Protein AF-0000000067745451 (afdb_homodimer)

Sequence (716 aa):
MEVAKILHMNGGIGDTSYAKNSKLQQKVILMTKPILEEAISALYRSLSPETICIAELGCSSGPNTLLVVTQLISAIREECKSNGQQQSPEFQIYLNDLPGNDFNTIFRSLPEFHEDLRRQNMGDDGIFDPNCFVAGVAGSFYNRLFPSKSLHFVHSSYSLHWLSKVPVGIENNKGNIHVASTSPLDVIEAYCEQYERDFVNFLKLRSIELVKGGRMVLTVMGRKNEDRFSKASCFLLEPMVRALNGLIAEGSIEEEKVVAFNTPIYCPSPAEVKFIIEKEGSFTIDVLNTSEIHMDSSDEYNVTQCMRAFIEPLLVSHFGDELNMDQVFHKCREIFVSGIAKEKTTCTNVVVSLTKTNMEVAKILHMNGGIGDTSYAKNSKLQQKVILMTKPILEEAISALYRSLSPETICIAELGCSSGPNTLLVVTQLISAIREECKSNGQQQSPEFQIYLNDLPGNDFNTIFRSLPEFHEDLRRQNMGDDGIFDPNCFVAGVAGSFYNRLFPSKSLHFVHSSYSLHWLSKVPVGIENNKGNIHVASTSPLDVIEAYCEQYERDFVNFLKLRSIELVKGGRMVLTVMGRKNEDRFSKASCFLLEPMVRALNGLIAEGSIEEEKVVAFNTPIYCPSPAEVKFIIEKEGSFTIDVLNTSEIHMDSSDEYNVTQCMRAFIEPLLVSHFGDELNMDQVFHKCREIFVSGIAKEKTTCTNVVVSLTKTN

InterPro domains:
  IPR005299 SAM dependent carboxyl methyltransferase [PF03492] (39-356)
  IPR005299 SAM dependent carboxyl methyltransferase [PTHR31009] (10-337)
  IPR029063 S-adenosyl-L-methionine-dependent methyltransferase superfamily [G3DSA:3.40.50.150] (21-344)
  IPR029063 S-adenosyl-L-methionine-dependent methyltransferase superfamily [SSF53335] (1-356)
  IPR042086 Methyltransferase, alpha-helical capping domain [G3DSA:1.10.1200.270] (6-343)

Organism: Nicotiana tabacum (NCBI:txid4097)

Neare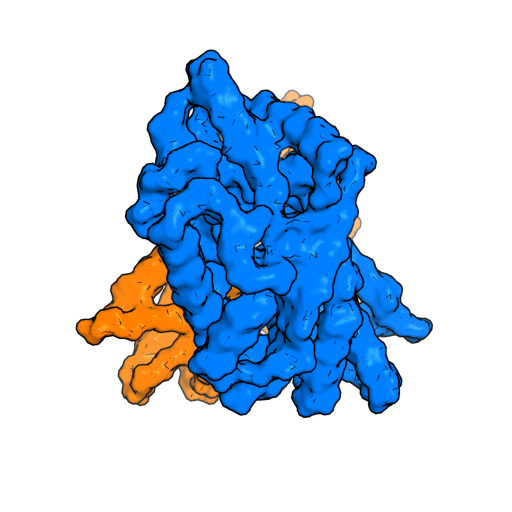st PDB structures (foldseek):
  6lyh-assembly2_A  TM=9.178E-01  e=1.727E-36  Camellia sinensis var. assamica
  6lyh-assembly3_G-3  TM=9.123E-01  e=7.764E-36  Camellia sinensis var. assamica
  1m6e-assembly1_X-2  TM=9.064E-01  e=8.043E-35  Clarkia breweri
  8uzd-assembly1_B-2  TM=9.107E-01  e=4.775E-34  Ilex paraguariensis
  8uzd-assembly1_A  TM=9.003E-01  e=5.338E-34  Ilex paraguariensis

pLDDT: mean 89.47, std 10.4, range [43.94, 98.88]

Secondary structure (DSSP, 8-state):
--HHHH-----SSSTT-TTTS-HHHHHHHHHTHHHHHHHHHHHHHHH--SEEEEEEES-TTSHHHHHHHHHHHHHHHHHHHHTT-SSPPEEEEEEEE-TTS-HHHHHHHHHHHHHHHHHHT--TTS-----EEEEEEES-TTS--S-TT-EEEEEEES-TTB-SSPPSS-TT-TT-SS--TTS-HHHHHHHHHHHHHHHHHHHHHHHHHEEEEEEEEEEEEE-SSS-TTS-GGGGGGHHHHHHHHHHHHHTSS-HHHHHT----B----HHHHHHHHHHH-SEEEEEEEEEEEEE-GGGHHHHHHHHHHHHHHHHHHHHGGGS-HHHHHHHHHHHHHHHHTTS-EEEEEEEEEEEE--/--HHHH-----SSSTT-TTTS-HHHHHHHHHTHHHHHHHHHHHHHHH--SEEEEEEES-TTSHHHHHHHHHHHHHHHHHHHHTT-SSPPEEEEEEEE-TTS-HHHHHHHHHHHHHHHHHHS--TTS-----EEEEEEES-TTS--S-TT-EEEEEEES-TTB-SSPPSS-TT-TT-SS--TTS-HHHHHHHHHHHHHHHHHHHHHHHHHEEEEEEEEEEEEE-SSS-TTS-GGGGGGHHHHHHHHHHHHHTSS-HHHHHT----B----HHHHHHHHHHH-SEEEEEEEEEEEEE-GGGHHHHHHHHHHHHHHHHHHHHGGGS-HHHHHHHHHHHHHHHHTTS-EEEEEEEEEEEE--

Structure (mmCIF, N/CA/C/O backbone):
data_AF-0000000067745451-model_v1
#
loop_
_entity.id
_entity.type
_entity.pdbx_description
1 polymer 'S-adenosyl-L-methionin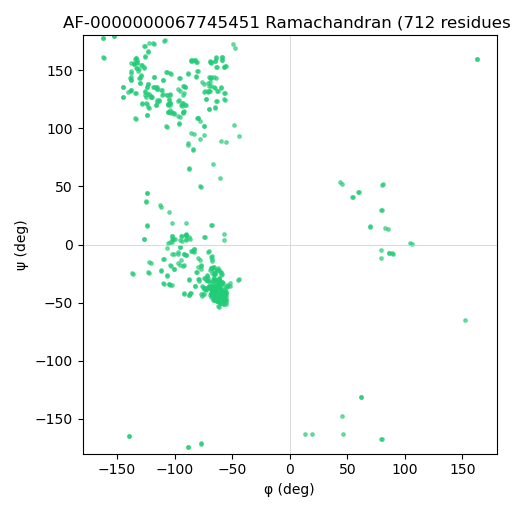e:salicylic acid carboxyl methyltransferase 1'
#
loop_
_atom_site.group_PDB
_atom_site.id
_atom_site.type_symbol
_atom_site.label_atom_id
_atom_site.label_alt_id
_atom_site.label_comp_id
_atom_site.label_asym_id
_atom_site.label_entity_id
_atom_site.label_seq_id
_atom_site.pdbx_PDB_ins_code
_atom_site.Cartn_x
_atom_site.Cartn_y
_atom_site.Cartn_z
_atom_site.occupancy
_atom_site.B_iso_or_equiv
_atom_site.auth_seq_id
_atom_site.auth_comp_id
_atom_site.auth_asym_id
_atom_site.auth_atom_id
_atom_site.pdbx_PDB_model_num
ATOM 1 N N . MET A 1 1 ? 6.355 23.531 -8.625 1 48.28 1 MET A N 1
ATOM 2 C CA . MET A 1 1 ? 6.773 22.344 -7.891 1 48.28 1 MET A CA 1
ATOM 3 C C . MET A 1 1 ? 5.562 21.516 -7.449 1 48.28 1 MET A C 1
ATOM 5 O O . MET A 1 1 ? 4.613 22.062 -6.883 1 48.28 1 MET A O 1
ATOM 9 N N . GLU A 1 2 ? 5.441 20.344 -8.008 1 65.38 2 GLU A N 1
ATOM 10 C CA . GLU A 1 2 ? 4.316 19.516 -7.59 1 65.38 2 GLU A CA 1
ATOM 11 C C . GLU A 1 2 ? 4.562 18.922 -6.207 1 65.38 2 GLU A C 1
ATOM 13 O O . GLU A 1 2 ? 5.344 17.969 -6.059 1 65.38 2 GLU A O 1
ATOM 18 N N . VAL A 1 3 ? 3.941 19.516 -5.203 1 69.62 3 VAL A N 1
ATOM 19 C CA . VAL A 1 3 ? 4.152 19.188 -3.797 1 69.62 3 VAL A CA 1
ATOM 20 C C . VAL A 1 3 ? 4 17.688 -3.586 1 69.62 3 VAL A C 1
ATOM 22 O O . VAL A 1 3 ? 4.801 17.078 -2.879 1 69.62 3 VAL A O 1
ATOM 25 N N . ALA A 1 4 ? 3.211 17.141 -4.277 1 68.88 4 ALA A N 1
ATOM 26 C CA . ALA A 1 4 ? 2.904 15.727 -4.09 1 68.88 4 ALA A CA 1
ATOM 27 C C . ALA A 1 4 ? 4.086 14.852 -4.5 1 68.88 4 ALA A C 1
ATOM 29 O O . ALA A 1 4 ? 4.242 13.734 -4 1 68.88 4 ALA A O 1
ATOM 30 N N . LYS A 1 5 ? 4.918 15.414 -5.312 1 71.31 5 LYS A N 1
ATOM 31 C CA . LYS A 1 5 ? 6.031 14.625 -5.832 1 71.31 5 LYS A CA 1
ATOM 32 C C . LYS A 1 5 ? 7.266 14.766 -4.945 1 71.31 5 LYS A C 1
ATOM 34 O O . LYS A 1 5 ? 8.172 13.93 -5 1 71.31 5 LYS A O 1
ATOM 39 N N . ILE A 1 6 ? 7.117 15.922 -4.129 1 73.12 6 ILE A N 1
ATOM 40 C CA . ILE A 1 6 ? 8.383 16.219 -3.465 1 73.12 6 ILE A CA 1
ATOM 41 C C . ILE A 1 6 ? 8.188 16.188 -1.95 1 73.12 6 ILE A C 1
ATOM 43 O O . ILE A 1 6 ? 9.156 16.109 -1.193 1 73.12 6 ILE A O 1
ATOM 47 N N . LEU A 1 7 ? 6.941 16.234 -1.607 1 80.19 7 LEU A N 1
ATOM 48 C CA . LEU A 1 7 ? 6.664 16.312 -0.176 1 80.19 7 LEU A CA 1
ATOM 49 C C . LEU A 1 7 ? 6.559 14.906 0.424 1 80.19 7 LEU A C 1
ATOM 51 O O . LEU A 1 7 ? 5.48 14.312 0.432 1 80.19 7 LEU A O 1
ATOM 55 N N . HIS A 1 8 ? 7.691 14.391 0.808 1 79.94 8 HIS A N 1
ATOM 56 C CA . HIS A 1 8 ? 7.773 13.141 1.558 1 79.94 8 HIS A CA 1
ATOM 57 C C . HIS A 1 8 ? 8.805 13.242 2.682 1 79.94 8 HIS A C 1
ATOM 59 O O . HIS A 1 8 ? 9.688 14.094 2.643 1 79.94 8 HIS A O 1
ATOM 65 N N . MET A 1 9 ? 8.609 12.383 3.709 1 84.44 9 MET A N 1
ATOM 66 C CA . MET A 1 9 ? 9.578 12.359 4.805 1 84.44 9 MET A CA 1
ATOM 67 C C . MET A 1 9 ? 10.781 11.5 4.449 1 84.44 9 MET A C 1
ATOM 69 O O . MET A 1 9 ? 10.727 10.703 3.508 1 84.44 9 MET A O 1
ATOM 73 N N . ASN A 1 10 ? 11.891 11.812 5.199 1 83.12 10 ASN A N 1
ATOM 74 C CA . ASN A 1 10 ? 13.047 10.945 5 1 83.12 10 ASN A CA 1
ATOM 75 C C . ASN A 1 10 ? 12.703 9.484 5.262 1 83.12 10 ASN A C 1
ATOM 77 O O . ASN A 1 10 ? 12.219 9.141 6.34 1 83.12 10 ASN A O 1
ATOM 81 N N . GLY A 1 11 ? 12.961 8.656 4.285 1 84.44 11 GLY A N 1
ATOM 82 C CA . GLY A 1 11 ? 12.641 7.242 4.395 1 84.44 11 GLY A CA 1
ATOM 83 C C . GLY A 1 11 ? 13.75 6.422 5.02 1 84.44 11 GLY A C 1
ATOM 84 O O . GLY A 1 11 ? 14.719 6.98 5.547 1 84.44 11 GLY A O 1
ATOM 85 N N . GLY A 1 12 ? 13.555 5.086 5.035 1 83.5 12 GLY A N 1
ATOM 86 C CA . GLY A 1 12 ? 14.57 4.16 5.512 1 83.5 12 GLY A CA 1
ATOM 87 C C . GLY A 1 12 ? 14.609 4.051 7.027 1 83.5 12 GLY A C 1
ATOM 88 O O . GLY A 1 12 ? 13.633 4.387 7.703 1 83.5 12 GLY A O 1
ATOM 89 N N . ILE A 1 13 ? 15.656 3.449 7.488 1 82.31 13 ILE A N 1
ATOM 90 C CA . ILE A 1 13 ? 15.789 3.213 8.922 1 82.31 13 ILE A CA 1
ATOM 91 C C . ILE A 1 13 ? 17.094 3.822 9.422 1 82.31 13 ILE A C 1
ATOM 93 O O . ILE A 1 13 ? 17.562 3.494 10.516 1 82.31 13 ILE A O 1
ATOM 97 N N . GLY A 1 14 ? 17.656 4.684 8.648 1 83.38 14 GLY A N 1
ATOM 98 C CA . GLY A 1 14 ? 18.906 5.324 9.031 1 83.38 14 GLY A CA 1
ATOM 99 C C . GLY A 1 14 ? 18.719 6.422 10.055 1 83.38 14 GLY A C 1
ATOM 100 O O . GLY A 1 14 ? 17.594 6.676 10.508 1 83.38 14 GLY A O 1
ATOM 101 N N . ASP A 1 15 ? 19.75 7.184 10.352 1 84.44 15 ASP A N 1
ATOM 102 C CA . ASP A 1 15 ? 19.766 8.148 11.453 1 84.44 15 ASP A CA 1
ATOM 103 C C . ASP A 1 15 ? 18.891 9.359 11.141 1 84.44 15 ASP A C 1
ATOM 105 O O . ASP A 1 15 ? 18.359 9.992 12.055 1 84.44 15 ASP A O 1
ATOM 109 N N . THR A 1 16 ? 18.719 9.664 9.93 1 81.94 16 THR A N 1
ATOM 110 C CA . THR A 1 16 ? 17.953 10.852 9.555 1 81.94 16 THR A CA 1
ATOM 111 C C . THR A 1 16 ? 16.531 10.477 9.156 1 81.94 16 THR A C 1
ATOM 113 O O . THR A 1 16 ? 15.75 11.336 8.742 1 81.94 16 THR A O 1
ATOM 116 N N . SER A 1 17 ? 16.234 9.195 9.312 1 86.88 17 SER A N 1
ATOM 117 C CA . SER A 1 17 ? 14.93 8.719 8.875 1 86.88 17 SER A CA 1
ATOM 118 C C . SER A 1 17 ? 13.812 9.281 9.758 1 86.88 17 SER A C 1
ATOM 120 O O . SER A 1 17 ? 14 9.477 10.961 1 86.88 17 SER A O 1
ATOM 122 N N . TYR A 1 18 ? 12.688 9.57 9.141 1 85 18 TYR A N 1
ATOM 123 C CA . TYR A 1 18 ? 11.5 9.992 9.883 1 85 18 TYR A CA 1
ATOM 124 C C . TYR A 1 18 ? 11.078 8.922 10.883 1 85 18 TYR A C 1
ATOM 126 O O . TYR A 1 18 ? 10.602 9.25 11.977 1 85 18 TYR A O 1
ATOM 134 N N . ALA A 1 19 ? 11.281 7.719 10.578 1 83.19 19 ALA A N 1
ATOM 135 C CA . ALA A 1 19 ? 10.938 6.602 11.453 1 83.19 19 ALA A CA 1
ATOM 136 C C . ALA A 1 19 ? 11.656 6.715 12.789 1 83.19 19 ALA A C 1
ATOM 138 O O . ALA A 1 19 ? 11.086 6.395 13.836 1 83.19 19 ALA A O 1
ATOM 139 N N . LYS A 1 20 ? 12.805 7.25 12.742 1 85.12 20 LYS A N 1
ATOM 140 C CA . LYS A 1 20 ? 13.602 7.332 13.953 1 85.12 20 LYS A CA 1
ATOM 141 C C . LYS A 1 20 ? 13.469 8.703 14.617 1 85.12 20 LYS A C 1
ATOM 143 O O . LYS A 1 20 ? 13.844 8.883 15.773 1 85.12 20 LYS A O 1
ATOM 148 N N . ASN A 1 21 ? 12.961 9.648 13.852 1 86 21 ASN A N 1
ATOM 149 C CA . ASN A 1 21 ? 13 11.023 14.328 1 86 21 ASN A CA 1
ATOM 150 C C . ASN A 1 21 ? 11.609 11.648 14.352 1 86 21 ASN A C 1
ATOM 152 O O . ASN A 1 21 ? 11.43 12.781 13.898 1 86 21 ASN A O 1
ATOM 156 N N . SER A 1 22 ? 10.609 10.898 14.859 1 88.38 22 SER A N 1
ATOM 157 C CA . SER A 1 22 ? 9.242 11.391 14.906 1 88.38 22 SER A CA 1
ATOM 158 C C . SER A 1 22 ? 8.68 11.336 16.328 1 88.38 22 SER A C 1
ATOM 160 O O . SER A 1 22 ? 7.496 11.047 16.516 1 88.38 22 SER A O 1
ATOM 162 N N . LYS A 1 23 ? 9.555 11.617 17.312 1 88.38 23 LYS A N 1
ATOM 163 C CA . LYS A 1 23 ? 9.141 11.555 18.703 1 88.38 23 LYS A CA 1
ATOM 164 C C . LYS A 1 23 ? 8.125 12.648 19.031 1 88.38 23 LYS A C 1
ATOM 166 O O . LYS A 1 23 ? 7.223 12.438 19.844 1 88.38 23 LYS A O 1
ATOM 171 N N . LEU A 1 24 ? 8.328 13.789 18.516 1 87.38 24 LEU A N 1
ATOM 172 C CA . LEU A 1 24 ? 7.379 14.875 18.719 1 87.38 24 LEU A CA 1
ATOM 173 C C . LEU A 1 24 ? 5.977 14.461 18.281 1 87.38 24 LEU A C 1
ATOM 175 O O . LEU A 1 24 ? 5.008 14.688 19.016 1 87.38 24 LEU A O 1
ATOM 179 N N . GLN A 1 25 ? 5.883 13.883 17.094 1 91.25 25 GLN A N 1
ATOM 180 C CA . GLN A 1 25 ? 4.605 13.414 16.562 1 91.25 25 GLN A CA 1
ATOM 181 C C . GLN A 1 25 ? 4.004 12.336 17.469 1 91.25 25 GLN A C 1
ATOM 183 O O . GLN A 1 25 ? 2.787 12.305 17.672 1 91.25 25 GLN A O 1
ATOM 188 N N . GLN A 1 26 ? 4.848 11.508 17.984 1 92.94 26 GLN A N 1
ATOM 189 C CA . GLN A 1 26 ? 4.383 10.461 18.891 1 92.94 26 GLN A CA 1
ATOM 190 C C . GLN A 1 26 ? 3.748 11.062 20.141 1 92.94 26 GLN A C 1
ATOM 192 O O . GLN A 1 26 ? 2.711 10.586 20.609 1 92.94 26 GLN A O 1
ATOM 197 N N . LYS A 1 27 ? 4.434 12.062 20.688 1 92 27 LYS A N 1
ATOM 198 C CA . LYS A 1 27 ? 3.908 12.742 21.875 1 92 27 LYS A CA 1
ATOM 199 C C . LYS A 1 27 ? 2.512 13.297 21.609 1 92 27 LYS A C 1
ATOM 201 O O . LYS A 1 27 ? 1.626 13.188 22.469 1 92 27 LYS A O 1
ATOM 206 N N . VAL A 1 28 ? 2.311 13.852 20.516 1 93.44 28 VAL A N 1
ATOM 207 C CA . VAL A 1 28 ? 1.022 14.445 20.156 1 93.44 28 VAL A CA 1
ATOM 208 C C . VAL A 1 28 ? -0.036 13.352 20.047 1 93.44 28 VAL A C 1
ATOM 210 O O . VAL A 1 28 ? -1.165 13.523 20.516 1 93.44 28 VAL A O 1
ATOM 213 N N . ILE A 1 29 ? 0.338 12.234 19.438 1 96.06 29 ILE A N 1
ATOM 214 C CA . ILE A 1 29 ? -0.562 11.094 19.297 1 96.06 29 ILE A CA 1
ATOM 215 C C . ILE A 1 29 ? -0.997 10.609 20.688 1 96.06 29 ILE A C 1
ATOM 217 O O . ILE A 1 29 ? -2.182 10.367 20.922 1 96.06 29 ILE A O 1
ATOM 221 N N . LEU A 1 30 ? -0.069 10.562 21.594 1 95.75 30 LEU A N 1
ATOM 222 C CA . LEU A 1 30 ? -0.365 10.094 22.938 1 95.75 30 LEU A CA 1
ATOM 223 C C . LEU A 1 30 ? -1.229 11.094 23.688 1 95.75 30 LEU A C 1
ATOM 225 O O . LEU A 1 30 ? -2.125 10.711 24.438 1 95.75 30 LEU A O 1
ATOM 229 N N . MET A 1 31 ? -1.011 12.352 23.453 1 95.12 31 MET A N 1
ATOM 230 C CA . MET A 1 31 ? -1.775 13.414 24.109 1 95.12 31 MET A CA 1
ATOM 231 C C . MET A 1 31 ? -3.232 13.391 23.656 1 95.12 31 MET A C 1
ATOM 233 O O . MET A 1 31 ? -4.129 13.734 24.422 1 95.12 31 MET A O 1
ATOM 237 N N . THR A 1 32 ? -3.447 12.945 22.438 1 96.75 32 THR A N 1
ATOM 238 C CA . THR A 1 32 ? -4.793 13.008 21.875 1 96.75 32 THR A CA 1
ATOM 239 C C . THR A 1 32 ? -5.457 11.633 21.922 1 96.75 32 THR A C 1
ATOM 241 O O . THR A 1 32 ? -6.547 11.445 21.375 1 96.75 32 THR A O 1
ATOM 244 N N . LYS A 1 33 ? -4.809 10.688 22.578 1 97.5 33 LYS A N 1
ATOM 245 C CA . LYS A 1 33 ? -5.258 9.297 22.641 1 97.5 33 LYS A CA 1
ATOM 246 C C . LYS A 1 33 ? -6.664 9.203 23.219 1 97.5 33 LYS A C 1
ATOM 248 O O . LYS A 1 33 ? -7.516 8.492 22.688 1 97.5 33 LYS A O 1
ATOM 253 N N . PRO A 1 34 ? -7.012 9.945 24.312 1 97.88 34 PRO A N 1
ATOM 254 C CA . PRO A 1 34 ? -8.367 9.828 24.859 1 97.88 34 PRO A CA 1
ATOM 255 C C . PRO A 1 34 ? -9.445 10.258 23.875 1 97.88 34 PRO A C 1
ATOM 257 O O . PRO A 1 34 ? -10.523 9.656 23.844 1 97.88 34 PRO A O 1
ATOM 260 N N . ILE A 1 35 ? -9.156 11.297 23.109 1 98.31 35 ILE A N 1
ATOM 261 C CA . ILE A 1 35 ? -10.117 11.773 22.109 1 98.31 35 ILE A CA 1
ATOM 262 C C . ILE A 1 35 ? -10.305 10.719 21.031 1 98.31 35 ILE A C 1
ATOM 264 O O . ILE A 1 35 ? -11.43 10.445 20.609 1 98.31 35 ILE A O 1
ATOM 268 N N . LEU A 1 36 ? -9.211 10.148 20.609 1 98.44 36 LEU A N 1
ATOM 269 C CA . LEU A 1 36 ? -9.211 9.094 19.609 1 98.44 36 LEU A CA 1
ATOM 270 C C . LEU A 1 36 ? -10.023 7.895 20.062 1 98.44 36 LEU A C 1
ATOM 272 O O . LEU A 1 36 ? -10.891 7.398 19.344 1 98.44 36 LEU A O 1
ATOM 276 N N . GLU A 1 37 ? -9.758 7.441 21.234 1 98.06 37 GLU A N 1
ATOM 277 C CA . GLU A 1 37 ? -10.406 6.262 21.797 1 98.06 37 GLU A CA 1
ATOM 278 C C . GLU A 1 37 ? -11.906 6.484 21.969 1 98.06 37 GLU A C 1
ATOM 280 O O . GLU A 1 37 ? -12.711 5.605 21.641 1 98.06 37 GLU A O 1
ATOM 285 N N . GLU A 1 38 ? -12.242 7.633 22.438 1 98.19 38 GLU A N 1
ATOM 286 C CA . GLU A 1 38 ? -13.656 7.922 22.609 1 98.19 38 GLU A CA 1
ATOM 287 C C . GLU A 1 38 ? -14.375 7.973 21.266 1 98.19 38 GLU A C 1
ATOM 289 O O . GLU A 1 38 ? -15.5 7.484 21.125 1 98.19 38 GLU A O 1
ATOM 294 N N . ALA A 1 39 ? -13.758 8.586 20.281 1 98.62 39 ALA A N 1
ATOM 295 C CA . ALA A 1 39 ? -14.375 8.727 18.969 1 98.62 39 ALA A CA 1
ATOM 296 C C . ALA A 1 39 ? -14.656 7.363 18.344 1 98.62 39 ALA A C 1
ATOM 298 O O . ALA A 1 39 ? -15.742 7.125 17.812 1 98.62 39 ALA A O 1
ATOM 299 N N . ILE A 1 40 ? -13.719 6.445 18.406 1 98.44 40 ILE A N 1
ATOM 300 C CA . ILE A 1 40 ? -13.906 5.156 17.734 1 98.44 40 ILE A CA 1
ATOM 301 C C . ILE A 1 40 ? -14.859 4.293 18.562 1 98.44 40 ILE A C 1
ATOM 303 O O . ILE A 1 40 ? -15.633 3.51 18 1 98.44 40 ILE A O 1
ATOM 307 N N . SER A 1 41 ? -14.773 4.391 19.891 1 97.12 41 SER A N 1
ATOM 308 C CA . SER A 1 41 ? -15.727 3.674 20.719 1 97.12 41 SER A CA 1
ATOM 309 C C . SER A 1 41 ? -17.156 4.125 20.438 1 97.12 41 SER A C 1
ATOM 311 O O . SER A 1 41 ? -18.062 3.301 20.344 1 97.12 41 SER A O 1
ATOM 313 N N . ALA A 1 42 ? -17.281 5.441 20.359 1 97.44 42 ALA A N 1
ATOM 314 C CA . ALA A 1 42 ? -18.609 5.988 20.047 1 97.44 42 ALA A CA 1
ATOM 315 C C . ALA A 1 42 ? -19.094 5.5 18.688 1 97.44 42 ALA A C 1
ATOM 317 O O . ALA A 1 42 ? -20.281 5.215 18.5 1 97.44 42 ALA A O 1
ATOM 318 N N . LEU A 1 43 ? -18.203 5.441 17.719 1 98 43 LEU A N 1
ATOM 319 C CA . LEU A 1 43 ? -18.531 4.906 16.406 1 98 43 LEU A CA 1
ATOM 320 C C . LEU A 1 43 ? -19.016 3.467 16.516 1 98 43 LEU A C 1
ATOM 322 O O . LEU A 1 43 ? -20.047 3.109 15.922 1 98 43 LEU A O 1
ATOM 326 N N . TYR A 1 44 ? -18.297 2.697 17.234 1 96.12 44 TYR A N 1
ATOM 327 C CA . TYR A 1 44 ? -18.641 1.285 17.359 1 96.12 44 TYR A CA 1
ATOM 328 C C . TYR A 1 44 ? -19.969 1.11 18.078 1 96.12 44 TYR A C 1
ATOM 330 O O . TYR A 1 44 ? -20.766 0.244 17.703 1 96.12 44 TYR A O 1
ATOM 338 N N . ARG A 1 45 ? -20.219 1.911 19.109 1 95.12 45 ARG A N 1
ATOM 339 C CA . ARG A 1 45 ? -21.484 1.861 19.812 1 95.12 45 ARG A CA 1
ATOM 340 C C . ARG A 1 45 ? -22.656 2.191 18.891 1 95.12 45 ARG A C 1
ATOM 342 O O . ARG A 1 45 ? -23.75 1.64 19.031 1 95.12 45 ARG A O 1
ATOM 349 N N . SER A 1 46 ? -22.359 3.025 17.984 1 95.5 46 SER A N 1
ATOM 350 C CA . SER A 1 46 ? -23.422 3.533 17.125 1 95.5 46 SER A CA 1
ATOM 351 C C . SER A 1 46 ? -23.641 2.613 15.922 1 95.5 46 SER A C 1
ATOM 353 O O . SER A 1 46 ? -24.797 2.291 15.594 1 95.5 46 SER A O 1
ATOM 355 N N . LEU A 1 47 ? -22.594 2.121 15.258 1 95.5 47 LEU A N 1
ATOM 356 C CA . LEU A 1 47 ? -22.734 1.45 13.977 1 95.5 47 LEU A CA 1
ATOM 357 C C . LEU A 1 47 ? -22.469 -0.046 14.109 1 95.5 47 LEU A C 1
ATOM 359 O O . LEU A 1 47 ? -23 -0.847 13.336 1 95.5 47 LEU A O 1
ATOM 363 N N . SER A 1 48 ? -21.625 -0.521 14.93 1 93.81 48 SER A N 1
ATOM 364 C CA . SER A 1 48 ? -21.234 -1.904 15.195 1 93.81 48 SER A CA 1
ATOM 365 C C . SER A 1 48 ? -21.047 -2.68 13.898 1 93.81 48 SER A C 1
ATOM 367 O O . SER A 1 48 ? -21.609 -3.76 13.727 1 93.81 48 SER A O 1
ATOM 369 N N . PRO A 1 49 ? -20.266 -2.166 13.062 1 94.62 49 PRO A N 1
ATOM 370 C CA . PRO A 1 49 ? -20.047 -2.895 11.812 1 94.62 49 PRO A CA 1
ATOM 371 C C . PRO A 1 49 ? -19.281 -4.199 12.016 1 94.62 49 PRO A C 1
ATOM 373 O O . PRO A 1 49 ? -18.547 -4.344 13 1 94.62 49 PRO A O 1
ATOM 376 N N . GLU A 1 50 ? -19.453 -5.148 11.039 1 93.75 50 GLU A N 1
ATOM 377 C CA . GLU A 1 50 ? -18.703 -6.398 11.062 1 93.75 50 GLU A CA 1
ATOM 378 C C . GLU A 1 50 ? -17.234 -6.156 10.75 1 93.75 50 GLU A C 1
ATOM 380 O O . GLU A 1 50 ? -16.359 -6.879 11.242 1 93.75 50 GLU A O 1
ATOM 385 N N . THR A 1 51 ? -17 -5.258 9.875 1 96.62 51 THR A N 1
ATOM 386 C CA . THR A 1 51 ? -15.656 -4.812 9.531 1 96.62 51 THR A CA 1
ATOM 387 C C . THR A 1 51 ? -15.523 -3.301 9.711 1 96.62 51 THR A C 1
ATOM 389 O O . THR A 1 51 ? -16.328 -2.535 9.164 1 96.62 51 THR A O 1
ATOM 392 N N . ILE A 1 52 ? -14.641 -2.883 10.516 1 97.56 52 ILE A N 1
ATOM 393 C CA . ILE A 1 52 ? -14.375 -1.458 10.688 1 97.56 52 ILE A CA 1
ATOM 394 C C . ILE A 1 52 ? -13.266 -1.022 9.742 1 97.56 52 ILE A C 1
ATOM 396 O O . ILE A 1 52 ? -12.125 -1.479 9.859 1 97.56 52 ILE A O 1
ATOM 400 N N . CYS A 1 53 ? -13.562 -0.168 8.797 1 98.69 53 CYS A N 1
ATOM 401 C CA . CYS A 1 53 ? -12.602 0.368 7.836 1 98.69 53 CYS A CA 1
ATOM 402 C C . CYS A 1 53 ? -12.047 1.703 8.312 1 98.69 53 CYS A C 1
ATOM 404 O O . CYS A 1 53 ? -12.789 2.672 8.469 1 98.69 53 CYS A O 1
ATOM 406 N N . ILE A 1 54 ? -10.758 1.748 8.492 1 98.75 54 ILE A N 1
ATOM 407 C CA . ILE A 1 54 ? -10.086 2.896 9.094 1 98.75 54 ILE A CA 1
ATOM 408 C C . ILE A 1 54 ? -9.023 3.434 8.133 1 98.75 54 ILE A C 1
ATOM 410 O O . ILE A 1 54 ? -8.234 2.666 7.582 1 98.75 54 ILE A O 1
ATOM 414 N N . ALA A 1 55 ? -9.039 4.715 7.883 1 98.81 55 ALA A N 1
ATOM 415 C CA . ALA A 1 55 ? -7.969 5.363 7.125 1 98.81 55 ALA A CA 1
ATOM 416 C C . ALA A 1 55 ? -7.066 6.184 8.039 1 98.81 55 ALA A C 1
ATOM 418 O O . ALA A 1 55 ? -7.547 7.023 8.805 1 98.81 55 ALA A O 1
ATOM 419 N N . GLU A 1 56 ? -5.832 5.859 8.055 1 98.56 56 GLU A N 1
ATOM 420 C CA . GLU A 1 56 ? -4.773 6.66 8.672 1 98.56 56 GLU A CA 1
ATOM 421 C C . GLU A 1 56 ? -4.074 7.535 7.633 1 98.56 56 GLU A C 1
ATOM 423 O O . GLU A 1 56 ? -3.252 7.047 6.855 1 98.56 56 GLU A O 1
ATOM 428 N N . LEU A 1 57 ? -4.379 8.867 7.609 1 98.25 57 LEU A N 1
ATOM 429 C CA . LEU A 1 57 ? -3.869 9.781 6.594 1 98.25 57 LEU A CA 1
ATOM 430 C C . LEU A 1 57 ? -2.572 10.438 7.059 1 98.25 57 LEU A C 1
ATOM 432 O O . LEU A 1 57 ? -2.523 11.031 8.133 1 98.25 57 LEU A O 1
ATOM 436 N N . GLY A 1 58 ? -1.578 10.398 6.211 1 96.5 58 GLY A N 1
ATOM 437 C CA . GLY A 1 58 ? -0.256 10.891 6.57 1 96.5 58 GLY A CA 1
ATOM 438 C C . GLY A 1 58 ? 0.54 9.898 7.398 1 96.5 58 GLY A C 1
ATOM 439 O O . GLY A 1 58 ? 1.073 10.25 8.453 1 96.5 58 GLY A O 1
ATOM 440 N N . CYS A 1 59 ? 0.61 8.68 6.91 1 95.88 59 CYS A N 1
ATOM 441 C CA . CYS A 1 59 ? 1.154 7.602 7.727 1 95.88 59 CYS A CA 1
ATOM 442 C C . CYS A 1 59 ? 2.676 7.68 7.785 1 95.88 59 CYS A C 1
ATOM 444 O O . CYS A 1 59 ? 3.297 7.098 8.68 1 95.88 59 CYS A O 1
ATOM 446 N N . SER A 1 60 ? 3.27 8.352 6.828 1 92.38 60 SER A N 1
ATOM 447 C CA . SER A 1 60 ? 4.723 8.352 6.711 1 92.38 60 SER A CA 1
ATOM 448 C C . SER A 1 60 ? 5.285 6.938 6.848 1 92.38 60 SER A C 1
ATOM 450 O O . SER A 1 60 ? 4.621 5.965 6.496 1 92.38 60 SER A O 1
ATOM 452 N N . SER A 1 61 ? 6.566 6.711 7.102 1 85.81 61 SER A N 1
ATOM 453 C CA . SER A 1 61 ? 7.203 5.398 7.141 1 85.81 61 SER A CA 1
ATOM 454 C C . SER A 1 61 ? 7.488 4.965 8.57 1 85.81 61 SER A C 1
ATOM 456 O O . SER A 1 61 ? 8.344 4.109 8.812 1 85.81 61 SER A O 1
ATOM 458 N N . GLY A 1 62 ? 6.676 5.449 9.523 1 75.06 62 GLY A N 1
ATOM 459 C CA . GLY A 1 62 ? 7.23 5.289 10.859 1 75.06 62 GLY A CA 1
ATOM 460 C C . GLY A 1 62 ? 6.336 4.488 11.789 1 75.06 62 GLY A C 1
ATOM 461 O O . GLY A 1 62 ? 5.223 4.109 11.414 1 75.06 62 GLY A O 1
ATOM 462 N N . PRO A 1 63 ? 6.824 4.23 12.891 1 86.44 63 PRO A N 1
ATOM 463 C CA . PRO A 1 63 ? 6.172 3.436 13.93 1 86.44 63 PRO A CA 1
ATOM 464 C C . PRO A 1 63 ? 4.926 4.109 14.492 1 86.44 63 PRO A C 1
ATOM 466 O O . PRO A 1 63 ? 4.027 3.434 15 1 86.44 63 PRO A O 1
ATOM 469 N N . ASN A 1 64 ? 4.84 5.418 14.281 1 93.19 64 ASN A N 1
ATOM 470 C CA . ASN A 1 64 ? 3.74 6.172 14.883 1 93.19 64 ASN A CA 1
ATOM 471 C C . ASN A 1 64 ? 2.393 5.75 14.297 1 93.19 64 ASN A C 1
ATOM 473 O O . ASN A 1 64 ? 1.393 5.695 15.016 1 93.19 64 ASN A O 1
ATOM 477 N N . THR A 1 65 ? 2.4 5.488 13.023 1 95.62 65 THR A N 1
ATOM 478 C CA . THR A 1 65 ? 1.133 5.125 12.398 1 95.62 65 THR A CA 1
ATOM 479 C C . THR A 1 65 ? 0.642 3.775 12.914 1 95.62 65 THR A C 1
ATOM 481 O O . THR A 1 65 ? -0.56 3.576 13.102 1 95.62 65 THR A O 1
ATOM 484 N N . LEU A 1 66 ? 1.516 2.846 13.141 1 95.5 66 LEU A N 1
ATOM 485 C CA . LEU A 1 66 ? 1.135 1.533 13.648 1 95.5 66 LEU A CA 1
ATOM 486 C C . LEU A 1 66 ? 0.744 1.616 15.117 1 95.5 66 LEU A C 1
ATOM 488 O O . LEU A 1 66 ? -0.102 0.849 15.586 1 95.5 66 LEU A O 1
ATOM 492 N N . LEU A 1 67 ? 1.358 2.568 15.852 1 95.88 67 LEU A N 1
ATOM 493 C CA . LEU A 1 67 ? 0.93 2.848 17.219 1 95.88 67 LEU A CA 1
ATOM 494 C C . LEU A 1 67 ? -0.532 3.277 17.25 1 95.88 67 LEU A C 1
ATOM 496 O O . LEU A 1 67 ? -1.305 2.801 18.094 1 95.88 67 LEU A O 1
ATOM 500 N N . VAL A 1 68 ? -0.902 4.176 16.375 1 97.38 68 VAL A N 1
ATOM 501 C CA . VAL A 1 68 ? -2.275 4.66 16.281 1 97.38 68 VAL A CA 1
ATOM 502 C C . VAL A 1 68 ? -3.219 3.496 16 1 97.38 68 VAL A C 1
ATOM 504 O O . VAL A 1 68 ? -4.273 3.373 16.625 1 97.38 68 VAL A O 1
ATOM 507 N N . VAL A 1 69 ? -2.848 2.635 15.086 1 95.94 69 VAL A N 1
ATOM 508 C CA . VAL A 1 69 ? -3.656 1.478 14.711 1 95.94 69 VAL A CA 1
ATOM 509 C C . VAL A 1 69 ? -3.877 0.587 15.93 1 95.94 69 VAL A C 1
ATOM 511 O O . VAL A 1 69 ? -5 0.149 16.188 1 95.94 69 VAL A O 1
ATOM 514 N N . THR A 1 70 ? -2.832 0.364 16.656 1 94.25 70 THR A N 1
ATOM 515 C CA . THR A 1 70 ? -2.916 -0.457 17.859 1 94.25 70 THR A CA 1
ATOM 516 C C . THR A 1 70 ? -3.883 0.16 18.859 1 94.25 70 THR A C 1
ATOM 518 O O . THR A 1 70 ? -4.688 -0.546 19.469 1 94.25 70 THR A O 1
ATOM 521 N N . GLN A 1 71 ? -3.807 1.441 19.047 1 95.31 71 GLN A N 1
ATOM 522 C CA . GLN A 1 71 ? -4.68 2.145 19.984 1 95.31 71 GLN A CA 1
ATOM 523 C C . GLN A 1 71 ? -6.145 2.02 19.562 1 95.31 71 GLN A C 1
ATOM 525 O O . GLN A 1 71 ? -7.016 1.797 20.406 1 95.31 71 GLN A O 1
ATOM 530 N N . LEU A 1 72 ? -6.387 2.174 18.281 1 96.38 72 LEU A N 1
ATOM 531 C CA . LEU A 1 72 ? -7.746 2.08 17.766 1 96.38 72 LEU A CA 1
ATOM 532 C C . LEU A 1 72 ? -8.32 0.686 17.984 1 96.38 72 LEU A C 1
ATOM 534 O O . LEU A 1 72 ? -9.445 0.543 18.469 1 96.38 72 LEU A O 1
ATOM 538 N N . ILE A 1 73 ? -7.559 -0.33 17.641 1 93.62 73 ILE A N 1
ATOM 539 C CA . ILE A 1 73 ? -8 -1.714 17.781 1 93.62 73 ILE A CA 1
ATOM 540 C C . ILE A 1 73 ? -8.242 -2.035 19.25 1 93.62 73 ILE A C 1
ATOM 542 O O . ILE A 1 73 ? -9.258 -2.643 19.594 1 93.62 73 ILE A O 1
ATOM 546 N N . SER A 1 74 ? -7.34 -1.574 20.094 1 91.88 74 SER A N 1
ATOM 547 C CA . SER A 1 74 ? -7.465 -1.812 21.531 1 91.88 74 SER A CA 1
ATOM 548 C C . SER A 1 74 ? -8.734 -1.171 22.094 1 91.88 74 SER A C 1
ATOM 550 O O . SER A 1 74 ? -9.422 -1.765 22.922 1 91.88 74 SER A O 1
ATOM 552 N N . ALA A 1 75 ? -9.008 0.019 21.656 1 94.25 75 ALA A N 1
ATOM 553 C CA . ALA A 1 75 ? -10.195 0.719 22.125 1 94.25 75 ALA A CA 1
ATOM 554 C C . ALA A 1 75 ? -11.461 -0.055 21.766 1 94.25 75 ALA A C 1
ATOM 556 O O . ALA A 1 75 ? -12.383 -0.17 22.578 1 94.25 75 ALA A O 1
ATOM 557 N N . ILE A 1 76 ? -11.57 -0.554 20.531 1 93.5 76 ILE A N 1
ATOM 558 C CA . ILE A 1 76 ? -12.734 -1.306 20.078 1 93.5 76 ILE A CA 1
ATOM 559 C C . ILE A 1 76 ? -12.844 -2.605 20.875 1 93.5 76 ILE A C 1
ATOM 561 O O . ILE A 1 76 ? -13.945 -3.016 21.25 1 93.5 76 ILE A O 1
ATOM 565 N N . ARG A 1 77 ? -11.781 -3.176 21.109 1 88.75 77 ARG A N 1
ATOM 566 C CA . ARG A 1 77 ? -11.789 -4.422 21.859 1 88.75 77 ARG A CA 1
ATOM 567 C C . ARG A 1 77 ? -12.312 -4.199 23.281 1 88.75 77 ARG A C 1
ATOM 569 O O . ARG A 1 77 ? -13.062 -5.023 23.797 1 88.75 77 ARG A O 1
ATOM 576 N N . GLU A 1 78 ? -11.805 -3.178 23.844 1 88.94 78 GLU A N 1
ATOM 577 C CA . GLU A 1 78 ? -12.305 -2.832 25.172 1 88.94 78 GLU A CA 1
ATOM 578 C C . GLU A 1 78 ? -13.805 -2.58 25.156 1 88.94 78 GLU A C 1
ATOM 580 O O . GLU A 1 78 ? -14.523 -2.975 26.078 1 88.94 78 GLU A O 1
ATOM 585 N N . GLU A 1 79 ? -14.211 -1.938 24.125 1 89.5 79 GLU A N 1
ATOM 586 C CA . GLU A 1 79 ? -15.641 -1.687 23.953 1 89.5 79 GLU A CA 1
ATOM 587 C C . GLU A 1 79 ? -16.406 -2.99 23.797 1 89.5 79 GLU A C 1
ATOM 589 O O . GLU A 1 79 ? -17.516 -3.137 24.344 1 89.5 79 GLU A O 1
ATOM 594 N N . CYS A 1 80 ? -15.914 -3.912 22.984 1 87.38 80 CYS A N 1
ATOM 595 C CA . CYS A 1 80 ? -16.547 -5.207 22.766 1 87.38 80 CYS A CA 1
ATOM 596 C C . CYS A 1 80 ? -16.656 -5.996 24.062 1 87.38 80 CYS A C 1
ATOM 598 O O . CYS A 1 80 ? -17.688 -6.609 24.344 1 87.38 80 CYS A O 1
ATOM 600 N N . LYS A 1 81 ? -15.648 -6.035 24.828 1 84.12 81 LYS A N 1
ATOM 601 C CA . LYS A 1 81 ? -15.625 -6.738 26.109 1 84.12 81 LYS A CA 1
ATOM 602 C C . LYS A 1 81 ? -16.656 -6.168 27.062 1 84.12 81 LYS A C 1
ATOM 604 O O . LYS A 1 81 ? -17.375 -6.918 27.734 1 84.12 81 LYS A O 1
ATOM 609 N N . SER A 1 82 ? -16.703 -4.902 27.094 1 86.19 82 SER A N 1
ATOM 610 C CA . SER A 1 82 ? -17.625 -4.23 28.016 1 86.19 82 SER A CA 1
ATOM 611 C C . SER A 1 82 ? -19.078 -4.504 27.656 1 86.19 82 SER A C 1
ATOM 613 O O . SER A 1 82 ? -19.953 -4.512 28.531 1 86.19 82 SER A O 1
ATOM 615 N N . ASN A 1 83 ? -19.297 -4.82 26.406 1 84.5 83 ASN A N 1
ATOM 616 C CA . ASN A 1 83 ? -20.672 -5.043 25.938 1 84.5 83 ASN A CA 1
ATOM 617 C C . ASN A 1 83 ? -20.984 -6.531 25.828 1 84.5 83 ASN A C 1
ATOM 619 O O . ASN A 1 83 ? -22.062 -6.906 25.359 1 84.5 83 ASN A O 1
ATOM 623 N N . GLY A 1 84 ? -20.109 -7.336 26.219 1 76.62 84 GLY A N 1
ATOM 624 C CA . GLY A 1 84 ? -20.312 -8.773 26.219 1 76.62 84 GLY A CA 1
ATOM 625 C C . GLY A 1 84 ? -20.359 -9.375 24.828 1 76.62 84 GLY A C 1
ATOM 626 O O . GLY A 1 84 ? -20.984 -10.414 24.609 1 76.62 84 GLY A O 1
ATOM 627 N N . GLN A 1 85 ? -19.891 -8.562 23.984 1 71.44 85 GLN A N 1
ATOM 628 C CA . GLN A 1 85 ? -19.859 -9.078 22.625 1 71.44 85 GLN A CA 1
ATOM 629 C C . GLN A 1 85 ? -18.797 -10.156 22.453 1 71.44 85 GLN A C 1
ATOM 631 O O . GLN A 1 85 ? -17.688 -10.016 22.953 1 71.44 85 GLN A O 1
ATOM 636 N N . GLN A 1 86 ? -19.188 -11.227 21.859 1 64.56 86 GLN A N 1
ATOM 637 C CA . GLN A 1 86 ? -18.344 -12.414 21.766 1 64.56 86 GLN A CA 1
ATOM 638 C C . GLN A 1 86 ? -17.344 -12.289 20.609 1 64.56 86 GLN A C 1
ATOM 640 O O . GLN A 1 86 ? -16.219 -12.766 20.703 1 64.56 86 GLN A O 1
ATOM 645 N N . GLN A 1 87 ? -17.844 -11.617 19.469 1 75.69 87 GLN A N 1
ATOM 646 C CA . GLN A 1 87 ? -16.938 -11.641 18.328 1 75.69 87 GLN A CA 1
ATOM 647 C C . GLN A 1 87 ? -16.453 -10.234 17.984 1 75.69 87 GLN A C 1
ATOM 649 O O . GLN A 1 87 ? -17.25 -9.305 17.859 1 75.69 87 GLN A O 1
ATOM 654 N N . SER A 1 88 ? -15.188 -10.094 17.969 1 82.75 88 SER A N 1
ATOM 655 C CA . SER A 1 88 ? -14.562 -8.836 17.578 1 82.75 88 SER A CA 1
ATOM 656 C C . SER A 1 88 ? -14.711 -8.594 16.078 1 82.75 88 SER A C 1
ATOM 658 O O . SER A 1 88 ? -14.688 -9.539 15.289 1 82.75 88 SER A O 1
ATOM 660 N N . PRO A 1 89 ? -14.984 -7.359 15.75 1 92.19 89 PRO A N 1
ATOM 661 C CA . PRO A 1 89 ? -15.031 -7.066 14.312 1 92.19 89 PRO A CA 1
ATOM 662 C C . PRO A 1 89 ? -13.68 -7.27 13.625 1 92.19 89 PRO A C 1
ATOM 664 O O . PRO A 1 89 ? -12.656 -7.406 14.297 1 92.19 89 PRO A O 1
ATOM 667 N N . GLU A 1 90 ? -13.68 -7.414 12.312 1 95.12 90 GLU A N 1
ATOM 668 C CA . GLU A 1 90 ? -12.461 -7.34 11.516 1 95.12 90 GLU A CA 1
ATOM 669 C C . GLU A 1 90 ? -12.055 -5.891 11.266 1 95.12 90 GLU A C 1
ATOM 671 O O . GLU A 1 90 ? -12.898 -4.992 11.273 1 95.12 90 GLU A O 1
ATOM 676 N N . PHE A 1 91 ? -10.781 -5.668 11.148 1 96.38 91 PHE A N 1
ATOM 677 C CA . PHE A 1 91 ? -10.281 -4.32 10.914 1 96.38 91 PHE A CA 1
ATOM 678 C C . PHE A 1 91 ? -9.594 -4.227 9.555 1 96.38 91 PHE A C 1
ATOM 680 O O . PHE A 1 91 ? -8.688 -5.008 9.258 1 96.38 91 PHE A O 1
ATOM 687 N N . GLN A 1 92 ? -10.07 -3.389 8.695 1 98.25 92 GLN A N 1
ATOM 688 C CA . GLN A 1 92 ? -9.352 -2.988 7.488 1 98.25 92 GLN A CA 1
ATOM 689 C C . GLN A 1 92 ? -8.695 -1.625 7.672 1 98.25 92 GLN A C 1
ATOM 691 O O . GLN A 1 92 ? -9.375 -0.611 7.82 1 98.25 92 GLN A O 1
ATOM 696 N N . ILE A 1 93 ? -7.391 -1.609 7.688 1 98.25 93 ILE A N 1
ATOM 697 C CA . ILE A 1 93 ? -6.621 -0.389 7.91 1 98.25 93 ILE A CA 1
ATOM 698 C C . ILE A 1 93 ? -6.016 0.088 6.59 1 98.25 93 ILE A C 1
ATOM 700 O O . ILE A 1 93 ? -5.32 -0.671 5.91 1 98.25 93 ILE A O 1
ATOM 704 N N . TYR A 1 94 ? -6.289 1.339 6.223 1 98.75 94 TYR A N 1
ATOM 705 C CA . TYR A 1 94 ? -5.645 1.979 5.082 1 98.75 94 TYR A CA 1
ATOM 706 C C . TYR A 1 94 ? -4.609 3.002 5.539 1 98.75 94 TYR A C 1
ATOM 708 O O . TYR A 1 94 ? -4.957 3.998 6.18 1 98.75 94 TYR A O 1
ATOM 716 N N . LEU A 1 95 ? -3.377 2.727 5.258 1 98.44 95 LEU A N 1
ATOM 717 C CA . LEU A 1 95 ? -2.299 3.674 5.523 1 98.44 95 LEU A CA 1
ATOM 718 C C . LEU A 1 95 ? -2.025 4.539 4.297 1 98.44 95 LEU A C 1
ATOM 720 O O . LEU A 1 95 ? -1.505 4.051 3.291 1 98.44 95 LEU A O 1
ATOM 724 N N . ASN A 1 96 ? -2.314 5.793 4.438 1 98.19 96 ASN A N 1
ATOM 725 C CA . ASN A 1 96 ? -2.221 6.688 3.289 1 98.19 96 ASN A CA 1
ATOM 726 C C . ASN A 1 96 ? -1.053 7.66 3.428 1 98.19 96 ASN A C 1
ATOM 728 O O . ASN A 1 96 ? -0.793 8.172 4.516 1 98.19 96 ASN A O 1
ATOM 732 N N . ASP A 1 97 ? -0.394 7.93 2.389 1 96.88 97 ASP A N 1
ATOM 733 C CA . ASP A 1 97 ? 0.572 9.008 2.215 1 96.88 97 ASP A CA 1
ATOM 734 C C . ASP A 1 97 ? 0.826 9.289 0.734 1 96.88 97 ASP A C 1
ATOM 736 O O . ASP A 1 97 ? 0.214 8.664 -0.134 1 96.88 97 ASP A O 1
ATOM 740 N N . LEU A 1 98 ? 1.625 10.25 0.449 1 95 98 LEU A N 1
ATOM 741 C CA . LEU A 1 98 ? 1.957 10.609 -0.926 1 95 98 LEU A CA 1
ATOM 742 C C . LEU A 1 98 ? 2.723 9.484 -1.61 1 95 98 LEU A C 1
ATOM 744 O O . LEU A 1 98 ? 3.354 8.656 -0.943 1 95 98 LEU A O 1
ATOM 748 N N . PRO A 1 99 ? 2.713 9.422 -2.975 1 93.06 99 PRO A N 1
ATOM 749 C CA . PRO A 1 99 ? 3.354 8.336 -3.721 1 93.06 99 PRO A CA 1
ATOM 750 C C . PRO A 1 99 ? 4.852 8.242 -3.451 1 93.06 99 PRO A C 1
ATOM 752 O O . PRO A 1 99 ? 5.434 7.156 -3.549 1 93.06 99 PRO A O 1
ATOM 755 N N . GLY A 1 100 ? 5.426 9.305 -3.051 1 90.81 100 GLY A N 1
ATOM 756 C CA . GLY A 1 100 ? 6.859 9.32 -2.797 1 90.81 100 GLY A CA 1
ATOM 757 C C . GLY A 1 100 ? 7.227 8.789 -1.424 1 90.81 100 GLY A C 1
ATOM 758 O O . GLY A 1 100 ? 8.406 8.68 -1.09 1 90.81 100 GLY A O 1
ATOM 759 N N . ASN A 1 101 ? 6.219 8.461 -0.637 1 93.25 101 ASN A N 1
ATOM 760 C CA . ASN A 1 101 ? 6.457 7.926 0.699 1 93.25 101 ASN A CA 1
ATOM 761 C C . ASN A 1 101 ? 7.172 6.578 0.642 1 93.25 101 ASN A C 1
ATOM 763 O O . ASN A 1 101 ? 7.098 5.871 -0.364 1 93.25 101 ASN A O 1
ATOM 767 N N . ASP A 1 102 ? 7.91 6.273 1.689 1 93.31 102 ASP A N 1
ATOM 768 C CA . ASP A 1 102 ? 8.594 4.988 1.801 1 93.31 102 ASP A CA 1
ATOM 769 C C . ASP A 1 102 ? 7.656 3.914 2.346 1 93.31 102 ASP A C 1
ATOM 771 O O . ASP A 1 102 ? 7.793 3.488 3.494 1 93.31 102 ASP A O 1
ATOM 775 N N . PHE A 1 103 ? 6.836 3.318 1.591 1 95.31 103 PHE A N 1
ATOM 776 C CA . PHE A 1 103 ? 5.891 2.279 1.982 1 95.31 103 PHE A CA 1
ATOM 777 C C . PHE A 1 103 ? 6.609 0.96 2.232 1 95.31 103 PHE A C 1
ATOM 779 O O . PHE A 1 103 ? 6.16 0.143 3.037 1 95.31 103 PHE A O 1
ATOM 786 N N . ASN A 1 104 ? 7.734 0.753 1.533 1 93.75 104 ASN A N 1
ATOM 787 C CA . ASN A 1 104 ? 8.492 -0.48 1.729 1 93.75 104 ASN A CA 1
ATOM 788 C C . ASN A 1 104 ? 8.867 -0.681 3.193 1 93.75 104 ASN A C 1
ATOM 790 O O . ASN A 1 104 ? 8.727 -1.782 3.729 1 93.75 104 ASN A O 1
ATOM 794 N N . THR A 1 105 ? 9.266 0.425 3.818 1 93.06 105 THR A N 1
ATOM 795 C CA . THR A 1 105 ? 9.672 0.341 5.215 1 93.06 105 THR A CA 1
ATOM 796 C C . THR A 1 105 ? 8.492 -0.058 6.098 1 93.06 105 THR A C 1
ATOM 798 O O . THR A 1 105 ? 8.625 -0.922 6.969 1 93.06 105 THR A O 1
ATOM 801 N N . ILE A 1 106 ? 7.367 0.459 5.859 1 94.19 106 ILE A N 1
ATOM 802 C CA . ILE A 1 106 ? 6.184 0.132 6.645 1 94.19 106 ILE A CA 1
ATOM 803 C C . ILE A 1 106 ? 5.801 -1.329 6.418 1 94.19 106 ILE A C 1
ATOM 805 O O . ILE A 1 106 ? 5.539 -2.064 7.375 1 94.19 106 ILE A O 1
ATOM 809 N N . PHE A 1 107 ? 5.758 -1.732 5.199 1 94.69 107 PHE A N 1
ATOM 810 C CA . PHE A 1 107 ? 5.309 -3.078 4.859 1 94.69 107 PHE A CA 1
ATOM 811 C C . PHE A 1 107 ? 6.258 -4.125 5.438 1 94.69 107 PHE A C 1
ATOM 813 O O . PHE A 1 107 ? 5.816 -5.184 5.895 1 94.69 107 PHE A O 1
ATOM 820 N N . ARG A 1 108 ? 7.523 -3.848 5.496 1 93.06 108 ARG A N 1
ATOM 821 C CA . ARG A 1 108 ? 8.5 -4.766 6.074 1 93.06 108 ARG A CA 1
ATOM 822 C C . ARG A 1 108 ? 8.312 -4.895 7.582 1 93.06 108 ARG A C 1
ATOM 824 O O . ARG A 1 108 ? 8.75 -5.879 8.188 1 93.06 108 ARG A O 1
ATOM 831 N N . SER A 1 109 ? 7.645 -3.916 8.164 1 93.12 109 SER A N 1
ATOM 832 C CA . SER A 1 109 ? 7.449 -3.934 9.609 1 93.12 109 SER A CA 1
ATOM 833 C C . SER A 1 109 ? 6.164 -4.66 9.984 1 93.12 109 SER A C 1
ATOM 835 O O . SER A 1 109 ? 5.941 -4.977 11.156 1 93.12 109 SER A O 1
ATOM 837 N N . LEU A 1 110 ? 5.344 -5 9.055 1 93.56 110 LEU A N 1
ATOM 838 C CA . LEU A 1 110 ? 3.996 -5.496 9.32 1 93.56 110 LEU A CA 1
ATOM 839 C C . LEU A 1 110 ? 4.047 -6.863 10 1 93.56 110 LEU A C 1
ATOM 841 O O . LEU A 1 110 ? 3.266 -7.133 10.914 1 93.56 110 LEU A O 1
ATOM 845 N N . PRO A 1 111 ? 4.934 -7.797 9.562 1 90.69 111 PRO A N 1
ATOM 846 C CA . PRO A 1 111 ? 4.953 -9.094 10.242 1 90.69 111 PRO A CA 1
ATOM 847 C C . PRO A 1 111 ? 5.164 -8.969 11.75 1 90.69 111 PRO A C 1
ATOM 849 O O . PRO A 1 111 ? 4.445 -9.594 12.539 1 90.69 111 PRO A O 1
ATOM 852 N N . GLU A 1 112 ? 6.086 -8.133 12.109 1 90.62 112 GLU A N 1
ATOM 853 C CA . GLU A 1 112 ? 6.332 -7.906 13.531 1 90.62 112 GLU A CA 1
ATOM 854 C C . GLU A 1 112 ? 5.148 -7.207 14.188 1 90.62 112 GLU A C 1
ATOM 856 O O . GLU A 1 112 ? 4.789 -7.523 15.328 1 90.62 112 GLU A O 1
ATOM 861 N N . PHE A 1 113 ? 4.617 -6.309 13.539 1 92.5 113 PHE A N 1
ATOM 862 C CA . PHE A 1 113 ? 3.445 -5.598 14.039 1 92.5 113 PHE A CA 1
ATOM 863 C C . PHE A 1 113 ? 2.307 -6.57 14.328 1 92.5 113 PHE A C 1
ATOM 865 O O . PHE A 1 113 ? 1.685 -6.5 15.391 1 92.5 113 PHE A O 1
ATOM 872 N N . HIS A 1 114 ? 2.033 -7.488 13.359 1 91.19 114 HIS A N 1
ATOM 873 C CA . HIS A 1 114 ? 0.958 -8.461 13.531 1 91.19 114 HIS A CA 1
ATOM 874 C C . HIS A 1 114 ? 1.245 -9.406 14.688 1 91.19 114 HIS A C 1
ATOM 876 O O . HIS A 1 114 ? 0.33 -9.797 15.414 1 91.19 114 HIS A O 1
ATOM 882 N N . GLU A 1 115 ? 2.467 -9.789 14.828 1 88.81 115 GLU A N 1
ATOM 883 C CA . GLU A 1 115 ? 2.85 -10.648 15.945 1 88.81 115 GLU A CA 1
ATOM 884 C C . GLU A 1 115 ? 2.623 -9.945 17.281 1 88.81 115 GLU A C 1
ATOM 886 O O . GLU A 1 115 ? 2.125 -10.547 18.234 1 88.81 115 GLU A O 1
ATOM 891 N N . ASP A 1 116 ? 2.998 -8.688 17.312 1 88.75 116 ASP A N 1
ATOM 892 C CA . ASP A 1 116 ? 2.805 -7.898 18.516 1 88.75 116 ASP A CA 1
ATOM 893 C C . ASP A 1 116 ? 1.321 -7.73 18.844 1 88.75 116 ASP A C 1
ATOM 895 O O . ASP A 1 116 ? 0.918 -7.805 20 1 88.75 116 ASP A O 1
ATOM 899 N N . LEU A 1 117 ? 0.579 -7.449 17.828 1 88.75 117 LEU A N 1
ATOM 900 C CA . LEU A 1 117 ? -0.861 -7.297 18 1 88.75 117 LEU A CA 1
ATOM 901 C C . LEU A 1 117 ? -1.484 -8.578 18.547 1 88.75 117 LEU A C 1
ATOM 903 O O . LEU A 1 117 ? -2.367 -8.531 19.406 1 88.75 117 LEU A O 1
ATOM 907 N N . ARG A 1 118 ? -1.074 -9.75 18 1 84.88 118 ARG A N 1
ATOM 908 C CA . ARG A 1 118 ? -1.56 -11.039 18.469 1 84.88 118 ARG A CA 1
ATOM 909 C C . ARG A 1 118 ? -1.207 -11.25 19.938 1 84.88 118 ARG A C 1
ATOM 911 O O . ARG A 1 118 ? -2.031 -11.734 20.719 1 84.88 118 ARG A O 1
ATOM 918 N N . ARG A 1 119 ? -0.066 -10.922 20.297 1 83.94 119 ARG A N 1
ATOM 919 C CA . ARG A 1 119 ? 0.404 -11.102 21.656 1 83.94 119 ARG A CA 1
ATOM 920 C C . ARG A 1 119 ? -0.386 -10.227 22.625 1 83.94 119 ARG A C 1
ATOM 922 O O . ARG A 1 119 ? -0.693 -10.641 23.75 1 83.94 119 ARG A O 1
ATOM 929 N N . GLN A 1 120 ? -0.645 -9.031 22.25 1 78.06 120 GLN A N 1
ATOM 930 C CA . GLN A 1 120 ? -1.344 -8.078 23.094 1 78.06 120 GLN A CA 1
ATOM 931 C C . GLN A 1 120 ? -2.812 -8.461 23.266 1 78.06 120 GLN A C 1
ATOM 933 O O . GLN A 1 120 ? -3.432 -8.141 24.281 1 78.06 120 GLN A O 1
ATOM 938 N N . ASN A 1 121 ? -3.26 -9.055 22.25 1 67.62 121 ASN A N 1
ATOM 939 C CA . ASN A 1 121 ? -4.699 -9.281 22.234 1 67.62 121 ASN A CA 1
ATOM 940 C C . ASN A 1 121 ? -5.043 -10.742 22.516 1 67.62 121 ASN A C 1
ATOM 942 O O . ASN A 1 121 ? -6.148 -11.195 22.219 1 67.62 121 ASN A O 1
ATOM 946 N N . MET A 1 122 ? -4.066 -11.477 22.734 1 59.22 122 MET A N 1
ATOM 947 C CA . MET A 1 122 ? -4.309 -12.859 23.125 1 59.22 122 MET A CA 1
ATOM 948 C C . MET A 1 122 ? -5.125 -12.93 24.406 1 59.22 122 MET A C 1
ATOM 950 O O . MET A 1 122 ? -4.797 -12.266 25.391 1 59.22 122 MET A O 1
ATOM 954 N N . GLY A 1 123 ? -6.461 -12.945 24.094 1 54.22 123 GLY A N 1
ATOM 955 C CA . GLY A 1 123 ? -7.234 -13.164 25.312 1 54.22 123 GLY A CA 1
ATOM 956 C C . GLY A 1 123 ? -6.695 -14.305 26.156 1 54.22 123 GLY A C 1
ATOM 957 O O . GLY A 1 123 ? -5.715 -14.953 25.797 1 54.22 123 GLY A O 1
ATOM 958 N N . ASP A 1 124 ? -7.238 -14.391 27.391 1 51.81 124 ASP A N 1
ATOM 959 C CA . ASP A 1 124 ? -6.91 -15.438 28.359 1 51.81 124 ASP A CA 1
ATOM 960 C C . ASP A 1 124 ? -6.875 -16.812 27.703 1 51.81 124 ASP A C 1
ATOM 962 O O . ASP A 1 124 ? -6.137 -17.703 28.125 1 51.81 124 ASP A O 1
ATOM 966 N N . ASP A 1 125 ? -7.703 -16.828 26.688 1 46.06 125 ASP A N 1
ATOM 967 C CA . ASP A 1 125 ? -7.832 -18.156 26.109 1 46.06 125 ASP A CA 1
ATOM 968 C C . ASP A 1 125 ? -6.895 -18.328 24.922 1 46.06 125 ASP A C 1
ATOM 970 O O . ASP A 1 125 ? -6.867 -19.391 24.297 1 46.06 125 ASP A O 1
ATOM 974 N N . GLY A 1 126 ? -6.098 -17.391 24.625 1 50.72 126 GLY A N 1
ATOM 975 C CA . GLY A 1 126 ? -5.047 -17.469 23.625 1 50.72 126 GLY A CA 1
ATOM 976 C C . GLY A 1 126 ? -5.562 -17.312 22.203 1 50.72 126 GLY A C 1
ATOM 977 O O . GLY A 1 126 ? -4.797 -17.438 21.25 1 50.72 126 GLY A O 1
ATOM 978 N N . ILE A 1 127 ? -6.867 -17.219 21.969 1 46.75 127 ILE A N 1
ATOM 979 C CA . ILE A 1 127 ? -7.461 -17.391 20.641 1 46.75 127 ILE A CA 1
ATOM 980 C C . ILE A 1 127 ? -7.625 -16.031 19.969 1 46.75 127 ILE A C 1
ATOM 982 O O . ILE A 1 127 ? -8.039 -15.945 18.812 1 46.75 127 ILE A O 1
ATOM 986 N N . PHE A 1 128 ? -7.492 -14.781 20.688 1 49.31 128 PHE A N 1
ATOM 987 C CA . PHE A 1 128 ? -7.973 -13.656 19.906 1 49.31 128 PHE A CA 1
ATOM 988 C C . PHE A 1 128 ? -6.98 -13.305 18.797 1 49.31 128 PHE A C 1
ATOM 990 O O . PHE A 1 128 ? -5.793 -13.117 19.062 1 49.31 128 PHE A O 1
ATOM 997 N N . ASP A 1 129 ? -7.172 -13.844 17.547 1 55.94 129 ASP A N 1
ATOM 998 C CA . ASP A 1 129 ? -6.379 -13.414 16.406 1 55.94 129 ASP A CA 1
ATOM 999 C C . ASP A 1 129 ? -6.953 -12.148 15.781 1 55.94 129 ASP A C 1
ATOM 1001 O O . ASP A 1 129 ? -8.078 -12.156 15.266 1 55.94 129 ASP A O 1
ATOM 1005 N N . PRO A 1 130 ? -6.355 -10.906 16.234 1 60.75 130 PRO A N 1
ATOM 1006 C CA . PRO A 1 130 ? -6.898 -9.688 15.625 1 60.75 130 PRO A CA 1
ATOM 1007 C C . PRO A 1 130 ? -6.996 -9.789 14.109 1 60.75 130 PRO A C 1
ATOM 1009 O O . PRO A 1 130 ? -6.02 -10.148 13.438 1 60.75 130 PRO A O 1
ATOM 1012 N N . ASN A 1 131 ? -8.25 -10.023 13.578 1 85.5 131 ASN A N 1
ATOM 1013 C CA . ASN A 1 131 ? -8.445 -9.984 12.133 1 85.5 131 ASN A CA 1
ATOM 1014 C C . ASN A 1 131 ? -8.234 -8.578 11.578 1 85.5 131 ASN A C 1
ATOM 1016 O O . ASN A 1 131 ? -9.195 -7.859 11.305 1 85.5 131 ASN A O 1
ATOM 1020 N N . CYS A 1 132 ? -6.922 -8.117 11.617 1 94 132 CYS A N 1
ATOM 1021 C CA . CYS A 1 132 ? -6.5 -6.805 11.141 1 94 132 CYS A CA 1
ATOM 1022 C C . CYS A 1 132 ? -5.801 -6.914 9.789 1 94 132 CYS A C 1
ATOM 1024 O O . CYS A 1 132 ? -4.785 -7.602 9.672 1 94 132 CYS A O 1
ATOM 1026 N N . PHE A 1 133 ? -6.348 -6.289 8.875 1 97.31 133 PHE A N 1
ATOM 1027 C CA . PHE A 1 133 ? -5.805 -6.281 7.52 1 97.31 133 PHE A CA 1
ATOM 1028 C C . PHE A 1 133 ? -5.316 -4.887 7.141 1 97.31 133 PHE A C 1
ATOM 1030 O O . PHE A 1 133 ? -6.07 -3.916 7.219 1 97.31 133 PHE A O 1
ATOM 1037 N N . VAL A 1 134 ? -4.051 -4.762 6.75 1 97.44 134 VAL A N 1
ATOM 1038 C CA . VAL A 1 134 ? -3.432 -3.463 6.508 1 97.44 134 VAL A CA 1
ATOM 1039 C C . VAL A 1 134 ? -3.143 -3.301 5.016 1 97.44 134 VAL A C 1
ATOM 1041 O O . VAL A 1 134 ? -2.639 -4.223 4.371 1 97.44 134 VAL A O 1
ATOM 1044 N N . ALA A 1 135 ? -3.498 -2.154 4.465 1 98.5 135 ALA A N 1
ATOM 1045 C CA . ALA A 1 135 ? -3.197 -1.799 3.08 1 98.5 135 ALA A CA 1
ATOM 1046 C C . ALA A 1 135 ? -2.574 -0.409 2.992 1 98.5 135 ALA A C 1
ATOM 1048 O O . ALA A 1 135 ? -2.879 0.467 3.805 1 98.5 135 ALA A O 1
ATOM 1049 N N . GLY A 1 136 ? -1.63 -0.262 2.068 1 98.25 136 GLY A N 1
ATOM 1050 C CA . GLY A 1 136 ? -1.08 1.051 1.771 1 98.25 136 GLY A CA 1
ATOM 1051 C C . GLY A 1 136 ? -1.8 1.756 0.637 1 98.25 136 GLY A C 1
ATOM 1052 O O . GLY A 1 136 ? -2.117 1.14 -0.383 1 98.25 136 GLY A O 1
ATOM 1053 N N . VAL A 1 137 ? -2.088 3.031 0.784 1 98.25 137 VAL A N 1
ATOM 1054 C CA . VAL A 1 137 ? -2.764 3.84 -0.225 1 98.25 137 VAL A CA 1
ATOM 1055 C C . VAL A 1 137 ? -1.913 5.062 -0.563 1 98.25 137 VAL A C 1
ATOM 1057 O O . VAL A 1 137 ? -1.775 5.977 0.254 1 98.25 137 VAL A O 1
ATOM 1060 N N . ALA A 1 138 ? -1.394 5.07 -1.768 1 96.38 138 ALA A N 1
ATOM 1061 C CA . ALA A 1 138 ? -0.57 6.191 -2.211 1 96.38 138 ALA A CA 1
ATOM 1062 C C . ALA A 1 138 ? -1.413 7.238 -2.936 1 96.38 138 ALA A C 1
ATOM 1064 O O . ALA A 1 138 ? -2.092 6.926 -3.918 1 96.38 138 ALA A O 1
ATOM 1065 N N . GLY A 1 139 ? -1.367 8.43 -2.404 1 95.06 139 GLY A N 1
ATOM 1066 C CA . GLY A 1 139 ? -2.096 9.539 -3.004 1 95.06 139 GLY A CA 1
ATOM 1067 C C . GLY A 1 139 ? -2.279 10.711 -2.062 1 95.06 139 GLY A C 1
ATOM 1068 O O . GLY A 1 139 ? -2.213 10.555 -0.843 1 95.06 139 GLY A O 1
ATOM 1069 N N . SER A 1 140 ? -2.541 11.852 -2.643 1 94.69 140 SER A N 1
ATOM 1070 C CA . SER A 1 140 ? -2.812 13.039 -1.84 1 94.69 140 SER A CA 1
ATOM 1071 C C . SER A 1 140 ? -4.199 12.977 -1.207 1 94.69 140 SER A C 1
ATOM 1073 O O . SER A 1 140 ? -5.176 12.633 -1.876 1 94.69 140 SER A O 1
ATOM 1075 N N . PHE A 1 141 ? -4.285 13.25 0.099 1 95.06 141 PHE A N 1
ATOM 1076 C CA . PHE A 1 141 ? -5.598 13.227 0.737 1 95.06 141 PHE A CA 1
ATOM 1077 C C . PHE A 1 141 ? -6.418 14.445 0.345 1 95.06 141 PHE A C 1
ATOM 1079 O O . PHE A 1 141 ? -7.527 14.641 0.841 1 95.06 141 PHE A O 1
ATOM 1086 N N . TYR A 1 142 ? -5.91 15.273 -0.6 1 95.69 142 TYR A N 1
ATOM 1087 C CA . TYR A 1 142 ? -6.691 16.328 -1.228 1 95.69 142 TYR A CA 1
ATOM 1088 C C . TYR A 1 142 ? -7.312 15.852 -2.533 1 95.69 142 TYR A C 1
ATOM 1090 O O . TYR A 1 142 ? -7.867 16.641 -3.295 1 95.69 142 TYR A O 1
ATOM 1098 N N . ASN A 1 143 ? -7.203 14.578 -2.822 1 93.62 143 ASN A N 1
ATOM 1099 C CA . ASN A 1 143 ? -7.906 13.867 -3.881 1 93.62 143 ASN A CA 1
ATOM 1100 C C . ASN A 1 143 ? -8.711 12.695 -3.328 1 93.62 143 ASN A C 1
ATOM 1102 O O . ASN A 1 143 ? -8.539 12.312 -2.17 1 93.62 143 ASN A O 1
ATOM 1106 N N . ARG A 1 144 ? -9.602 12.211 -4.191 1 94.88 144 ARG A N 1
ATOM 1107 C CA . ARG A 1 144 ? -10.344 11.008 -3.818 1 94.88 144 ARG A CA 1
ATOM 1108 C C . ARG A 1 144 ? -9.398 9.82 -3.629 1 94.88 144 ARG A C 1
ATOM 1110 O O . ARG A 1 144 ? -8.523 9.578 -4.465 1 94.88 144 ARG A O 1
ATOM 1117 N N . LEU A 1 145 ? -9.57 9.117 -2.514 1 96.69 145 LEU A N 1
ATOM 1118 C CA . LEU A 1 145 ? -8.641 8.039 -2.197 1 96.69 145 LEU A CA 1
ATOM 1119 C C . LEU A 1 145 ? -9.375 6.715 -2.037 1 96.69 145 LEU A C 1
ATOM 1121 O O . LEU A 1 145 ? -8.773 5.645 -2.166 1 96.69 145 LEU A O 1
ATOM 1125 N N . PHE A 1 146 ? -10.648 6.758 -1.709 1 97.69 146 PHE A N 1
ATOM 1126 C CA . PHE A 1 146 ? -11.406 5.566 -1.354 1 97.69 146 PHE A CA 1
ATOM 1127 C C . PHE A 1 146 ? -12.766 5.566 -2.049 1 97.69 146 PHE A C 1
ATOM 1129 O O . PHE A 1 146 ? -13.266 6.621 -2.439 1 97.69 146 PHE A O 1
ATOM 1136 N N . PRO A 1 147 ? -13.359 4.352 -2.229 1 97.5 147 PRO A N 1
ATOM 1137 C CA . PRO A 1 147 ? -14.727 4.297 -2.75 1 97.5 147 PRO A CA 1
ATOM 1138 C C . PRO A 1 147 ? -15.727 5.043 -1.866 1 97.5 147 PRO A C 1
ATOM 1140 O O . PRO A 1 147 ? -15.453 5.285 -0.688 1 97.5 147 PRO A O 1
ATOM 1143 N N . SER A 1 148 ? -16.828 5.402 -2.453 1 96.88 148 SER A N 1
ATOM 1144 C CA . SER A 1 148 ? -17.891 6.082 -1.717 1 96.88 148 SER A CA 1
ATOM 1145 C C . SER A 1 148 ? -18.406 5.223 -0.564 1 96.88 148 SER A C 1
ATOM 1147 O O . SER A 1 148 ? -18.594 4.016 -0.718 1 96.88 148 SER A O 1
ATOM 1149 N N . LYS A 1 149 ? -18.578 5.887 0.605 1 97.69 149 LYS A N 1
ATOM 1150 C CA . LYS A 1 149 ? -19.203 5.27 1.769 1 97.69 149 LYS A CA 1
ATOM 1151 C C . LYS A 1 149 ? -18.516 3.967 2.146 1 97.69 149 LYS A C 1
ATOM 1153 O O . LYS A 1 149 ? -19.172 2.961 2.424 1 97.69 149 LYS A O 1
ATOM 1158 N N . SER A 1 150 ? -17.188 4.008 2.066 1 98.12 150 SER A N 1
ATOM 1159 C CA . SER A 1 150 ? -16.438 2.785 2.312 1 98.12 150 SER A CA 1
ATOM 1160 C C . SER A 1 150 ? -15.672 2.861 3.633 1 98.12 150 SER A C 1
ATOM 1162 O O . SER A 1 150 ? -15.211 1.841 4.148 1 98.12 150 SER A O 1
ATOM 1164 N N . LEU A 1 151 ? -15.562 4.031 4.227 1 98.75 151 LEU A N 1
ATOM 1165 C CA . LEU A 1 151 ? -14.805 4.219 5.457 1 98.75 151 LEU A CA 1
ATOM 1166 C C . LEU A 1 151 ? -15.727 4.418 6.648 1 98.75 151 LEU A C 1
ATOM 1168 O O . LEU A 1 151 ? -16.812 4.977 6.508 1 98.75 151 LEU A O 1
ATOM 1172 N N . HIS A 1 152 ? -15.258 3.955 7.793 1 98.81 152 HIS A N 1
ATOM 1173 C CA . HIS A 1 152 ? -15.953 4.199 9.047 1 98.81 152 HIS A CA 1
ATOM 1174 C C . HIS A 1 152 ? -15.242 5.262 9.883 1 98.81 152 HIS A C 1
ATOM 1176 O O . HIS A 1 152 ? -15.891 6.035 10.594 1 98.81 152 HIS A O 1
ATOM 1182 N N . PHE A 1 153 ? -13.961 5.305 9.82 1 98.88 153 PHE A N 1
ATOM 1183 C CA . PHE A 1 153 ? -13.156 6.141 10.711 1 98.88 153 PHE A CA 1
ATOM 1184 C C . PHE A 1 153 ? -11.938 6.688 9.977 1 98.88 153 PHE A C 1
ATOM 1186 O O . PHE A 1 153 ? -11.289 5.969 9.211 1 98.88 153 PHE A O 1
ATOM 1193 N N . VAL A 1 154 ? -11.648 7.953 10.156 1 98.88 154 VAL A N 1
ATOM 1194 C CA . VAL A 1 154 ? -10.461 8.578 9.586 1 98.88 154 VAL A CA 1
ATOM 1195 C C . VAL A 1 154 ? -9.648 9.258 10.688 1 98.88 154 VAL A C 1
ATOM 1197 O O . VAL A 1 154 ? -10.211 9.953 11.539 1 98.88 154 VAL A O 1
ATOM 1200 N N . HIS A 1 155 ? -8.398 9.008 10.688 1 98.81 155 HIS A N 1
ATOM 1201 C CA . HIS A 1 155 ? -7.469 9.672 11.586 1 98.81 155 HIS A CA 1
ATOM 1202 C C . HIS A 1 155 ? -6.355 10.367 10.82 1 98.81 155 HIS A C 1
ATOM 1204 O O . HIS A 1 155 ? -5.891 9.859 9.797 1 98.81 155 HIS A O 1
ATOM 1210 N N . SER A 1 156 ? -6.016 11.484 11.203 1 98.56 156 SER A N 1
ATOM 1211 C CA . SER A 1 156 ? -4.844 12.195 10.695 1 98.56 156 SER A CA 1
ATOM 1212 C C . SER A 1 156 ? -4.18 13.023 11.789 1 98.56 156 SER A C 1
ATOM 1214 O O . SER A 1 156 ? -4.852 13.773 12.5 1 98.56 156 SER A O 1
ATOM 1216 N N . SER A 1 157 ? -2.912 12.82 11.953 1 97.31 157 SER A N 1
ATOM 1217 C CA . SER A 1 157 ? -2.145 13.578 12.938 1 97.31 157 SER A CA 1
ATOM 1218 C C . SER A 1 157 ? -0.897 14.195 12.312 1 97.31 157 SER A C 1
ATOM 1220 O O . SER A 1 157 ? -0.075 13.484 11.727 1 97.31 157 SER A O 1
ATOM 1222 N N . TYR A 1 158 ? -0.802 15.547 12.398 1 93.75 158 TYR A N 1
ATOM 1223 C CA . TYR A 1 158 ? 0.357 16.312 11.961 1 93.75 158 TYR A CA 1
ATOM 1224 C C . TYR A 1 158 ? 0.608 16.109 10.469 1 93.75 158 TYR A C 1
ATOM 1226 O O . TYR A 1 158 ? 1.741 15.852 10.055 1 93.75 158 TYR A O 1
ATOM 1234 N N . SER A 1 159 ? -0.484 16.188 9.719 1 94.38 159 SER A N 1
ATOM 1235 C CA . SER A 1 159 ? -0.322 16.078 8.273 1 94.38 159 SER A CA 1
ATOM 1236 C C . SER A 1 159 ? -1.174 17.109 7.547 1 94.38 159 SER A C 1
ATOM 1238 O O . SER A 1 159 ? -0.812 17.562 6.461 1 94.38 159 SER A O 1
ATOM 1240 N N . LEU A 1 160 ? -2.25 17.594 8.148 1 96.19 160 LEU A N 1
ATOM 1241 C CA . LEU A 1 160 ? -3.209 18.438 7.449 1 96.19 160 LEU A CA 1
ATOM 1242 C C . LEU A 1 160 ? -2.77 19.891 7.48 1 96.19 160 LEU A C 1
ATOM 1244 O O . LEU A 1 160 ? -3.412 20.75 6.871 1 96.19 160 LEU A O 1
ATOM 1248 N N . HIS A 1 161 ? -1.696 20.219 8.188 1 93.38 161 HIS A N 1
ATOM 1249 C CA . HIS A 1 161 ? -1.12 21.562 8.102 1 93.38 161 HIS A CA 1
ATOM 1250 C C . HIS A 1 161 ? -0.308 21.719 6.82 1 93.38 161 HIS A C 1
ATOM 1252 O O . HIS A 1 161 ? 0.032 22.844 6.438 1 93.38 161 HIS A O 1
ATOM 1258 N N . TRP A 1 162 ? 0.058 20.609 6.207 1 94 162 TRP A N 1
ATOM 1259 C CA . TRP A 1 162 ? 0.652 20.656 4.875 1 94 162 TRP A CA 1
ATOM 1260 C C . TRP A 1 162 ? -0.399 20.984 3.82 1 94 162 TRP A C 1
ATOM 1262 O O . TRP A 1 162 ? -1.39 20.266 3.676 1 94 162 TRP A O 1
ATOM 1272 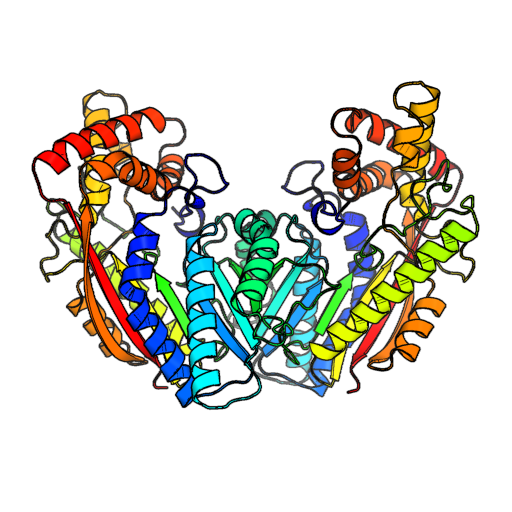N N . LEU A 1 163 ? -0.121 22.016 3.076 1 95.31 163 LEU A N 1
ATOM 1273 C CA . LEU A 1 163 ? -1.042 22.438 2.029 1 95.31 163 LEU A CA 1
ATOM 1274 C C . LEU A 1 163 ? -0.798 21.656 0.741 1 95.31 163 LEU A C 1
ATOM 1276 O O . LEU A 1 163 ? 0.255 21.031 0.576 1 95.31 163 LEU A O 1
ATOM 1280 N N . SER A 1 164 ? -1.839 21.625 -0.142 1 94.81 164 SER A N 1
ATOM 1281 C CA . SER A 1 164 ? -1.726 20.922 -1.412 1 94.81 164 SER A CA 1
ATOM 1282 C C . SER A 1 164 ? -0.674 21.562 -2.311 1 94.81 164 SER A C 1
ATOM 1284 O O . SER A 1 164 ? -0.132 20.906 -3.205 1 94.81 164 SER A O 1
ATOM 1286 N N . LYS A 1 165 ? -0.422 22.844 -2.109 1 93.81 165 LYS A N 1
ATOM 1287 C CA . LYS A 1 165 ? 0.58 23.578 -2.869 1 93.81 165 LYS A CA 1
ATOM 1288 C C . LYS A 1 165 ? 0.976 24.875 -2.15 1 93.81 165 LYS A C 1
ATOM 1290 O O . LYS A 1 165 ? 0.267 25.328 -1.251 1 93.81 165 LYS A O 1
ATOM 1295 N N . VAL A 1 166 ? 2.127 25.391 -2.566 1 92.69 166 VAL A N 1
ATOM 1296 C CA . VAL A 1 166 ? 2.498 26.734 -2.156 1 92.69 166 VAL A CA 1
ATOM 1297 C C . VAL A 1 166 ? 1.595 27.75 -2.852 1 92.69 166 VAL A C 1
ATOM 1299 O O . VAL A 1 166 ? 1.339 27.641 -4.055 1 92.69 166 VAL A O 1
ATOM 1302 N N . PRO A 1 167 ? 1.099 28.672 -2.006 1 93.5 167 PRO A N 1
ATOM 1303 C CA . PRO A 1 167 ? 0.274 29.672 -2.668 1 93.5 167 PRO A CA 1
ATOM 1304 C C . PRO A 1 167 ? 1.015 30.391 -3.795 1 93.5 167 PRO A C 1
ATOM 1306 O O . PRO A 1 167 ? 2.242 30.516 -3.758 1 93.5 167 PRO A O 1
ATOM 1309 N N . VAL A 1 168 ? 0.244 30.844 -4.715 1 90.06 168 VAL A N 1
ATOM 1310 C CA . VAL A 1 168 ? 0.814 31.531 -5.867 1 90.06 168 VAL A CA 1
ATOM 1311 C C . VAL A 1 168 ? 0.966 33.031 -5.559 1 90.06 168 VAL A C 1
ATOM 1313 O O . VAL A 1 168 ? 0.195 33.594 -4.777 1 90.06 168 VAL A O 1
ATOM 1316 N N . GLY A 1 169 ? 1.985 33.594 -6.121 1 88.31 169 GLY A N 1
ATOM 1317 C CA . GLY A 1 169 ? 2.135 35.062 -6.074 1 88.31 169 GLY A CA 1
ATOM 1318 C C . GLY A 1 169 ? 2.705 35.562 -4.762 1 88.31 169 GLY A C 1
ATOM 1319 O O . GLY A 1 169 ? 2.322 36.625 -4.277 1 88.31 169 GLY A O 1
ATOM 1320 N N . ILE A 1 170 ? 3.535 34.75 -4.09 1 91.88 170 ILE A N 1
ATOM 1321 C CA . ILE A 1 170 ? 4.047 35.156 -2.787 1 91.88 170 ILE A CA 1
ATOM 1322 C C . ILE A 1 170 ? 5.551 35.406 -2.883 1 91.88 170 ILE A C 1
ATOM 1324 O O . ILE A 1 170 ? 6.301 35.094 -1.952 1 91.88 170 ILE A O 1
ATOM 1328 N N . GLU A 1 171 ? 6.004 35.906 -4.016 1 88.88 171 GLU A N 1
ATOM 1329 C CA . GLU A 1 171 ? 7.426 36.125 -4.273 1 88.88 171 GLU A CA 1
ATOM 1330 C C . GLU A 1 171 ? 7.984 37.219 -3.383 1 88.88 171 GLU A C 1
ATOM 1332 O O . GLU A 1 171 ? 9.203 37.344 -3.248 1 88.88 171 GLU A O 1
ATOM 1337 N N . ASN A 1 172 ? 7.141 37.969 -2.766 1 92.56 172 ASN A N 1
ATOM 1338 C CA . ASN A 1 172 ? 7.566 39.062 -1.915 1 92.56 172 ASN A CA 1
ATOM 1339 C C . ASN A 1 172 ? 7.77 38.625 -0.471 1 92.56 172 ASN A C 1
ATOM 1341 O O . ASN A 1 172 ? 7.941 39.438 0.424 1 92.56 172 ASN A O 1
ATOM 1345 N N . ASN A 1 173 ? 7.719 37.312 -0.147 1 92.81 173 ASN A N 1
ATOM 1346 C CA . ASN A 1 173 ? 7.953 36.75 1.188 1 92.81 173 ASN A CA 1
ATOM 1347 C C . ASN A 1 173 ? 9.445 36.719 1.515 1 92.81 173 ASN A C 1
ATOM 1349 O O . ASN A 1 173 ? 9.938 35.688 2.021 1 92.81 173 ASN A O 1
ATOM 1353 N N . LYS A 1 174 ? 10.117 37.781 1.324 1 90.31 174 LYS A N 1
ATOM 1354 C CA . LYS A 1 174 ? 11.57 37.844 1.461 1 90.31 174 LYS A CA 1
ATOM 1355 C C . LYS A 1 174 ? 12 37.594 2.904 1 90.31 174 LYS A C 1
ATOM 1357 O O . LYS A 1 174 ? 11.367 38.094 3.84 1 90.31 174 LYS A O 1
ATOM 1362 N N . GLY A 1 175 ? 13.031 36.75 3.006 1 89.94 175 GLY A N 1
ATOM 1363 C CA . GLY A 1 175 ? 13.57 36.469 4.324 1 89.94 175 GLY A CA 1
ATOM 1364 C C . GLY A 1 175 ? 12.852 35.344 5.031 1 89.94 175 GLY A C 1
ATOM 1365 O O . GLY A 1 175 ? 13.258 34.906 6.117 1 89.94 175 GLY A O 1
ATOM 1366 N N . ASN A 1 176 ? 11.766 34.875 4.441 1 90.81 176 ASN A N 1
ATOM 1367 C CA . ASN A 1 176 ? 10.992 33.75 5.004 1 90.81 176 ASN A CA 1
ATOM 1368 C C . ASN A 1 176 ? 10.812 32.625 4 1 90.81 176 ASN A C 1
ATOM 1370 O O . ASN A 1 176 ? 11.047 32.812 2.803 1 90.81 176 ASN A O 1
ATOM 1374 N N . ILE A 1 177 ? 10.461 31.453 4.523 1 90.88 177 ILE A N 1
ATOM 1375 C CA . ILE A 1 177 ? 10.164 30.328 3.656 1 90.88 177 ILE A CA 1
ATOM 1376 C C . ILE A 1 177 ? 8.789 29.75 4 1 90.88 177 ILE A C 1
ATOM 1378 O O . ILE A 1 177 ? 8.43 28.672 3.541 1 90.88 177 ILE A O 1
ATOM 1382 N N . HIS A 1 178 ? 8.07 30.375 4.902 1 89.56 178 HIS A N 1
ATOM 1383 C CA . HIS A 1 178 ? 6.715 30.078 5.344 1 89.56 178 HIS A CA 1
ATOM 1384 C C . HIS A 1 178 ? 6.008 31.328 5.852 1 89.56 178 HIS A C 1
ATOM 1386 O O . HIS A 1 178 ? 6.551 32.438 5.766 1 89.56 178 HIS A O 1
ATOM 1392 N N . VAL A 1 179 ? 4.797 31.219 6.262 1 88.19 179 VAL A N 1
ATOM 1393 C CA . VAL A 1 179 ? 4.094 32.344 6.855 1 88.19 179 VAL A CA 1
ATOM 1394 C C . VAL A 1 179 ? 4.68 32.656 8.234 1 88.19 179 VAL A C 1
ATOM 1396 O O . VAL A 1 179 ? 4.738 31.781 9.094 1 88.19 179 VAL A O 1
ATOM 1399 N N . ALA A 1 180 ? 5.227 33.781 8.367 1 85.69 180 ALA A N 1
ATOM 1400 C CA . ALA A 1 180 ? 5.809 34.25 9.625 1 85.69 180 ALA A CA 1
ATOM 1401 C C . ALA A 1 180 ? 5.223 35.625 10.023 1 85.69 180 ALA A C 1
ATOM 1403 O O . ALA A 1 180 ? 4.469 36.219 9.258 1 85.69 180 ALA A O 1
ATOM 1404 N N . SER A 1 181 ? 5.578 36 11.234 1 83.75 181 SER A N 1
ATOM 1405 C CA . SER A 1 181 ? 5.082 37.281 11.734 1 83.75 181 SER A CA 1
ATOM 1406 C C . SER A 1 181 ? 5.598 38.438 10.891 1 83.75 181 SER A C 1
ATOM 1408 O O . SER A 1 181 ? 4.977 39.5 10.852 1 83.75 181 SER A O 1
ATOM 1410 N N . THR A 1 182 ? 6.68 38.25 10.195 1 85.81 182 THR A N 1
ATOM 1411 C CA . THR A 1 182 ? 7.289 39.312 9.398 1 85.81 182 THR A CA 1
ATOM 1412 C C . THR A 1 182 ? 6.824 39.219 7.945 1 85.81 182 THR A C 1
ATOM 1414 O O . THR A 1 182 ? 7.188 40.062 7.121 1 85.81 182 THR A O 1
ATOM 1417 N N . SER A 1 183 ? 6.008 38.219 7.625 1 91 183 SER A N 1
ATOM 1418 C CA . SER A 1 183 ? 5.512 38.094 6.258 1 91 183 SER A CA 1
ATOM 1419 C C . SER A 1 183 ? 4.531 39.188 5.91 1 91 183 SER A C 1
ATOM 1421 O O . SER A 1 183 ? 3.777 39.656 6.77 1 91 183 SER A O 1
ATOM 1423 N N . PRO A 1 184 ? 4.582 39.656 4.625 1 92.94 184 PRO A N 1
ATOM 1424 C CA . PRO A 1 184 ? 3.578 40.625 4.184 1 92.94 184 PRO A CA 1
ATOM 1425 C C . PRO A 1 184 ? 2.15 40.125 4.336 1 92.94 184 PRO A C 1
ATOM 1427 O O . PRO A 1 184 ? 1.919 38.906 4.258 1 92.94 184 PRO A O 1
ATOM 1430 N N . LEU A 1 185 ? 1.232 41.062 4.496 1 92.62 185 LEU A N 1
ATOM 1431 C CA . LEU A 1 185 ? -0.166 40.719 4.727 1 92.62 185 LEU A CA 1
ATOM 1432 C C . LEU A 1 185 ? -0.72 39.906 3.572 1 92.62 185 LEU A C 1
ATOM 1434 O O . LEU A 1 185 ? -1.512 38.969 3.785 1 92.62 185 LEU A O 1
ATOM 1438 N N . ASP A 1 186 ? -0.367 40.25 2.428 1 94.75 186 ASP A N 1
ATOM 1439 C CA . ASP A 1 186 ? -0.889 39.531 1.266 1 94.75 186 ASP A CA 1
ATOM 1440 C C . ASP A 1 186 ? -0.385 38.094 1.233 1 94.75 186 ASP A C 1
ATOM 1442 O O . ASP A 1 186 ? -1.073 37.188 0.734 1 94.75 186 ASP A O 1
ATOM 1446 N N . VAL A 1 187 ? 0.837 37.844 1.729 1 94.25 187 VAL A N 1
ATOM 1447 C CA . VAL A 1 187 ? 1.372 36.469 1.833 1 94.25 187 VAL A CA 1
ATOM 1448 C C . VAL A 1 187 ? 0.559 35.688 2.848 1 94.25 187 VAL A C 1
ATOM 1450 O O . VAL A 1 187 ? 0.171 34.531 2.58 1 94.25 187 VAL A O 1
ATOM 1453 N N . ILE A 1 188 ? 0.326 36.281 3.93 1 92.75 188 ILE A N 1
ATOM 1454 C CA . ILE A 1 188 ? -0.449 35.625 4.984 1 92.75 188 ILE A CA 1
ATOM 1455 C C . ILE A 1 188 ? -1.836 35.281 4.457 1 92.75 188 ILE A C 1
ATOM 1457 O O . ILE A 1 188 ? -2.318 34.156 4.672 1 92.75 188 ILE A O 1
ATOM 1461 N N . GLU A 1 189 ? -2.461 36.188 3.791 1 94.38 189 GLU A N 1
ATOM 1462 C CA . GLU A 1 189 ? -3.793 35.969 3.234 1 94.38 189 GLU A CA 1
ATOM 1463 C C . GLU A 1 189 ? -3.777 34.875 2.186 1 94.38 189 GLU A C 1
ATOM 1465 O O . GLU A 1 189 ? -4.707 34.062 2.113 1 94.38 189 GLU A O 1
ATOM 1470 N N . ALA A 1 190 ? -2.744 34.812 1.422 1 95.75 190 ALA A N 1
ATOM 1471 C CA . ALA A 1 190 ? -2.623 33.781 0.396 1 95.75 190 ALA A CA 1
ATOM 1472 C C . ALA A 1 190 ? -2.559 32.406 1.021 1 95.75 190 ALA A C 1
ATOM 1474 O O . ALA A 1 190 ? -3.193 31.453 0.531 1 95.75 190 ALA A O 1
ATOM 1475 N N . TYR A 1 191 ? -1.812 32.281 2.062 1 94.69 191 TYR A N 1
ATOM 1476 C CA . TYR A 1 191 ? -1.708 31 2.766 1 94.69 191 TYR A CA 1
ATOM 1477 C C . TYR A 1 191 ? -3.035 30.625 3.414 1 94.69 191 TYR A C 1
ATOM 1479 O O . TYR A 1 191 ? -3.453 29.469 3.357 1 94.69 191 TYR A O 1
ATOM 1487 N N . CYS A 1 192 ? -3.631 31.609 4.008 1 94.56 192 CYS A N 1
ATOM 1488 C CA . CYS A 1 192 ? -4.926 31.375 4.641 1 94.56 192 CYS A CA 1
ATOM 1489 C C . CYS A 1 192 ? -5.953 30.906 3.623 1 94.56 192 CYS A C 1
ATOM 1491 O O . CYS A 1 192 ? -6.695 29.953 3.885 1 94.56 192 CYS A O 1
ATOM 1493 N N . GLU A 1 193 ? -5.965 31.531 2.49 1 96.75 193 GLU A N 1
ATOM 1494 C CA . GLU A 1 193 ? -6.906 31.172 1.431 1 96.75 193 GLU A CA 1
ATOM 1495 C C . GLU A 1 193 ? -6.641 29.766 0.903 1 96.75 193 GLU A C 1
ATOM 1497 O O . GLU A 1 193 ? -7.574 29 0.656 1 96.75 193 GLU A O 1
ATOM 1502 N N . GLN A 1 194 ? -5.418 29.5 0.717 1 96.44 194 GLN A N 1
ATOM 1503 C CA . GLN A 1 194 ? -5.055 28.156 0.249 1 96.44 194 GLN A CA 1
ATOM 1504 C C . GLN A 1 194 ? -5.453 27.094 1.262 1 96.44 194 GLN A C 1
ATOM 1506 O O . GLN A 1 194 ? -5.953 26.031 0.886 1 96.44 194 GLN A O 1
ATOM 1511 N N . TYR A 1 195 ? -5.242 27.406 2.516 1 96.44 195 TYR A N 1
ATOM 1512 C CA . TYR A 1 195 ? -5.648 26.484 3.576 1 96.44 195 TYR A CA 1
ATOM 1513 C C . TYR A 1 195 ? -7.152 26.25 3.541 1 96.44 195 TYR A C 1
ATOM 1515 O O . TYR A 1 195 ? -7.605 25.094 3.607 1 96.44 195 TYR A O 1
ATOM 1523 N N . GLU A 1 196 ? -7.855 27.281 3.492 1 97.88 196 GLU A N 1
ATOM 1524 C CA . GLU A 1 196 ? -9.312 27.156 3.459 1 97.88 196 GLU A CA 1
ATOM 1525 C C . GLU A 1 196 ? -9.758 26.312 2.271 1 97.88 196 GLU A C 1
ATOM 1527 O O . GLU A 1 196 ? -10.594 25.422 2.42 1 97.88 196 GLU A O 1
ATOM 1532 N N . ARG A 1 197 ? -9.203 26.578 1.135 1 97.75 197 ARG A N 1
ATOM 1533 C CA . ARG A 1 197 ? -9.539 25.812 -0.057 1 97.75 197 ARG A CA 1
ATOM 1534 C C . ARG A 1 197 ? -9.219 24.328 0.137 1 97.75 197 ARG A C 1
ATOM 1536 O O . ARG A 1 197 ? -10.039 23.469 -0.183 1 97.75 197 ARG A O 1
ATOM 1543 N N . ASP A 1 198 ? -8.07 24.047 0.615 1 97.88 198 ASP A N 1
ATOM 1544 C CA . ASP A 1 198 ? -7.613 22.688 0.815 1 97.88 198 ASP A CA 1
ATOM 1545 C C . ASP A 1 198 ? -8.492 21.953 1.833 1 97.88 198 ASP A C 1
ATOM 1547 O O . ASP A 1 198 ? -8.906 20.812 1.602 1 97.88 198 ASP A O 1
ATOM 1551 N N . PHE A 1 199 ? -8.727 22.594 2.963 1 98.62 199 PHE A N 1
ATOM 1552 C CA . PHE A 1 199 ? -9.445 21.938 4.047 1 98.62 199 PHE A CA 1
ATOM 1553 C C . PHE A 1 199 ? -10.906 21.719 3.666 1 98.62 199 PHE A C 1
ATOM 1555 O O . PHE A 1 199 ? -11.484 20.672 3.986 1 98.62 199 PHE A O 1
ATOM 1562 N N . VAL A 1 200 ? -11.508 22.641 2.963 1 98.69 200 VAL A N 1
ATOM 1563 C CA . VAL A 1 200 ? -12.859 22.453 2.451 1 98.69 200 VAL A CA 1
ATOM 1564 C C . VAL A 1 200 ? -12.891 21.25 1.513 1 98.69 200 VAL A C 1
ATOM 1566 O O . VAL A 1 200 ? -13.773 20.406 1.623 1 98.69 200 VAL A O 1
ATOM 1569 N N . ASN A 1 201 ? -11.969 21.234 0.618 1 98.25 201 ASN A N 1
ATOM 1570 C CA . ASN A 1 201 ? -11.883 20.109 -0.319 1 98.25 201 ASN A CA 1
ATOM 1571 C C . ASN A 1 201 ? -11.688 18.781 0.408 1 98.25 201 ASN A C 1
ATOM 1573 O O . ASN A 1 201 ? -12.336 17.797 0.073 1 98.25 201 ASN A O 1
ATOM 1577 N N . PHE A 1 202 ? -10.859 18.859 1.344 1 98.5 202 PHE A N 1
ATOM 1578 C CA . PHE A 1 202 ? -10.602 17.672 2.158 1 98.5 202 PHE A CA 1
ATOM 1579 C C . PHE A 1 202 ? -11.883 17.172 2.801 1 98.5 202 PHE A C 1
ATOM 1581 O O . PHE A 1 202 ? -12.188 15.977 2.74 1 98.5 202 PHE A O 1
ATOM 1588 N N . LEU A 1 203 ? -12.586 18 3.432 1 98.75 203 LEU A N 1
ATOM 1589 C CA . LEU A 1 203 ? -13.828 17.656 4.109 1 98.75 203 LEU A CA 1
ATOM 1590 C C . LEU A 1 203 ? -14.844 17.094 3.119 1 98.75 203 LEU A C 1
ATOM 1592 O O . LEU A 1 203 ? -15.523 16.109 3.406 1 98.75 203 LEU A O 1
ATOM 1596 N N . LYS A 1 204 ? -14.922 17.672 1.97 1 98.25 204 LYS A N 1
ATOM 1597 C CA . LYS A 1 204 ? -15.844 17.219 0.939 1 98.25 204 LYS A CA 1
ATOM 1598 C C . LYS A 1 204 ? -15.523 15.781 0.514 1 98.25 204 LYS A C 1
ATOM 1600 O O . LYS A 1 204 ? -16.422 14.945 0.402 1 98.25 204 LYS A O 1
ATOM 1605 N N . LEU A 1 205 ? -14.32 15.547 0.253 1 97.94 205 LEU A N 1
ATOM 1606 C CA . LEU A 1 205 ? -13.898 14.227 -0.192 1 97.94 205 LEU A CA 1
ATOM 1607 C C . LEU A 1 205 ? -14.156 13.18 0.885 1 97.94 205 LEU A C 1
ATOM 1609 O O . LEU A 1 205 ? -14.656 12.094 0.591 1 97.94 205 LEU A O 1
ATOM 1613 N N . ARG A 1 206 ? -13.789 13.516 2.156 1 98.56 206 ARG A N 1
ATOM 1614 C CA . ARG A 1 206 ? -14.039 12.602 3.264 1 98.56 206 ARG A CA 1
ATOM 1615 C C . ARG A 1 206 ? -15.539 12.367 3.449 1 98.56 206 ARG A C 1
ATOM 1617 O O . ARG A 1 206 ? -15.961 11.266 3.807 1 98.56 206 ARG A O 1
ATOM 1624 N N . SER A 1 207 ? -16.328 13.383 3.168 1 98.44 207 SER A N 1
ATOM 1625 C CA . SER A 1 207 ? -17.766 13.219 3.297 1 98.44 207 SER A CA 1
ATOM 1626 C C . SER A 1 207 ? -18.297 12.211 2.279 1 98.44 207 SER A C 1
ATOM 1628 O O . SER A 1 207 ? -19.312 11.547 2.525 1 98.44 207 SER A O 1
ATOM 1630 N N . ILE A 1 208 ? -17.672 12.078 1.117 1 97.38 208 ILE A N 1
ATOM 1631 C CA . ILE A 1 208 ? -18.031 11.102 0.096 1 97.38 208 ILE A CA 1
ATOM 1632 C C . ILE A 1 208 ? -17.594 9.711 0.53 1 97.38 208 ILE A C 1
ATOM 1634 O O . ILE A 1 208 ? -18.328 8.734 0.363 1 97.38 208 ILE A O 1
ATOM 1638 N N . GLU A 1 209 ? -16.469 9.609 1.171 1 98.12 209 GLU A N 1
ATOM 1639 C CA . GLU A 1 209 ? -15.805 8.336 1.425 1 98.12 209 GLU A CA 1
ATOM 1640 C C . GLU A 1 209 ? -16.297 7.699 2.717 1 98.12 209 GLU A C 1
ATOM 1642 O O . GLU A 1 209 ? -16.312 6.473 2.846 1 98.12 209 GLU A O 1
ATOM 1647 N N . LEU A 1 210 ? -16.703 8.523 3.691 1 98.69 210 LEU A N 1
ATOM 1648 C CA . LEU A 1 210 ? -17.188 8.039 4.98 1 98.69 210 LEU A CA 1
ATOM 1649 C C . LEU A 1 210 ? -18.641 7.621 4.895 1 98.69 210 LEU A C 1
ATOM 1651 O O . LEU A 1 210 ? -19.438 8.25 4.184 1 98.69 210 LEU A O 1
ATOM 1655 N N . VAL A 1 211 ? -19.016 6.602 5.598 1 98.56 211 VAL A N 1
ATOM 1656 C CA . VAL A 1 211 ? -20.422 6.262 5.797 1 98.56 211 VAL A CA 1
ATOM 1657 C C . VAL A 1 211 ? -21.094 7.316 6.68 1 98.56 211 VAL A C 1
ATOM 1659 O O . VAL A 1 211 ? -20.406 8.039 7.406 1 98.56 211 VAL A O 1
ATOM 1662 N N . LYS A 1 212 ? -22.422 7.418 6.586 1 98.38 212 LYS A N 1
ATOM 1663 C CA . LYS A 1 212 ? -23.141 8.242 7.547 1 98.38 212 LYS A CA 1
ATOM 1664 C C . LYS A 1 212 ? -22.875 7.785 8.977 1 98.38 212 LYS A C 1
ATOM 1666 O O . LYS A 1 212 ? -22.922 6.59 9.273 1 98.38 212 LYS A O 1
ATOM 1671 N N . GLY A 1 213 ? -22.531 8.672 9.836 1 98.44 213 GLY A N 1
ATOM 1672 C CA . GLY A 1 213 ? -22.188 8.336 11.203 1 98.44 213 GLY A CA 1
ATOM 1673 C C . GLY A 1 213 ? -20.703 8.039 11.391 1 98.44 213 GLY A C 1
ATOM 1674 O O . GLY A 1 213 ? -20.234 7.859 12.516 1 98.44 213 GLY A O 1
ATOM 1675 N N . GLY A 1 214 ? -19.984 7.961 10.188 1 98.75 214 GLY A N 1
ATOM 1676 C CA . GLY A 1 214 ? -18.547 7.809 10.297 1 98.75 214 GLY A CA 1
ATOM 1677 C C . GLY A 1 214 ? -17.875 8.938 11.07 1 98.75 214 GLY A C 1
ATOM 1678 O O . GLY A 1 214 ? -18.453 10.008 11.227 1 98.75 214 GLY A O 1
ATOM 1679 N N . ARG A 1 215 ? -16.688 8.742 11.547 1 98.88 215 ARG A N 1
ATOM 1680 C CA . ARG A 1 215 ? -16.047 9.719 12.414 1 98.88 215 ARG A CA 1
ATOM 1681 C C . ARG A 1 215 ? -14.609 10 11.969 1 98.88 215 ARG A C 1
ATOM 1683 O O . ARG A 1 215 ? -13.992 9.172 11.297 1 98.88 215 ARG A O 1
ATOM 1690 N N . MET A 1 216 ? -14.141 11.125 12.344 1 98.81 216 MET A N 1
ATOM 1691 C CA . MET A 1 216 ? -12.766 11.531 12.062 1 98.81 216 MET A CA 1
ATOM 1692 C C . MET A 1 216 ? -12.141 12.211 13.273 1 98.81 216 MET A C 1
ATOM 1694 O O . MET A 1 216 ? -12.812 12.961 13.992 1 98.81 216 MET A O 1
ATOM 1698 N N . VAL A 1 217 ? -10.906 11.961 13.508 1 98.88 217 VAL A N 1
ATOM 1699 C CA . VAL A 1 217 ? -10.102 12.695 14.477 1 98.88 217 VAL A CA 1
ATOM 1700 C C . VAL A 1 217 ? -8.875 13.289 13.781 1 98.88 217 VAL A C 1
ATOM 1702 O O . VAL A 1 217 ? -8.039 12.562 13.242 1 98.88 217 VAL A O 1
ATOM 1705 N N . LEU A 1 218 ? -8.812 14.594 13.812 1 98.81 218 LEU A N 1
ATOM 1706 C CA . LEU A 1 218 ? -7.758 15.328 13.125 1 98.81 218 LEU A CA 1
ATOM 1707 C C . LEU A 1 218 ? -6.953 16.172 14.102 1 98.81 218 LEU A C 1
ATOM 1709 O O . LEU A 1 218 ? -7.523 16.922 14.898 1 98.81 218 LEU A O 1
ATOM 1713 N N . THR A 1 219 ? -5.633 16 14.062 1 98.12 219 THR A N 1
ATOM 1714 C CA . THR A 1 219 ? -4.727 16.844 14.836 1 98.12 219 THR A CA 1
ATOM 1715 C C . THR A 1 219 ? -3.746 17.578 13.922 1 98.12 219 THR A C 1
ATOM 1717 O O . THR A 1 219 ? -3.08 16.953 13.094 1 98.12 219 THR A O 1
ATOM 1720 N N . VAL A 1 220 ? -3.686 18.859 14.078 1 95.88 220 VAL A N 1
ATOM 1721 C CA . VAL A 1 220 ? -2.811 19.656 13.219 1 95.88 220 VAL A CA 1
ATOM 1722 C C . VAL A 1 220 ? -1.974 20.594 14.078 1 95.88 220 VAL A C 1
ATOM 1724 O O . VAL A 1 220 ? -2.379 20.969 15.188 1 95.88 220 VAL A O 1
ATOM 1727 N N . MET A 1 221 ? -0.797 20.875 13.531 1 92.69 221 MET A N 1
ATOM 1728 C CA . MET A 1 221 ? -0.072 22 14.109 1 92.69 221 MET A CA 1
ATOM 1729 C C . MET A 1 221 ? -0.838 23.297 13.906 1 92.69 221 MET A C 1
ATOM 1731 O O . MET A 1 221 ? -1.265 23.609 12.789 1 92.69 221 MET A O 1
ATOM 1735 N N . GLY A 1 222 ? -1.091 23.922 14.992 1 92.25 222 GLY A N 1
ATOM 1736 C CA . GLY A 1 222 ? -1.898 25.125 14.891 1 92.25 222 GLY A CA 1
ATOM 1737 C C . GLY A 1 222 ? -1.409 26.25 15.797 1 92.25 222 GLY A C 1
ATOM 1738 O O . GLY A 1 222 ? -0.219 26.328 16.109 1 92.25 222 GLY A O 1
ATOM 1739 N N . ARG A 1 223 ? -2.215 27.203 15.992 1 89.75 223 ARG A N 1
ATOM 1740 C CA . ARG A 1 223 ? -1.938 28.312 16.891 1 89.75 223 ARG A CA 1
ATOM 1741 C C . ARG A 1 223 ? -3.086 28.516 17.875 1 89.75 223 ARG A C 1
ATOM 1743 O O . ARG A 1 223 ? -4.227 28.156 17.594 1 89.75 223 ARG A O 1
ATOM 1750 N N . LYS A 1 224 ? -2.738 29.078 18.969 1 81.25 224 LYS A N 1
ATOM 1751 C CA . LYS A 1 224 ? -3.717 29.234 20.047 1 81.25 224 LYS A CA 1
ATOM 1752 C C . LYS A 1 224 ? -4.688 30.375 19.734 1 81.25 224 LYS A C 1
ATOM 1754 O O . LYS A 1 224 ? -5.895 30.234 19.938 1 81.25 224 LYS A O 1
ATOM 1759 N N . ASN A 1 225 ? -4.066 31.438 19.266 1 79.75 225 ASN A N 1
ATOM 1760 C CA . ASN A 1 225 ? -4.922 32.594 19.125 1 79.75 225 ASN A CA 1
ATOM 1761 C C . ASN A 1 225 ? -5.203 32.906 17.656 1 79.75 225 ASN A C 1
ATOM 1763 O O . ASN A 1 225 ? -4.73 32.188 16.766 1 79.75 225 ASN A O 1
ATOM 1767 N N . GLU A 1 226 ? -6.051 33.906 17.469 1 79.06 226 GLU A N 1
ATOM 1768 C CA . GLU A 1 226 ? -6.527 34.25 16.125 1 79.06 226 GLU A CA 1
ATOM 1769 C C . GLU A 1 226 ? -5.566 35.219 15.438 1 79.06 226 GLU A C 1
ATOM 1771 O O . GLU A 1 226 ? -5.789 35.594 14.289 1 79.06 226 GLU A O 1
ATOM 1776 N N . ASP A 1 227 ? -4.5 35.438 16.141 1 79.12 227 ASP A N 1
ATOM 1777 C CA . ASP A 1 227 ? -3.521 36.312 15.508 1 79.12 227 ASP A CA 1
ATOM 1778 C C . ASP A 1 227 ? -2.703 35.594 14.453 1 79.12 227 ASP A C 1
ATOM 1780 O O . ASP A 1 227 ? -1.825 34.781 14.789 1 79.12 227 ASP A O 1
ATOM 1784 N N . ARG A 1 228 ? -2.973 35.875 13.219 1 76.69 228 ARG A N 1
ATOM 1785 C CA . ARG A 1 228 ? -2.332 35.188 12.094 1 76.69 228 ARG A CA 1
ATOM 1786 C C . ARG A 1 228 ? -0.846 35.531 12.031 1 76.69 228 ARG A C 1
ATOM 1788 O O . ARG A 1 228 ? -0.079 34.844 11.352 1 76.69 228 ARG A O 1
ATOM 1795 N N . PHE A 1 229 ? -0.448 36.469 12.789 1 68.75 229 PHE A N 1
ATOM 1796 C CA . PHE A 1 229 ? 0.943 36.906 12.797 1 68.75 229 PHE A CA 1
ATOM 1797 C C . PHE A 1 229 ? 1.711 36.25 13.938 1 68.75 229 PHE A C 1
ATOM 1799 O O . PHE A 1 229 ? 2.936 36.375 14.016 1 68.75 229 PHE A O 1
ATOM 1806 N N . SER A 1 230 ? 0.982 35.625 14.688 1 71.31 230 SER A N 1
ATOM 1807 C CA . SER A 1 230 ? 1.646 34.969 15.82 1 71.31 230 SER A CA 1
ATOM 1808 C C . SER A 1 230 ? 2.609 33.906 15.367 1 71.31 230 SER A C 1
ATOM 1810 O O . SER A 1 230 ? 2.43 33.312 14.297 1 71.31 230 SER A O 1
ATOM 1812 N N . LYS A 1 231 ? 3.736 33.719 16.016 1 64.94 231 LYS A N 1
ATOM 1813 C CA . LYS A 1 231 ? 4.762 32.719 15.688 1 64.94 231 LYS A CA 1
ATOM 1814 C C . LYS A 1 231 ? 4.176 31.328 15.68 1 64.94 231 LYS A C 1
ATOM 1816 O O . LYS A 1 231 ? 4.691 30.438 14.992 1 64.94 231 LYS A O 1
ATOM 1821 N N . ALA A 1 232 ? 2.949 31.25 15.875 1 60.44 232 ALA A N 1
ATOM 1822 C CA . ALA A 1 232 ? 2.264 29.953 15.891 1 60.44 232 ALA A CA 1
ATOM 1823 C C . ALA A 1 232 ? 3.246 28.812 16.125 1 60.44 232 ALA A C 1
ATOM 1825 O O . ALA A 1 232 ? 4.258 28.984 16.812 1 60.44 232 ALA A O 1
ATOM 1826 N N . SER A 1 233 ? 3 27.562 15.891 1 60.53 233 SER A N 1
ATOM 1827 C CA . SER A 1 233 ? 3.867 26.406 16.016 1 60.53 233 SER A CA 1
ATOM 1828 C C . SER A 1 233 ? 4.996 26.438 14.992 1 60.53 233 SER A C 1
ATOM 1830 O O . SER A 1 233 ? 5.73 25.453 14.828 1 60.53 233 SER A O 1
ATOM 1832 N N . CYS A 1 234 ? 5.18 27.594 14.453 1 59.81 234 CYS A N 1
ATOM 1833 C CA . CYS A 1 234 ? 6.137 27.719 13.359 1 59.81 234 CYS A CA 1
ATOM 1834 C C . CYS A 1 234 ? 7.531 28.031 13.891 1 59.81 234 CYS A C 1
ATOM 1836 O O . CYS A 1 234 ? 8.453 28.281 13.117 1 59.81 234 CYS A O 1
ATOM 1838 N N . PHE A 1 235 ? 7.625 27.953 15.172 1 67.88 235 PHE A N 1
ATOM 1839 C CA . PHE A 1 235 ? 8.969 28.078 15.727 1 67.88 235 PHE A CA 1
ATOM 1840 C C . PHE A 1 235 ? 9.867 26.953 15.227 1 67.88 235 PHE A C 1
ATOM 1842 O O . PHE A 1 235 ? 11.078 27.125 15.102 1 67.88 235 PHE A O 1
ATOM 1849 N N . LEU A 1 236 ? 9.172 25.953 14.805 1 77.94 236 LEU A N 1
ATOM 1850 C CA . LEU A 1 236 ? 9.922 24.781 14.359 1 77.94 236 LEU A CA 1
ATOM 1851 C C . LEU A 1 236 ? 10.703 25.094 13.086 1 77.94 236 LEU A C 1
ATOM 1853 O O . LEU A 1 236 ? 11.758 24.5 12.836 1 77.94 236 LEU A O 1
ATOM 1857 N N . LEU A 1 237 ? 10.25 26.062 12.336 1 85 237 LEU A N 1
ATOM 1858 C CA . LEU A 1 237 ? 10.906 26.344 11.07 1 85 237 LEU A CA 1
ATOM 1859 C C . LEU A 1 237 ? 11.812 27.562 11.188 1 85 237 LEU A C 1
ATOM 1861 O O . LEU A 1 237 ? 12.617 27.828 10.297 1 85 237 LEU A O 1
ATOM 1865 N N . GLU A 1 238 ? 11.742 28.234 12.281 1 84.81 238 GLU A N 1
ATOM 1866 C CA . GLU A 1 238 ? 12.5 29.484 12.461 1 84.81 238 GLU A CA 1
ATOM 1867 C C . GLU A 1 238 ? 14 29.219 12.359 1 84.81 238 GLU A C 1
ATOM 1869 O O . GLU A 1 238 ? 14.727 29.984 11.711 1 84.81 238 GLU A O 1
ATOM 1874 N N . PRO A 1 239 ? 14.477 28.188 13.047 1 88.12 239 PRO A N 1
ATOM 1875 C CA . PRO A 1 239 ? 15.906 27.906 12.898 1 88.12 239 PRO A CA 1
ATOM 1876 C C . PRO A 1 239 ? 16.328 27.703 11.445 1 88.12 239 PRO A C 1
ATOM 1878 O O . PRO A 1 239 ? 17.422 28.109 11.055 1 88.12 239 PRO A O 1
ATOM 1881 N N . MET A 1 240 ? 15.477 27.078 10.672 1 91.06 240 MET A N 1
ATOM 1882 C CA . MET A 1 240 ? 15.766 26.859 9.258 1 91.06 240 MET A CA 1
ATOM 1883 C C . MET A 1 240 ? 15.852 28.172 8.5 1 91.06 240 MET A C 1
ATOM 1885 O O . MET A 1 240 ? 16.766 28.391 7.711 1 91.06 240 MET A O 1
ATOM 1889 N N . VAL A 1 241 ? 14.906 29.062 8.727 1 90.81 241 VAL A N 1
ATOM 1890 C CA . VAL A 1 241 ? 14.891 30.375 8.094 1 90.81 241 VAL A CA 1
ATOM 1891 C C . VAL A 1 241 ? 16.172 31.141 8.438 1 90.81 241 VAL A C 1
ATOM 1893 O O . VAL A 1 241 ? 16.828 31.688 7.559 1 90.81 241 VAL A O 1
ATOM 1896 N N . ARG A 1 242 ? 16.531 31.109 9.648 1 91.62 242 ARG A N 1
ATOM 1897 C CA . ARG A 1 242 ? 17.719 31.828 10.117 1 91.62 242 ARG A CA 1
ATOM 1898 C C . ARG A 1 242 ? 18.984 31.219 9.531 1 91.62 242 ARG A C 1
ATOM 1900 O O . ARG A 1 242 ? 19.922 31.938 9.188 1 91.62 242 ARG A O 1
ATOM 1907 N N . ALA A 1 243 ? 18.984 29.906 9.539 1 93.5 243 ALA A N 1
ATOM 1908 C CA . ALA A 1 243 ? 20.125 29.219 8.961 1 93.5 243 ALA A CA 1
ATOM 1909 C C . ALA A 1 243 ? 20.312 29.609 7.496 1 93.5 243 ALA A C 1
ATOM 1911 O O . ALA A 1 243 ? 21.438 29.906 7.062 1 93.5 243 ALA A O 1
ATOM 1912 N N . LEU A 1 244 ? 19.266 29.609 6.703 1 93.94 244 LEU A N 1
ATOM 1913 C CA . LEU A 1 244 ? 19.328 29.938 5.285 1 93.94 244 LEU A CA 1
ATOM 1914 C C . LEU A 1 244 ? 19.766 31.391 5.086 1 93.94 244 LEU A C 1
ATOM 1916 O O . LEU A 1 244 ? 20.578 31.688 4.215 1 93.94 244 LEU A O 1
ATOM 1920 N N . ASN A 1 245 ? 19.266 32.25 5.859 1 94.06 245 ASN A N 1
ATOM 1921 C CA . ASN A 1 245 ? 19.656 33.656 5.777 1 94.06 245 ASN A CA 1
ATOM 1922 C C . ASN A 1 245 ? 21.125 33.844 6.137 1 94.06 245 ASN A C 1
ATOM 1924 O O . ASN A 1 245 ? 21.797 34.719 5.57 1 94.06 245 ASN A O 1
ATOM 1928 N N . GLY A 1 246 ? 21.531 33.062 7.109 1 93.75 246 GLY A N 1
ATOM 1929 C CA . GLY A 1 246 ? 22.953 33.094 7.434 1 93.75 246 GLY A CA 1
ATOM 1930 C C . GLY A 1 246 ? 23.828 32.656 6.273 1 93.75 246 GLY A C 1
ATOM 1931 O O . GLY A 1 246 ? 24.891 33.25 6.039 1 93.75 246 GLY A O 1
ATOM 1932 N N . LEU A 1 247 ? 23.391 31.703 5.645 1 93.56 247 LEU A N 1
ATOM 1933 C CA . LEU A 1 247 ? 24.141 31.203 4.504 1 93.56 247 LEU A CA 1
ATOM 1934 C C . LEU A 1 247 ? 24.172 32.219 3.375 1 93.56 247 LEU A C 1
ATOM 1936 O O . LEU A 1 247 ? 25.156 32.344 2.652 1 93.56 247 LEU A O 1
ATOM 1940 N N . ILE A 1 248 ? 23.109 32.938 3.193 1 93.06 248 ILE A N 1
ATOM 1941 C CA . ILE A 1 248 ? 23.078 34.031 2.227 1 93.06 248 ILE A CA 1
ATOM 1942 C C . ILE A 1 248 ? 24.109 35.094 2.604 1 93.06 248 ILE A C 1
ATOM 1944 O O . ILE A 1 248 ? 24.891 35.531 1.758 1 93.06 248 ILE A O 1
ATOM 1948 N N . ALA A 1 249 ? 24.109 35.406 3.811 1 94.44 249 ALA A N 1
ATOM 1949 C CA . ALA A 1 249 ? 25.016 36.438 4.312 1 94.44 249 ALA A CA 1
ATOM 1950 C C . ALA A 1 249 ? 26.484 36.031 4.121 1 94.44 249 ALA A C 1
ATOM 1952 O O . ALA A 1 249 ? 27.344 36.875 3.869 1 94.44 249 ALA A O 1
ATOM 1953 N N . GLU A 1 250 ? 26.672 34.75 4.266 1 92.94 250 GLU A N 1
ATOM 1954 C CA . GLU A 1 250 ? 28.016 34.219 4.105 1 92.94 250 GLU A CA 1
ATOM 1955 C C . GLU A 1 250 ? 28.391 34.062 2.631 1 92.94 250 GLU A C 1
ATOM 1957 O O . GLU A 1 250 ? 29.547 33.844 2.295 1 92.94 250 GLU A O 1
ATOM 1962 N N . GLY A 1 251 ? 27.422 34.188 1.736 1 91 251 GLY A N 1
ATOM 1963 C CA . GLY A 1 251 ? 27.656 34.062 0.307 1 91 251 GLY A CA 1
ATOM 1964 C C . GLY A 1 251 ? 27.672 32.625 -0.184 1 91 251 GLY A C 1
ATOM 1965 O O . GLY A 1 251 ? 28.125 32.375 -1.299 1 91 251 GLY A O 1
ATOM 1966 N N . SER A 1 252 ? 27.188 31.797 0.675 1 90.19 252 SER A N 1
ATOM 1967 C CA . SER A 1 252 ? 27.203 30.391 0.339 1 90.19 252 SER A CA 1
ATOM 1968 C C . SER A 1 252 ? 26.062 30.016 -0.604 1 90.19 252 SER A C 1
ATOM 1970 O O . SER A 1 252 ? 26.141 29.031 -1.341 1 90.19 252 SER A O 1
ATOM 1972 N N . ILE A 1 253 ? 24.922 30.766 -0.507 1 91.12 253 ILE A N 1
ATOM 1973 C CA . ILE A 1 253 ? 23.781 30.516 -1.393 1 91.12 253 ILE A CA 1
ATOM 1974 C C . ILE A 1 253 ? 23.203 31.844 -1.873 1 91.12 253 ILE A C 1
ATOM 1976 O O . ILE A 1 253 ? 23.328 32.875 -1.193 1 91.12 253 ILE A O 1
ATOM 1980 N N . GLU A 1 254 ? 22.688 31.844 -3 1 91.75 254 GLU A N 1
ATOM 1981 C CA . GLU A 1 254 ? 22.094 33.062 -3.576 1 91.75 254 GLU A CA 1
ATOM 1982 C C . GLU A 1 254 ? 20.734 33.344 -2.949 1 91.75 254 GLU A C 1
ATOM 1984 O O . GLU A 1 254 ? 19.938 32.438 -2.736 1 91.75 254 GLU A O 1
ATOM 1989 N N . GLU A 1 255 ? 20.547 34.594 -2.717 1 91.25 255 GLU A N 1
ATOM 1990 C CA . GLU A 1 255 ? 19.312 35.031 -2.1 1 91.25 255 GLU A CA 1
ATOM 1991 C C . GLU A 1 255 ? 18.109 34.688 -2.965 1 91.25 255 GLU A C 1
ATOM 1993 O O . GLU A 1 255 ? 17.047 34.312 -2.447 1 91.25 255 GLU A O 1
ATOM 1998 N N . GLU A 1 256 ? 18.219 34.781 -4.254 1 90.5 256 GLU A N 1
ATOM 1999 C CA . GLU A 1 256 ? 17.125 34.531 -5.188 1 90.5 256 GLU A CA 1
ATOM 2000 C C . GLU A 1 256 ? 16.625 33.094 -5.078 1 90.5 256 GLU A C 1
ATOM 2002 O O . GLU A 1 256 ? 15.438 32.812 -5.258 1 90.5 256 GLU A O 1
ATOM 2007 N N . LYS A 1 257 ? 17.484 32.281 -4.73 1 89.69 257 LYS A N 1
ATOM 2008 C CA . LYS A 1 257 ? 17.125 30.859 -4.613 1 89.69 257 LYS A CA 1
ATOM 2009 C C . LYS A 1 257 ? 16.281 30.609 -3.361 1 89.69 257 LYS A C 1
ATOM 2011 O O . LYS A 1 257 ? 15.375 29.781 -3.371 1 89.69 257 LYS A O 1
ATOM 2016 N N . VAL A 1 258 ? 16.656 31.297 -2.367 1 90.25 258 VAL A N 1
ATOM 2017 C CA . VAL A 1 258 ? 15.914 31.141 -1.121 1 90.25 258 VAL A CA 1
ATOM 2018 C C . VAL A 1 258 ? 14.539 31.812 -1.252 1 90.25 258 VAL A C 1
ATOM 2020 O O . VAL A 1 258 ? 13.539 31.266 -0.77 1 90.25 258 VAL A O 1
ATOM 2023 N N . VAL A 1 259 ? 14.531 32.906 -1.909 1 88.25 259 VAL A N 1
ATOM 2024 C CA . VAL A 1 259 ? 13.289 33.625 -2.115 1 88.25 259 VAL A CA 1
ATOM 2025 C C . VAL A 1 259 ? 12.305 32.781 -2.906 1 88.25 259 VAL A C 1
ATOM 2027 O O . VAL A 1 259 ? 11.094 32.844 -2.676 1 88.25 259 VAL A O 1
ATOM 2030 N N . ALA A 1 260 ? 12.805 31.984 -3.67 1 89.88 260 ALA A N 1
ATOM 2031 C CA . ALA A 1 260 ? 11.984 31.141 -4.531 1 89.88 260 ALA A CA 1
ATOM 2032 C C . ALA A 1 260 ? 11.523 29.891 -3.793 1 89.88 260 ALA A C 1
ATOM 2034 O O . ALA A 1 260 ? 10.664 29.156 -4.281 1 89.88 260 ALA A O 1
ATOM 2035 N N . PHE A 1 261 ? 12 29.719 -2.598 1 91.69 261 PHE A N 1
ATOM 2036 C CA . PHE A 1 261 ? 11.664 28.531 -1.818 1 91.69 261 PHE A CA 1
ATOM 2037 C C . PHE A 1 261 ? 10.664 28.875 -0.721 1 91.69 261 PHE A C 1
ATOM 2039 O O . PHE A 1 261 ? 10.969 29.656 0.18 1 91.69 261 PHE A O 1
ATOM 2046 N N . ASN A 1 262 ? 9.484 28.359 -0.807 1 91.88 262 ASN A N 1
ATOM 2047 C CA . ASN A 1 262 ? 8.461 28.469 0.23 1 91.88 262 ASN A CA 1
ATOM 2048 C C . ASN A 1 262 ? 7.875 27.109 0.581 1 91.88 262 ASN A C 1
ATOM 2050 O O . ASN A 1 262 ? 7.785 26.219 -0.276 1 91.88 262 ASN A O 1
ATOM 2054 N N . THR A 1 263 ? 7.531 26.938 1.819 1 91.25 263 THR A N 1
ATOM 2055 C CA . THR A 1 263 ? 6.953 25.672 2.262 1 91.25 263 THR A CA 1
ATOM 2056 C C . THR A 1 263 ? 5.43 25.75 2.279 1 91.25 263 THR A C 1
ATOM 2058 O O . THR A 1 263 ? 4.859 26.797 2.588 1 91.25 263 THR A O 1
ATOM 2061 N N . PRO A 1 264 ? 4.75 24.703 1.94 1 92.88 264 PRO A N 1
ATOM 2062 C CA . PRO A 1 264 ? 3.287 24.672 1.954 1 92.88 264 PRO A CA 1
ATOM 2063 C C . PRO A 1 264 ? 2.717 24.281 3.316 1 92.88 264 PRO A C 1
ATOM 2065 O O . PRO A 1 264 ? 2.033 23.25 3.434 1 92.88 264 PRO A O 1
ATOM 2068 N N . ILE A 1 265 ? 2.953 25.156 4.32 1 92.38 265 ILE A N 1
ATOM 2069 C CA . ILE A 1 265 ? 2.496 24.875 5.676 1 92.38 265 ILE A CA 1
ATOM 2070 C C . ILE A 1 265 ? 1.613 26.016 6.172 1 92.38 265 ILE A C 1
ATOM 2072 O O . ILE A 1 265 ? 1.912 27.188 5.93 1 92.38 265 ILE A O 1
ATOM 2076 N N . TYR A 1 266 ? 0.591 25.703 6.746 1 92.88 266 TYR A N 1
ATOM 2077 C CA . TYR A 1 266 ? -0.275 26.672 7.422 1 92.88 266 TYR A CA 1
ATOM 2078 C C . TYR A 1 266 ? -0.762 26.109 8.758 1 92.88 266 TYR A C 1
ATOM 2080 O O . TYR A 1 266 ? -1.172 24.953 8.844 1 92.88 266 TYR A O 1
ATOM 2088 N N . CYS A 1 267 ? -0.681 26.891 9.805 1 93.12 267 CYS A N 1
ATOM 2089 C CA . CYS A 1 267 ? -1.102 26.516 11.148 1 93.12 267 CYS A CA 1
ATOM 2090 C C . CYS A 1 267 ? -2.389 27.219 11.539 1 93.12 267 CYS A C 1
ATOM 2092 O O . CYS A 1 267 ? -2.355 28.375 11.984 1 93.12 267 CYS A O 1
ATOM 2094 N N . PRO A 1 268 ? -3.494 26.562 11.477 1 94.69 268 PRO A N 1
ATOM 2095 C CA . PRO A 1 268 ? -4.781 27.219 11.719 1 94.69 268 PRO A CA 1
ATOM 2096 C C . PRO A 1 268 ? -5.09 27.391 13.203 1 94.69 268 PRO A C 1
ATOM 2098 O O . PRO A 1 268 ? -4.5 26.703 14.039 1 94.69 268 PRO A O 1
ATOM 2101 N N . SER A 1 269 ? -5.938 28.328 13.516 1 93.75 269 SER A N 1
ATOM 2102 C CA . SER A 1 269 ? -6.531 28.438 14.844 1 93.75 269 SER A CA 1
ATOM 2103 C C . SER A 1 269 ? -7.766 27.562 14.977 1 93.75 269 SER A C 1
ATOM 2105 O O . SER A 1 269 ? -8.367 27.172 13.977 1 93.75 269 SER A O 1
ATOM 2107 N N . PRO A 1 270 ? -8.133 27.203 16.266 1 95.38 270 PRO A N 1
ATOM 2108 C CA . PRO A 1 270 ? -9.383 26.453 16.438 1 95.38 270 PRO A CA 1
ATOM 2109 C C . PRO A 1 270 ? -10.586 27.141 15.805 1 95.38 270 PRO A C 1
ATOM 2111 O O . PRO A 1 270 ? -11.469 26.484 15.258 1 95.38 270 PRO A O 1
ATOM 2114 N N . ALA A 1 271 ? -10.602 28.453 15.859 1 95.69 271 ALA A N 1
ATOM 2115 C CA . ALA A 1 271 ? -11.719 29.203 15.297 1 95.69 271 ALA A CA 1
ATOM 2116 C C . ALA A 1 271 ? -11.789 29.031 13.781 1 95.69 271 ALA A C 1
ATOM 2118 O O . ALA A 1 271 ? -12.875 28.922 13.211 1 95.69 271 ALA A O 1
ATOM 2119 N N . GLU A 1 272 ? -10.664 29.094 13.125 1 95.69 272 GLU A N 1
ATOM 2120 C CA . GLU A 1 272 ? -10.617 28.875 11.688 1 95.69 272 GLU A CA 1
ATOM 2121 C C . GLU A 1 272 ? -11.094 27.469 11.328 1 95.69 272 GLU A C 1
ATOM 2123 O O . GLU A 1 272 ? -11.859 27.297 10.375 1 95.69 272 GLU A O 1
ATOM 2128 N N . VAL A 1 273 ? -10.641 26.469 12.102 1 97.69 273 VAL A N 1
ATOM 2129 C CA . VAL A 1 273 ? -11.023 25.078 11.883 1 97.69 273 VAL A CA 1
ATOM 2130 C C . VAL A 1 273 ? -12.539 24.938 12.008 1 97.69 273 VAL A C 1
ATOM 2132 O O . VAL A 1 273 ? -13.195 24.391 11.117 1 97.69 273 VAL A O 1
ATOM 2135 N N . LYS A 1 274 ? -13.055 25.484 13.07 1 98.06 274 LYS A N 1
ATOM 2136 C CA . LYS A 1 274 ? -14.484 25.422 13.328 1 98.06 274 LYS A CA 1
ATOM 2137 C C . LYS A 1 274 ? -15.281 26.094 12.211 1 98.06 274 LYS A C 1
ATOM 2139 O O . LYS A 1 274 ? -16.266 25.547 11.719 1 98.06 274 LYS A O 1
ATOM 2144 N N . PHE A 1 275 ? -14.828 27.234 11.812 1 97.75 275 PHE A N 1
ATOM 2145 C CA . PHE A 1 275 ? -15.516 28.016 10.789 1 97.75 275 PHE A CA 1
ATOM 2146 C C . PHE A 1 275 ? -15.625 27.219 9.492 1 97.75 275 PHE A C 1
ATOM 2148 O O . PHE A 1 275 ? -16.703 27.141 8.891 1 97.75 275 PHE A O 1
ATOM 2155 N N . ILE A 1 276 ? -14.562 26.641 9.062 1 98.25 276 ILE A N 1
ATOM 2156 C CA . ILE A 1 276 ? -14.516 25.938 7.781 1 98.25 276 ILE A CA 1
ATOM 2157 C C . ILE A 1 276 ? -15.383 24.688 7.848 1 98.25 276 ILE A C 1
ATOM 2159 O O . ILE A 1 276 ? -16.109 24.375 6.898 1 98.25 276 ILE A O 1
ATOM 2163 N N . ILE A 1 277 ? -15.359 23.922 8.938 1 98.56 277 ILE A N 1
ATOM 2164 C CA . ILE A 1 277 ? -16.141 22.703 9.109 1 98.56 277 ILE A CA 1
ATOM 2165 C C . ILE A 1 277 ? -17.625 23.031 9.039 1 98.56 277 ILE A C 1
ATOM 2167 O O . ILE A 1 277 ? -18.391 22.375 8.328 1 98.56 277 ILE A O 1
ATOM 2171 N N . GLU A 1 278 ? -18.031 24.078 9.773 1 98.19 278 GLU A N 1
ATOM 2172 C CA . GLU A 1 278 ? -19.438 24.469 9.812 1 98.19 278 GLU A CA 1
ATOM 2173 C C . GLU A 1 278 ? -19.891 25 8.461 1 98.19 278 GLU A C 1
ATOM 2175 O O . GLU A 1 278 ? -21.031 24.75 8.047 1 98.19 278 GLU A O 1
ATOM 2180 N N . LYS A 1 279 ? -19.031 25.688 7.844 1 97.75 279 LYS A N 1
ATOM 2181 C CA . LYS A 1 279 ? -19.359 26.234 6.523 1 97.75 279 LYS A CA 1
ATOM 2182 C C . LYS A 1 279 ? -19.562 25.109 5.504 1 97.75 279 LYS A C 1
ATOM 2184 O O . LYS A 1 279 ? -20.484 25.172 4.691 1 97.75 279 LYS A O 1
ATOM 2189 N N . GLU A 1 280 ? -18.656 24.188 5.477 1 97.31 280 GLU A N 1
ATOM 2190 C CA . GLU A 1 280 ? -18.781 23.062 4.559 1 97.31 280 GLU A CA 1
ATOM 2191 C C . GLU A 1 280 ? -20.031 22.25 4.848 1 97.31 280 GLU A C 1
ATOM 2193 O O . GLU A 1 280 ? -20.766 21.891 3.928 1 97.31 280 GLU A O 1
ATOM 2198 N N . GLY A 1 281 ? -20.266 21.781 6.062 1 97.81 281 GLY A N 1
ATOM 2199 C CA . GLY A 1 281 ? -21.609 21.453 6.5 1 97.81 281 GLY A CA 1
ATOM 2200 C C . GLY A 1 281 ? -21.859 19.969 6.578 1 97.81 281 GLY A C 1
ATOM 2201 O O . GLY A 1 281 ? -22.938 19.531 6.973 1 97.81 281 GLY A O 1
ATOM 2202 N N . SER A 1 282 ? -20.859 19.094 6.266 1 98.38 282 SER A N 1
ATOM 2203 C CA . SER A 1 282 ? -21.109 17.656 6.215 1 98.38 282 SER A CA 1
ATOM 2204 C C . SER A 1 282 ? -20.828 17 7.562 1 98.38 282 SER A C 1
ATOM 2206 O O . SER A 1 282 ? -21.125 15.82 7.758 1 98.38 282 SER A O 1
ATOM 2208 N N . PHE A 1 283 ? -20.266 17.703 8.523 1 98.62 283 PHE A N 1
ATOM 2209 C CA . PHE A 1 283 ? -19.812 17.109 9.773 1 98.62 283 PHE A CA 1
ATOM 2210 C C . PHE A 1 283 ? -20.281 17.922 10.969 1 98.62 283 PHE A C 1
ATOM 2212 O O . PHE A 1 283 ? -20.422 19.156 10.875 1 98.62 283 PHE A O 1
ATOM 2219 N N . THR A 1 284 ? -20.453 17.281 12.086 1 98.44 284 THR A N 1
ATOM 2220 C CA . THR A 1 284 ? -20.609 17.938 13.383 1 98.44 284 THR A CA 1
ATOM 2221 C C . THR A 1 284 ? -19.328 17.828 14.203 1 98.44 284 THR A C 1
ATOM 2223 O O . THR A 1 284 ? -18.641 16.797 14.156 1 98.44 284 THR A O 1
ATOM 2226 N N . ILE A 1 285 ? -19.078 18.828 14.984 1 98.69 285 ILE A N 1
ATOM 2227 C CA . ILE A 1 285 ? -17.891 18.859 15.836 1 98.69 285 ILE A CA 1
ATOM 2228 C C . ILE A 1 285 ? -18.234 18.25 17.203 1 98.69 285 ILE A C 1
ATOM 2230 O O . ILE A 1 285 ? -19.094 18.75 17.922 1 98.69 285 ILE A O 1
ATOM 2234 N N . ASP A 1 286 ? -17.531 17.203 17.516 1 98.5 286 ASP A N 1
ATOM 2235 C CA . ASP A 1 286 ? -17.719 16.562 18.812 1 98.5 286 ASP A CA 1
ATOM 2236 C C . ASP A 1 286 ? -16.75 17.141 19.859 1 98.5 286 ASP A C 1
ATOM 2238 O O . ASP A 1 286 ? -17.109 17.297 21.016 1 98.5 286 ASP A O 1
ATOM 2242 N N . VAL A 1 287 ? -15.539 17.328 19.469 1 98.38 287 VAL A N 1
ATOM 2243 C CA . VAL A 1 287 ? -14.477 17.891 20.297 1 98.38 287 VAL A CA 1
ATOM 2244 C C . VAL A 1 287 ? -13.625 18.859 19.484 1 98.38 287 VAL A C 1
ATOM 2246 O O . VAL A 1 287 ? -13.336 18.609 18.312 1 98.38 287 VAL A O 1
ATOM 2249 N N . LEU A 1 288 ? -13.367 19.969 19.984 1 97.88 288 LEU A N 1
ATOM 2250 C CA . LEU A 1 288 ? -12.375 20.906 19.469 1 97.88 288 LEU A CA 1
ATOM 2251 C C . LEU A 1 288 ? -11.516 21.469 20.594 1 97.88 288 LEU A C 1
ATOM 2253 O O . LEU A 1 288 ? -12.008 22.25 21.422 1 97.88 288 LEU A O 1
ATOM 2257 N N . ASN A 1 289 ? -10.266 21.016 20.594 1 94.88 289 ASN A N 1
ATOM 2258 C CA . ASN A 1 289 ? -9.359 21.359 21.688 1 94.88 289 ASN A CA 1
ATOM 2259 C C . ASN A 1 289 ? -7.992 21.781 21.156 1 94.88 289 ASN A C 1
ATOM 2261 O O . ASN A 1 289 ? -7.66 21.547 20 1 94.88 289 ASN A O 1
ATOM 2265 N N . THR A 1 290 ? -7.293 22.484 22 1 93.38 290 THR A N 1
ATOM 2266 C CA . THR A 1 290 ? -5.887 22.781 21.75 1 93.38 290 THR A CA 1
ATOM 2267 C C . THR A 1 290 ? -5.004 22.172 22.844 1 93.38 290 THR A C 1
ATOM 2269 O O . THR A 1 290 ? -5.449 21.984 23.969 1 93.38 290 THR A O 1
ATOM 2272 N N . SER A 1 291 ? -3.898 21.734 22.453 1 91.31 291 SER A N 1
ATOM 2273 C CA . SER A 1 291 ? -2.873 21.281 23.375 1 91.31 291 SER A CA 1
ATOM 2274 C C . SER A 1 291 ? -1.503 21.844 23.016 1 91.31 291 SER A C 1
ATOM 2276 O O . SER A 1 291 ? -1.308 22.344 21.906 1 91.31 291 SER A O 1
ATOM 2278 N N . GLU A 1 292 ? -0.633 21.797 24.047 1 89.69 292 GLU A N 1
ATOM 2279 C CA . GLU A 1 292 ? 0.695 22.359 23.828 1 89.69 292 GLU A CA 1
ATOM 2280 C C . GLU A 1 292 ? 1.788 21.391 24.266 1 89.69 292 GLU A C 1
ATOM 2282 O O . GLU A 1 292 ? 1.615 20.672 25.25 1 89.69 292 GLU A O 1
ATOM 2287 N N . ILE A 1 293 ? 2.799 21.359 23.438 1 86.75 293 ILE A N 1
ATOM 2288 C CA . ILE A 1 293 ? 4.027 20.656 23.812 1 86.75 293 ILE A CA 1
ATOM 2289 C C . ILE A 1 293 ? 5.145 21.672 24.031 1 86.75 293 ILE A C 1
ATOM 2291 O O . ILE A 1 293 ? 5.422 22.5 23.172 1 86.75 293 ILE A O 1
ATOM 2295 N N . HIS A 1 294 ? 5.766 21.531 25.156 1 83.25 294 HIS A N 1
ATOM 2296 C CA . HIS A 1 294 ? 6.898 22.391 25.469 1 83.25 294 HIS A CA 1
ATOM 2297 C C . HIS A 1 294 ? 8.219 21.703 25.125 1 83.25 294 HIS A C 1
ATOM 2299 O O . HIS A 1 294 ? 8.43 20.531 25.484 1 83.25 294 HIS A O 1
ATOM 2305 N N . MET A 1 295 ? 8.922 22.375 24.344 1 77.12 295 MET A N 1
ATOM 2306 C CA . MET A 1 295 ? 10.234 21.844 24 1 77.12 295 MET A CA 1
ATOM 2307 C C . MET A 1 295 ? 11.32 22.469 24.859 1 77.12 295 MET A C 1
ATOM 2309 O O . MET A 1 295 ? 11.25 23.656 25.203 1 77.12 295 MET A O 1
ATOM 2313 N N . ASP A 1 296 ? 12.234 21.594 25.391 1 75.44 296 ASP A N 1
ATOM 2314 C CA . ASP A 1 296 ? 13.359 22.125 26.156 1 75.44 296 ASP A CA 1
ATOM 2315 C C . ASP A 1 296 ? 14.688 21.75 25.5 1 75.44 296 ASP A C 1
ATOM 2317 O O . ASP A 1 296 ? 14.711 21.156 24.422 1 75.44 296 ASP A O 1
ATOM 2321 N N . SER A 1 297 ? 15.719 22.312 26.078 1 68.19 297 SER A N 1
ATOM 2322 C CA . SER A 1 297 ? 17.047 22.172 25.484 1 68.19 297 SER A CA 1
ATOM 2323 C C . SER A 1 297 ? 17.453 20.703 25.391 1 68.19 297 SER A C 1
ATOM 2325 O O . SER A 1 297 ? 18.25 20.328 24.531 1 68.19 297 SER A O 1
ATOM 2327 N N . SER A 1 298 ? 16.922 19.938 26.219 1 66.12 298 SER A N 1
ATOM 2328 C CA . SER A 1 298 ? 17.266 18.516 26.203 1 66.12 298 SER A CA 1
ATOM 2329 C C . SER A 1 298 ? 16.672 17.828 24.984 1 66.12 298 SER A C 1
ATOM 2331 O O . SER A 1 298 ? 17.094 16.734 24.625 1 66.12 298 SER A O 1
ATOM 2333 N N . ASP A 1 299 ? 15.922 18.594 24.328 1 72.88 299 ASP A N 1
ATOM 2334 C CA . ASP A 1 299 ? 15.234 18.047 23.172 1 72.88 299 ASP A CA 1
ATOM 2335 C C . ASP A 1 299 ? 15.906 18.469 21.875 1 72.88 299 ASP A C 1
ATOM 2337 O O . ASP A 1 299 ? 15.445 18.125 20.781 1 72.88 299 ASP A O 1
ATOM 2341 N N . GLU A 1 300 ? 16.984 19.203 22.094 1 71.62 300 GLU A N 1
ATOM 2342 C CA . GLU A 1 300 ? 17.531 19.875 20.922 1 71.62 300 GLU A CA 1
ATOM 2343 C C . GLU A 1 300 ? 17.828 18.875 19.797 1 71.62 300 GLU A C 1
ATOM 2345 O O . GLU A 1 300 ? 17.547 19.156 18.625 1 71.62 300 GLU A O 1
ATOM 2350 N N . TYR A 1 301 ? 18.516 17.828 20.141 1 70.5 301 TYR A N 1
ATOM 2351 C CA . TYR A 1 301 ? 18.875 16.859 19.125 1 70.5 301 TYR A CA 1
ATOM 2352 C C . TYR A 1 301 ? 17.625 16.234 18.5 1 70.5 301 TYR A C 1
ATOM 2354 O O . TYR A 1 301 ? 17.516 16.188 17.266 1 70.5 301 TYR A O 1
ATOM 2362 N N . ASN A 1 302 ? 16.75 15.945 19.203 1 77.75 302 ASN A N 1
ATOM 2363 C CA . ASN A 1 302 ? 15.531 15.289 18.719 1 77.75 302 ASN A CA 1
ATOM 2364 C C . ASN A 1 302 ? 14.695 16.234 17.859 1 77.75 302 ASN A C 1
ATOM 2366 O O . ASN A 1 302 ? 14.188 15.828 16.812 1 77.75 302 ASN A O 1
ATOM 2370 N N . VAL A 1 303 ? 14.727 17.438 18.266 1 80.94 303 VAL A N 1
ATOM 2371 C CA . VAL A 1 303 ? 13.891 18.406 17.562 1 80.94 303 VAL A CA 1
ATOM 2372 C C . VAL A 1 303 ? 14.523 18.734 16.203 1 80.94 303 VAL A C 1
ATOM 2374 O O . VAL A 1 303 ? 13.828 18.812 15.195 1 80.94 303 VAL A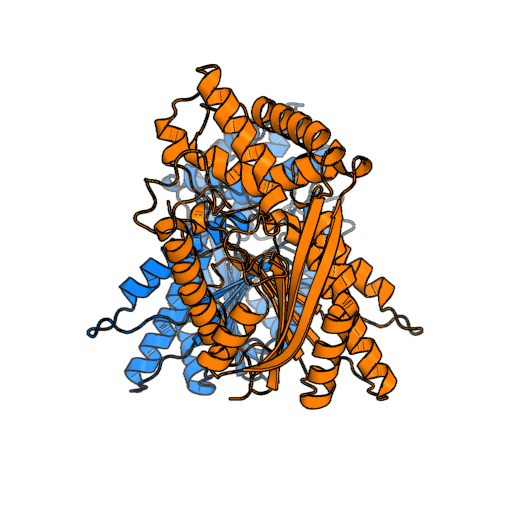 O 1
ATOM 2377 N N . THR A 1 304 ? 15.773 18.906 16.219 1 85.19 304 THR A N 1
ATOM 2378 C CA . THR A 1 304 ? 16.438 19.234 14.961 1 85.19 304 THR A CA 1
ATOM 2379 C C . THR A 1 304 ? 16.406 18.062 14 1 85.19 304 THR A C 1
ATOM 2381 O O . THR A 1 304 ? 16.234 18.234 12.789 1 85.19 304 THR A O 1
ATOM 2384 N N . GLN A 1 305 ? 16.562 16.922 14.57 1 86.31 305 GLN A N 1
ATOM 2385 C CA . GLN A 1 305 ? 16.484 15.734 13.719 1 86.31 305 GLN A CA 1
ATOM 2386 C C . GLN A 1 305 ? 15.062 15.531 13.188 1 86.31 305 GLN A C 1
ATOM 2388 O O . GLN A 1 305 ? 14.875 15.086 12.055 1 86.31 305 GLN A O 1
ATOM 2393 N N . CYS A 1 306 ? 14.18 15.828 13.992 1 86.38 306 CYS A N 1
ATOM 2394 C CA . CYS A 1 306 ? 12.797 15.789 13.547 1 86.38 306 CYS A CA 1
ATOM 2395 C C . CYS A 1 306 ? 12.555 16.766 12.406 1 86.38 306 CYS A C 1
ATOM 2397 O O . CYS A 1 306 ? 11.945 16.406 11.398 1 86.38 306 CYS A O 1
ATOM 2399 N N . MET A 1 307 ? 13.055 17.922 12.641 1 86.69 307 MET A N 1
ATOM 2400 C CA . MET A 1 307 ? 12.938 18.938 11.602 1 86.69 307 MET A CA 1
ATOM 2401 C C . MET A 1 307 ? 13.586 18.453 10.305 1 86.69 307 MET A C 1
ATOM 2403 O O . MET A 1 307 ? 13.008 18.594 9.227 1 86.69 307 MET A O 1
ATOM 2407 N N . ARG A 1 308 ? 14.75 17.969 10.438 1 90.12 308 ARG A N 1
ATOM 2408 C CA . ARG A 1 308 ? 15.469 17.484 9.266 1 90.12 308 ARG A CA 1
ATOM 2409 C C . ARG A 1 308 ? 14.664 16.406 8.547 1 90.12 308 ARG A C 1
ATOM 2411 O O . ARG A 1 308 ? 14.578 16.406 7.316 1 90.12 308 ARG A O 1
ATOM 2418 N N . ALA A 1 309 ? 14.047 15.57 9.328 1 88.38 309 ALA A N 1
ATOM 2419 C CA . ALA A 1 309 ? 13.305 14.438 8.773 1 88.38 309 ALA A CA 1
ATOM 2420 C C . ALA A 1 309 ? 12.156 14.914 7.887 1 88.38 309 ALA A C 1
ATOM 2422 O O . ALA A 1 309 ? 11.844 14.289 6.875 1 88.38 309 ALA A O 1
ATOM 2423 N N . PHE A 1 310 ? 11.594 16.062 8.195 1 86.19 310 PHE A N 1
ATOM 2424 C CA . PHE A 1 310 ? 10.406 16.422 7.43 1 86.19 310 PHE A CA 1
ATOM 2425 C C . PHE A 1 310 ? 10.727 17.469 6.379 1 86.19 310 PHE A C 1
ATOM 2427 O O . PHE A 1 310 ? 10 17.625 5.398 1 86.19 310 PHE A O 1
ATOM 2434 N N . ILE A 1 311 ? 11.844 18.203 6.48 1 88.94 311 ILE A N 1
ATOM 2435 C CA . ILE A 1 311 ? 12 19.328 5.566 1 88.94 311 ILE A CA 1
ATOM 2436 C C . ILE A 1 311 ? 13.133 19.047 4.582 1 88.94 311 ILE A C 1
ATOM 2438 O O . ILE A 1 311 ? 13.219 19.672 3.527 1 88.94 311 ILE A O 1
ATOM 2442 N N . GLU A 1 312 ? 14.047 18.172 4.902 1 89.69 312 GLU A N 1
ATOM 2443 C CA . GLU A 1 312 ? 15.219 17.938 4.078 1 89.69 312 GLU A CA 1
ATOM 2444 C C . GLU A 1 312 ? 14.828 17.547 2.654 1 89.69 312 GLU A C 1
ATOM 2446 O O . GLU A 1 312 ? 15.422 18.047 1.69 1 89.69 312 GLU A O 1
ATOM 2451 N N . PRO A 1 313 ? 13.812 16.703 2.492 1 87.75 313 PRO A N 1
ATOM 2452 C CA . PRO A 1 313 ? 13.461 16.359 1.111 1 87.75 313 PRO A CA 1
ATOM 2453 C C . PRO A 1 313 ? 13.047 17.578 0.289 1 87.75 313 PRO A C 1
ATOM 2455 O O . PRO A 1 313 ? 13.367 17.656 -0.9 1 87.75 313 PRO A O 1
ATOM 2458 N N . LEU A 1 314 ? 12.383 18.516 0.884 1 88.12 314 LEU A N 1
ATOM 2459 C CA . LEU A 1 314 ? 11.984 19.734 0.191 1 88.12 314 LEU A CA 1
ATOM 2460 C C . LEU A 1 314 ? 13.203 20.578 -0.171 1 88.12 314 LEU A C 1
ATOM 2462 O O . LEU A 1 314 ? 13.281 21.109 -1.281 1 88.12 314 LEU A O 1
ATOM 2466 N N . LEU A 1 315 ? 14.117 20.656 0.753 1 90.19 315 LEU A N 1
ATOM 2467 C CA . LEU A 1 315 ? 15.336 21.422 0.527 1 90.19 315 LEU A CA 1
ATOM 2468 C C . LEU A 1 315 ? 16.172 20.812 -0.592 1 90.19 315 LEU A C 1
ATOM 2470 O O . LEU A 1 315 ? 16.656 21.516 -1.476 1 90.19 315 LEU A O 1
ATOM 2474 N N . VAL A 1 316 ? 16.281 19.531 -0.504 1 89.19 316 VAL A N 1
ATOM 2475 C CA . VAL A 1 316 ? 17.078 18.828 -1.496 1 89.19 316 VAL A CA 1
ATOM 2476 C C . VAL A 1 316 ? 16.453 18.984 -2.877 1 89.19 316 VAL A C 1
ATOM 2478 O O . VAL A 1 316 ? 17.156 19.141 -3.875 1 89.19 316 VAL A O 1
ATOM 2481 N N . SER A 1 317 ? 15.188 18.891 -2.926 1 87.69 317 SER A N 1
ATOM 2482 C CA . SER A 1 317 ? 14.484 19.031 -4.195 1 87.69 317 SER A CA 1
ATOM 2483 C C . SER A 1 317 ? 14.703 20.406 -4.801 1 87.69 317 SER A C 1
ATOM 2485 O O . SER A 1 317 ? 14.828 20.547 -6.02 1 87.69 317 SER A O 1
ATOM 2487 N N . HIS A 1 318 ? 14.742 21.469 -4.02 1 88.75 318 HIS A N 1
ATOM 2488 C CA . HIS A 1 318 ? 14.82 22.844 -4.492 1 88.75 318 HIS A CA 1
ATOM 2489 C C . HIS A 1 318 ? 16.266 23.266 -4.715 1 88.75 318 HIS A C 1
ATOM 2491 O O . HIS A 1 318 ? 16.594 23.891 -5.73 1 88.75 318 HIS A O 1
ATOM 2497 N N . PHE A 1 319 ? 17.156 22.875 -3.795 1 90.62 319 PHE A N 1
ATOM 2498 C CA . PHE A 1 319 ? 18.516 23.406 -3.807 1 90.62 319 PHE A CA 1
ATOM 2499 C C . PHE A 1 319 ? 19.484 22.406 -4.43 1 90.62 319 PHE A C 1
ATOM 2501 O O . PHE A 1 319 ? 20.578 22.781 -4.852 1 90.62 319 PHE A O 1
ATOM 2508 N N . GLY A 1 320 ? 19.031 21.141 -4.426 1 86 320 GLY A N 1
ATOM 2509 C CA . GLY A 1 320 ? 19.922 20.125 -4.949 1 86 320 GLY A CA 1
ATOM 2510 C C . GLY A 1 320 ? 21.219 20 -4.168 1 86 320 GLY A C 1
ATOM 2511 O O . GLY A 1 320 ? 21.188 19.906 -2.938 1 86 320 GLY A O 1
ATOM 2512 N N . ASP A 1 321 ? 22.312 20 -4.895 1 86.44 321 ASP A N 1
ATOM 2513 C CA . ASP A 1 321 ? 23.625 19.797 -4.277 1 86.44 321 ASP A CA 1
ATOM 2514 C C . ASP A 1 321 ? 24.25 21.109 -3.846 1 86.44 321 ASP A C 1
ATOM 2516 O O . ASP A 1 321 ? 25.359 21.141 -3.305 1 86.44 321 ASP A O 1
ATOM 2520 N N . GLU A 1 322 ? 23.562 22.109 -3.992 1 85.38 322 GLU A N 1
ATOM 2521 C CA . GLU A 1 322 ? 24.094 23.422 -3.637 1 85.38 322 GLU A CA 1
ATOM 2522 C C . GLU A 1 322 ? 24.203 23.578 -2.123 1 85.38 322 GLU A C 1
ATOM 2524 O O . GLU A 1 322 ? 25.031 24.359 -1.636 1 85.38 322 GLU A O 1
ATOM 2529 N N . LEU A 1 323 ? 23.344 22.938 -1.452 1 88.81 323 LEU A N 1
ATOM 2530 C CA . LEU A 1 323 ? 23.359 23.031 0.004 1 88.81 323 LEU A CA 1
ATOM 2531 C C . LEU A 1 323 ? 23.891 21.734 0.625 1 88.81 323 LEU A C 1
ATOM 2533 O O . LEU A 1 323 ? 23.5 20.641 0.23 1 88.81 323 LEU A O 1
ATOM 2537 N N . ASN A 1 324 ? 24.781 21.953 1.417 1 90.25 324 ASN A N 1
ATOM 2538 C CA . ASN A 1 324 ? 25.188 20.859 2.279 1 90.25 324 ASN A CA 1
ATOM 2539 C C . ASN A 1 324 ? 24.234 20.672 3.453 1 90.25 324 ASN A C 1
ATOM 2541 O O . ASN A 1 324 ? 24.297 21.422 4.43 1 90.25 324 ASN A O 1
ATOM 2545 N N . MET A 1 325 ? 23.484 19.672 3.471 1 91.31 325 MET A N 1
ATOM 2546 C CA . MET A 1 325 ? 22.406 19.484 4.441 1 91.31 325 MET A CA 1
ATOM 2547 C C . MET A 1 325 ? 22.953 19.312 5.848 1 91.31 325 MET A C 1
ATOM 2549 O O . MET A 1 325 ? 22.375 19.797 6.816 1 91.31 325 MET A O 1
ATOM 2553 N N . ASP A 1 326 ? 24.094 18.641 5.953 1 91.5 326 ASP A N 1
ATOM 2554 C CA . ASP A 1 326 ? 24.688 18.5 7.277 1 91.5 326 ASP A CA 1
ATOM 2555 C C . ASP A 1 326 ? 25.062 19.859 7.867 1 91.5 326 ASP A C 1
ATOM 2557 O O . ASP A 1 326 ? 24.859 20.094 9.062 1 91.5 326 ASP A O 1
ATOM 2561 N N . GLN A 1 327 ? 25.609 20.688 7.039 1 90.94 327 GLN A N 1
ATOM 2562 C CA . GLN A 1 327 ? 25.969 22.031 7.477 1 90.94 327 GLN A CA 1
ATOM 2563 C C . GLN A 1 327 ? 24.734 22.828 7.855 1 90.94 327 GLN A C 1
ATOM 2565 O O . GLN A 1 327 ? 24.734 23.547 8.867 1 90.94 327 GLN A O 1
ATOM 2570 N N . VAL A 1 328 ? 23.75 22.75 7.035 1 92.94 328 VAL A N 1
ATOM 2571 C CA . VAL A 1 328 ? 22.516 23.484 7.262 1 92.94 328 VAL A CA 1
ATOM 2572 C C . VAL A 1 328 ? 21.906 23.078 8.602 1 92.94 328 VAL A C 1
ATOM 2574 O O . VAL A 1 328 ? 21.547 23.938 9.414 1 92.94 328 VAL A O 1
ATOM 2577 N N . PHE A 1 329 ? 21.812 21.797 8.891 1 93.06 329 PHE A N 1
ATOM 2578 C CA . PHE A 1 329 ? 21.109 21.344 10.086 1 93.06 329 PHE A CA 1
ATOM 2579 C C . PHE A 1 329 ? 22 21.469 11.32 1 93.06 329 PHE A C 1
ATOM 2581 O O . PHE A 1 329 ? 21.5 21.578 12.438 1 93.06 329 PHE A O 1
ATOM 2588 N N . HIS A 1 330 ? 23.359 21.469 11.062 1 91.88 330 HIS A N 1
ATOM 2589 C CA . HIS A 1 330 ? 24.234 21.859 12.156 1 91.88 330 HIS A CA 1
ATOM 2590 C C . HIS A 1 330 ? 23.969 23.297 12.602 1 91.88 330 HIS A C 1
ATOM 2592 O O . HIS A 1 330 ? 23.875 23.578 13.797 1 91.88 330 HIS A O 1
ATOM 2598 N N . LYS A 1 331 ? 23.828 24.156 11.648 1 92.38 331 LYS A N 1
ATOM 2599 C CA . LYS A 1 331 ? 23.5 25.547 11.938 1 92.38 331 LYS A CA 1
ATOM 2600 C C . LYS A 1 331 ? 22.141 25.672 12.617 1 92.38 331 LYS A C 1
ATOM 2602 O O . LYS A 1 331 ? 21.953 26.484 13.523 1 92.38 331 LYS A O 1
ATOM 2607 N N . CYS A 1 332 ? 21.156 24.938 12.125 1 92 332 CYS A N 1
ATOM 2608 C CA . CYS A 1 332 ? 19.812 24.953 12.719 1 92 332 CYS A CA 1
ATOM 2609 C C . CYS A 1 332 ? 19.875 24.547 14.188 1 92 332 CYS A C 1
ATOM 2611 O O . CYS A 1 332 ? 19.188 25.141 15.023 1 92 332 CYS A O 1
ATOM 2613 N N . ARG A 1 333 ? 20.641 23.562 14.438 1 90.25 333 ARG A N 1
ATOM 2614 C CA . ARG A 1 333 ? 20.766 23.078 15.805 1 90.25 333 ARG A CA 1
ATOM 2615 C C . ARG A 1 333 ? 21.328 24.172 16.719 1 90.25 333 ARG A C 1
ATOM 2617 O O . ARG A 1 333 ? 20.844 24.375 17.828 1 90.25 333 ARG A O 1
ATOM 2624 N N . GLU A 1 334 ? 22.328 24.812 16.234 1 89.5 334 GLU A N 1
ATOM 2625 C CA . GLU A 1 334 ? 22.938 25.891 17 1 89.5 334 GLU A CA 1
ATOM 2626 C C . GLU A 1 334 ? 21.938 27.016 17.25 1 89.5 334 GLU A C 1
ATOM 2628 O O . GLU A 1 334 ? 21.859 27.562 18.359 1 89.5 334 GLU A O 1
ATOM 2633 N N . ILE A 1 335 ? 21.25 27.312 16.297 1 88.44 335 ILE A N 1
ATOM 2634 C CA . ILE A 1 335 ? 20.266 28.375 16.391 1 88.44 335 ILE A CA 1
ATOM 2635 C C . ILE A 1 335 ? 19.156 27.984 17.359 1 88.44 335 ILE A C 1
ATOM 2637 O O . ILE A 1 335 ? 18.703 28.797 18.156 1 88.44 335 ILE A O 1
ATOM 2641 N N . PHE A 1 336 ? 18.734 26.719 17.281 1 85.25 336 PHE A N 1
ATOM 2642 C CA . PHE A 1 336 ? 17.703 26.219 18.172 1 85.25 336 PHE A CA 1
ATOM 2643 C C . PHE A 1 336 ? 18.172 26.312 19.625 1 85.25 336 PHE A C 1
ATOM 2645 O O . PHE A 1 336 ? 17.438 26.781 20.5 1 85.25 336 PHE A O 1
ATOM 2652 N N . VAL A 1 337 ? 19.375 25.875 19.844 1 83.75 337 VAL A N 1
ATOM 2653 C CA . VAL A 1 337 ? 19.922 25.859 21.203 1 83.75 337 VAL A CA 1
ATOM 2654 C C . VAL A 1 337 ? 20 27.297 21.734 1 83.75 337 VAL A C 1
ATOM 2656 O O . VAL A 1 337 ? 19.641 27.547 22.891 1 83.75 337 VAL A O 1
ATOM 2659 N N . SER A 1 338 ? 20.406 28.141 20.922 1 82.81 338 SER A N 1
ATOM 2660 C CA . SER A 1 338 ? 20.516 29.531 21.312 1 82.81 338 SER A CA 1
ATOM 2661 C C . SER A 1 338 ? 19.141 30.156 21.531 1 82.81 338 SER A C 1
ATOM 2663 O O . SER A 1 338 ? 18.969 30.969 22.453 1 82.81 338 SER A O 1
ATOM 2665 N N . GLY A 1 339 ? 18.234 29.828 20.656 1 78.44 339 GLY A N 1
ATOM 2666 C CA . GLY A 1 339 ? 16.891 30.391 20.719 1 78.44 339 GLY A CA 1
ATOM 2667 C C . GLY A 1 339 ? 16.078 29.891 21.906 1 78.44 339 GLY A C 1
ATOM 2668 O O . GLY A 1 339 ? 15.367 30.656 22.547 1 78.44 339 GLY A O 1
ATOM 2669 N N . ILE A 1 340 ? 16.203 28.594 22.109 1 73.06 340 ILE A N 1
ATOM 2670 C CA . ILE A 1 340 ? 15.398 27.953 23.141 1 73.06 340 ILE A CA 1
ATOM 2671 C C . ILE A 1 340 ? 15.828 28.484 24.516 1 73.06 340 ILE A C 1
ATOM 2673 O O . ILE A 1 340 ? 15.031 28.484 25.453 1 73.06 340 ILE A O 1
ATOM 2677 N N . ALA A 1 341 ? 17 28.812 24.625 1 69.88 341 ALA A N 1
ATOM 2678 C CA . ALA A 1 341 ? 17.5 29.391 25.859 1 69.88 341 ALA A CA 1
ATOM 2679 C C . ALA A 1 341 ? 16.891 30.766 26.125 1 69.88 341 ALA A C 1
ATOM 2681 O O . ALA A 1 341 ? 16.797 31.203 27.266 1 69.88 341 ALA A O 1
ATOM 2682 N N . LYS A 1 342 ? 16.391 31.375 25.188 1 75.81 342 LYS A N 1
ATOM 2683 C CA . LYS A 1 342 ? 15.93 32.75 25.297 1 75.81 342 LYS A CA 1
ATOM 2684 C C . LYS A 1 342 ? 14.406 32.812 25.391 1 75.81 342 LYS A C 1
ATOM 2686 O O . LYS A 1 342 ? 13.852 33.75 25.984 1 75.81 342 LYS A O 1
ATOM 2691 N N . GLU A 1 343 ? 13.766 31.906 24.688 1 73.25 343 GLU A N 1
ATOM 2692 C CA . GLU A 1 343 ? 12.305 31.938 24.672 1 73.25 343 GLU A CA 1
ATOM 2693 C C . GLU A 1 343 ? 11.719 30.531 24.781 1 73.25 343 GLU A C 1
ATOM 2695 O O . GLU A 1 343 ? 12.336 29.562 24.344 1 73.25 343 GLU A O 1
ATOM 2700 N N . LYS A 1 344 ? 10.617 30.594 25.5 1 72.94 344 LYS A N 1
ATOM 2701 C CA . LYS A 1 344 ? 9.875 29.344 25.594 1 72.94 344 LYS A CA 1
ATOM 2702 C C . LYS A 1 344 ? 9.344 28.906 24.234 1 72.94 344 LYS A C 1
ATOM 2704 O O . LYS A 1 344 ? 8.625 29.672 23.578 1 72.94 344 LYS A O 1
ATOM 2709 N N . THR A 1 345 ? 9.82 27.766 23.828 1 76.88 345 THR A N 1
ATOM 2710 C CA . THR A 1 345 ? 9.391 27.219 22.531 1 76.88 345 THR A CA 1
ATOM 2711 C C . THR A 1 345 ? 8.25 26.234 22.719 1 76.88 345 THR A C 1
ATOM 2713 O O . THR A 1 345 ? 8.406 25.219 23.406 1 76.88 345 THR A O 1
ATOM 2716 N N . THR A 1 346 ? 7.059 26.672 22.266 1 80.88 346 THR A N 1
ATOM 2717 C CA . THR A 1 346 ? 5.871 25.844 22.422 1 80.88 346 THR A CA 1
ATOM 2718 C C . THR A 1 346 ? 5.285 25.484 21.047 1 80.88 346 THR A C 1
ATOM 2720 O O . THR A 1 346 ? 5.254 26.312 20.141 1 80.88 346 THR A O 1
ATOM 2723 N N . CYS A 1 347 ? 4.926 24.219 20.891 1 85.88 347 CYS A N 1
ATOM 2724 C CA . CYS A 1 347 ? 4.176 23.75 19.734 1 85.88 347 CYS A CA 1
ATOM 2725 C C . CYS A 1 347 ? 2.707 23.547 20.078 1 85.88 347 CYS A C 1
ATOM 2727 O O . CYS A 1 347 ? 2.383 22.719 20.938 1 85.88 347 CYS A O 1
ATOM 2729 N N . THR A 1 348 ? 1.897 24.344 19.469 1 90.94 348 THR A N 1
ATOM 2730 C CA . THR A 1 348 ? 0.464 24.234 19.719 1 90.94 348 THR A CA 1
ATOM 2731 C C . THR A 1 348 ? -0.19 23.281 18.734 1 90.94 348 THR A C 1
ATOM 2733 O O . THR A 1 348 ? 0.103 23.328 17.531 1 90.94 348 THR A O 1
ATOM 2736 N N . ASN A 1 349 ? -1.054 22.422 19.219 1 93.62 349 ASN A N 1
ATOM 2737 C CA . ASN A 1 349 ? -1.82 21.5 18.406 1 93.62 349 ASN A CA 1
ATOM 2738 C C . ASN A 1 349 ? -3.318 21.781 18.484 1 93.62 349 ASN A C 1
ATOM 2740 O O . ASN A 1 349 ? -3.832 22.109 19.562 1 93.62 349 ASN A O 1
ATOM 2744 N N . VAL A 1 350 ? -3.955 21.766 17.391 1 96.06 350 VAL A N 1
ATOM 2745 C CA . VAL A 1 350 ? -5.414 21.812 17.344 1 96.06 350 VAL A CA 1
ATOM 2746 C C . VAL A 1 350 ? -5.957 20.422 17.016 1 96.06 350 VAL A C 1
ATOM 2748 O O . VAL A 1 350 ? -5.555 19.797 16.031 1 96.06 350 VAL A O 1
ATOM 2751 N N . VAL A 1 351 ? -6.797 19.875 17.891 1 98.06 351 VAL A N 1
ATOM 2752 C CA . VAL A 1 351 ? -7.402 18.562 17.672 1 98.06 351 VAL A CA 1
ATOM 2753 C C . VAL A 1 351 ? -8.914 18.719 17.531 1 98.06 351 VAL A C 1
ATOM 2755 O O . VAL A 1 351 ? -9.547 19.453 18.297 1 98.06 351 VAL A O 1
ATOM 2758 N N . VAL A 1 352 ? -9.477 18.078 16.547 1 98.69 352 VAL A N 1
ATOM 2759 C CA . VAL A 1 352 ? -10.914 18.125 16.328 1 98.69 352 VAL A CA 1
ATOM 2760 C C . VAL A 1 352 ? -11.445 16.719 16.062 1 98.69 352 VAL A C 1
ATOM 2762 O O . VAL A 1 352 ? -10.789 15.914 15.391 1 98.69 352 VAL A O 1
ATOM 2765 N N . SER A 1 353 ? -12.461 16.281 16.703 1 98.81 353 SER A N 1
ATOM 2766 C CA . SER A 1 353 ? -13.219 15.055 16.469 1 98.81 353 SER A CA 1
ATOM 2767 C C . SER A 1 353 ? -14.547 15.359 15.789 1 98.81 353 SER A C 1
ATOM 2769 O O . SER A 1 353 ? -15.281 16.266 16.203 1 98.81 353 SER A O 1
ATOM 2771 N N . LEU A 1 354 ? -14.812 14.68 14.719 1 98.88 354 LEU A N 1
ATOM 2772 C CA . LEU A 1 354 ? -15.953 14.984 13.867 1 98.88 354 LEU A CA 1
ATOM 2773 C C . LEU A 1 354 ? -16.812 13.742 13.656 1 98.88 354 LEU A C 1
ATOM 2775 O O . LEU A 1 354 ? -16.312 12.617 13.641 1 98.88 354 LEU A O 1
ATOM 2779 N N . THR A 1 355 ? -18.078 13.938 13.422 1 98.81 355 THR A N 1
ATOM 2780 C CA . THR A 1 355 ? -19.031 12.906 13.008 1 98.81 355 THR A CA 1
ATOM 2781 C C . THR A 1 355 ? -19.734 13.312 11.719 1 98.81 355 THR A C 1
ATOM 2783 O O . THR A 1 355 ? -20.234 14.438 11.602 1 98.81 355 THR A O 1
ATOM 2786 N N . LYS A 1 356 ? -19.703 12.469 10.773 1 98.69 356 LYS A N 1
ATOM 2787 C CA . LYS A 1 356 ? -20.375 12.742 9.516 1 98.69 356 LYS A CA 1
ATOM 2788 C C . LYS A 1 356 ? -21.891 12.734 9.703 1 98.69 356 LYS A C 1
ATOM 2790 O O . LYS A 1 356 ? -22.453 11.789 10.273 1 98.69 356 LYS A O 1
ATOM 2795 N N . THR A 1 357 ? -22.656 13.648 9.164 1 96.25 357 THR A N 1
ATOM 2796 C CA . THR A 1 357 ? -24.078 13.797 9.422 1 96.25 357 THR A CA 1
ATOM 2797 C C . THR A 1 357 ? -24.906 13.336 8.219 1 96.25 357 THR A C 1
ATOM 2799 O O . THR A 1 357 ? -26.094 13.031 8.352 1 96.25 357 THR A O 1
ATOM 2802 N N . ASN A 1 358 ? -24.406 13.375 7.031 1 85.5 358 ASN A N 1
ATOM 2803 C CA . ASN A 1 358 ? -25.219 13.016 5.863 1 85.5 358 ASN A CA 1
ATOM 2804 C C . ASN A 1 358 ? -24.547 11.93 5.031 1 85.5 358 ASN A C 1
ATOM 2806 O O . ASN A 1 358 ? -23.328 11.719 5.141 1 85.5 358 ASN A O 1
ATOM 2810 N N . MET B 1 1 ? 14.766 -21.047 5.902 1 48.25 1 MET B N 1
ATOM 2811 C CA . MET B 1 1 ? 14.648 -19.812 5.133 1 48.25 1 MET B CA 1
ATOM 2812 C C . MET B 1 1 ? 13.188 -19.391 5.004 1 48.25 1 MET B C 1
ATOM 2814 O O . MET B 1 1 ? 12.336 -20.188 4.637 1 48.25 1 MET B O 1
ATOM 2818 N N . GLU B 1 2 ? 12.859 -18.281 5.645 1 65.31 2 GLU B N 1
ATOM 2819 C CA . GLU B 1 2 ? 11.484 -17.828 5.523 1 65.31 2 GLU B CA 1
ATOM 2820 C C . GLU B 1 2 ? 11.227 -17.219 4.148 1 65.31 2 GLU B C 1
ATOM 2822 O O . GLU B 1 2 ? 11.625 -16.078 3.881 1 65.31 2 GLU B O 1
ATOM 2827 N N . VAL B 1 3 ? 10.586 -18 3.287 1 68.81 3 VAL B N 1
ATOM 2828 C CA . VAL B 1 3 ? 10.367 -17.672 1.883 1 68.81 3 VAL B CA 1
ATOM 2829 C C . VAL B 1 3 ? 9.742 -16.281 1.772 1 68.81 3 VAL B C 1
ATOM 2831 O O . VAL B 1 3 ? 10.148 -15.477 0.933 1 68.81 3 VAL B O 1
ATOM 2834 N N . ALA B 1 4 ? 8.953 -16 2.662 1 68.75 4 ALA B N 1
ATOM 2835 C CA . ALA B 1 4 ? 8.219 -14.75 2.609 1 68.75 4 ALA B CA 1
ATOM 2836 C C . ALA B 1 4 ? 9.148 -13.555 2.787 1 68.75 4 ALA B C 1
ATOM 2838 O O . ALA B 1 4 ? 8.859 -12.453 2.322 1 68.75 4 ALA B O 1
ATOM 2839 N N . LYS B 1 5 ? 10.281 -13.789 3.342 1 71.19 5 LYS B N 1
ATOM 2840 C CA . LYS B 1 5 ? 11.203 -12.695 3.639 1 71.19 5 LYS B CA 1
ATOM 2841 C C . LYS B 1 5 ? 12.188 -12.484 2.498 1 71.19 5 LYS B C 1
ATOM 2843 O O . LYS B 1 5 ? 12.797 -11.414 2.387 1 71.19 5 LYS B O 1
ATOM 2848 N N . ILE B 1 6 ? 12.227 -13.664 1.656 1 72.25 6 ILE B N 1
ATOM 2849 C CA . ILE B 1 6 ? 13.344 -13.578 0.724 1 72.25 6 ILE B CA 1
ATOM 2850 C C . ILE B 1 6 ? 12.828 -13.672 -0.71 1 72.25 6 ILE B C 1
ATOM 2852 O O . ILE B 1 6 ? 13.539 -13.32 -1.655 1 72.25 6 ILE B O 1
ATOM 2856 N N . LEU B 1 7 ? 11.625 -14.102 -0.785 1 79.81 7 LEU B N 1
ATOM 2857 C CA . LEU B 1 7 ? 11.086 -14.305 -2.125 1 79.81 7 LEU B CA 1
ATOM 2858 C C . LEU B 1 7 ? 10.445 -13.023 -2.652 1 79.81 7 LEU B C 1
ATOM 2860 O O . LEU B 1 7 ? 9.258 -12.789 -2.426 1 79.81 7 LEU B O 1
ATOM 2864 N N . HIS B 1 8 ? 11.242 -12.188 -3.223 1 79.62 8 HIS B N 1
ATOM 2865 C CA . HIS B 1 8 ? 10.789 -11 -3.938 1 79.62 8 HIS B CA 1
ATOM 2866 C C . HIS B 1 8 ? 11.531 -10.836 -5.258 1 79.62 8 HIS B C 1
ATOM 2868 O O . HIS B 1 8 ? 12.633 -11.367 -5.426 1 79.62 8 HIS B O 1
ATOM 2874 N N . MET B 1 9 ? 10.883 -10.133 -6.199 1 84.44 9 MET B N 1
ATOM 2875 C CA . MET B 1 9 ? 11.531 -9.867 -7.477 1 84.44 9 MET B CA 1
ATOM 2876 C C . MET B 1 9 ? 12.469 -8.664 -7.371 1 84.44 9 MET B C 1
ATOM 2878 O O . MET B 1 9 ? 12.367 -7.879 -6.426 1 84.44 9 MET B O 1
ATOM 2882 N N . ASN B 1 10 ? 13.422 -8.656 -8.352 1 82.81 10 ASN B N 1
ATOM 2883 C CA . ASN B 1 10 ? 14.281 -7.477 -8.383 1 82.81 10 ASN B CA 1
ATOM 2884 C C . ASN B 1 10 ? 13.469 -6.191 -8.531 1 82.81 10 ASN B C 1
ATOM 2886 O O . ASN B 1 10 ? 12.68 -6.055 -9.461 1 82.81 10 ASN B O 1
ATOM 2890 N N . GLY B 1 11 ? 13.68 -5.281 -7.625 1 83.75 11 GLY B N 1
ATOM 2891 C CA . GLY B 1 11 ? 12.938 -4.031 -7.621 1 83.75 11 GLY B CA 1
ATOM 2892 C C . GLY B 1 11 ? 13.594 -2.947 -8.461 1 83.75 11 GLY B C 1
ATOM 2893 O O . GLY B 1 11 ? 14.531 -3.219 -9.211 1 83.75 11 GLY B O 1
ATOM 2894 N N . GLY B 1 12 ? 13.008 -1.722 -8.383 1 83.12 12 GLY B N 1
ATOM 2895 C CA . GLY B 1 12 ? 13.57 -0.56 -9.055 1 83.12 12 GLY B CA 1
ATOM 2896 C C . GLY B 1 12 ? 13.242 -0.513 -10.539 1 83.12 12 GLY B C 1
ATOM 2897 O O . GLY B 1 12 ? 12.289 -1.15 -10.992 1 83.12 12 GLY B O 1
ATOM 2898 N N . ILE B 1 13 ? 13.938 0.355 -11.195 1 82.06 13 ILE B N 1
ATOM 2899 C CA . ILE B 1 13 ? 13.68 0.556 -12.617 1 82.06 13 ILE B CA 1
ATOM 2900 C C . ILE B 1 13 ? 14.969 0.341 -13.406 1 82.06 13 ILE B C 1
ATOM 2902 O O . ILE B 1 13 ? 15.062 0.725 -14.578 1 82.06 13 ILE B O 1
ATOM 2906 N N . GLY B 1 14 ? 15.922 -0.267 -12.797 1 83.38 14 GLY B N 1
ATOM 2907 C CA . GLY B 1 14 ? 17.188 -0.521 -13.453 1 83.38 14 GLY B CA 1
ATOM 2908 C C . GLY B 1 14 ? 17.125 -1.674 -14.438 1 83.38 14 GLY B C 1
ATOM 2909 O O . GLY B 1 14 ? 16.078 -2.264 -14.648 1 83.38 14 GLY B O 1
ATOM 2910 N N . ASP B 1 15 ? 18.266 -2.119 -14.961 1 83.94 15 ASP B N 1
ATOM 2911 C CA . ASP B 1 15 ? 18.344 -3.078 -16.047 1 83.94 15 ASP B CA 1
ATOM 2912 C C . ASP B 1 15 ? 17.953 -4.48 -15.594 1 83.94 15 ASP B C 1
ATOM 2914 O O . ASP B 1 15 ? 17.453 -5.285 -16.391 1 83.94 15 ASP B O 1
ATOM 2918 N N . THR B 1 16 ? 18.109 -4.77 -14.383 1 81.75 16 THR B N 1
ATOM 2919 C CA . THR B 1 16 ? 17.844 -6.113 -13.883 1 81.75 16 THR B CA 1
ATOM 2920 C C . THR B 1 16 ? 16.5 -6.16 -13.172 1 81.75 16 THR B C 1
ATOM 2922 O O . THR B 1 16 ? 16.109 -7.195 -12.617 1 81.75 16 THR B O 1
ATOM 2925 N N . SER B 1 17 ? 15.789 -5.031 -13.227 1 86.44 17 SER B N 1
ATOM 2926 C CA . SER B 1 17 ? 14.523 -4.949 -12.508 1 86.44 17 SER B CA 1
ATOM 2927 C C . SER B 1 17 ? 13.469 -5.852 -13.133 1 86.44 17 SER B C 1
ATOM 2929 O O . SER B 1 17 ? 13.453 -6.035 -14.352 1 86.44 17 SER B O 1
ATOM 2931 N N . TYR B 1 18 ? 12.648 -6.441 -12.305 1 84.38 18 TYR B N 1
ATOM 2932 C CA . TYR B 1 18 ? 11.523 -7.238 -12.781 1 84.38 18 TYR B CA 1
ATOM 2933 C C . TYR B 1 18 ? 10.586 -6.398 -13.648 1 84.38 18 TYR B C 1
ATOM 2935 O O . TYR B 1 18 ? 10.016 -6.895 -14.617 1 84.38 18 TYR B O 1
ATOM 2943 N N . ALA B 1 19 ? 10.461 -5.176 -13.344 1 83.5 19 ALA B N 1
ATOM 2944 C CA . ALA B 1 19 ? 9.609 -4.262 -14.102 1 83.5 19 ALA B CA 1
ATOM 2945 C C . ALA B 1 19 ? 10.031 -4.207 -15.562 1 83.5 19 ALA B C 1
ATOM 2947 O O . ALA B 1 19 ? 9.18 -4.129 -16.453 1 83.5 19 ALA B O 1
ATOM 2948 N N . LYS B 1 20 ? 11.289 -4.344 -15.781 1 83.81 20 LYS B N 1
ATOM 2949 C CA . LYS B 1 20 ? 11.805 -4.227 -17.141 1 83.81 20 LYS B CA 1
ATOM 2950 C C . LYS B 1 20 ? 11.945 -5.598 -17.797 1 83.81 20 LYS B C 1
ATOM 2952 O O . LYS B 1 20 ? 12.102 -5.699 -19.016 1 83.81 20 LYS B O 1
ATOM 2957 N N . ASN B 1 21 ? 11.938 -6.621 -16.969 1 85.25 21 ASN B N 1
ATOM 2958 C CA . ASN B 1 21 ? 12.289 -7.941 -17.484 1 85.25 21 ASN B CA 1
ATOM 2959 C C . ASN B 1 21 ? 11.188 -8.961 -17.219 1 85.25 21 ASN B C 1
ATOM 2961 O O . ASN B 1 21 ? 11.461 -10.078 -16.781 1 85.25 21 ASN B O 1
ATOM 2965 N N . SER B 1 22 ? 9.906 -8.547 -17.469 1 87.69 22 SER B N 1
ATOM 2966 C CA . SER B 1 22 ? 8.766 -9.438 -17.234 1 87.69 22 SER B CA 1
ATOM 2967 C C . SER B 1 22 ? 7.922 -9.594 -18.484 1 87.69 22 SER B C 1
ATOM 2969 O O . SER B 1 22 ? 6.695 -9.68 -18.406 1 87.69 22 SER B O 1
ATOM 2971 N N . LYS B 1 23 ? 8.602 -9.641 -19.641 1 87.88 23 LYS B N 1
ATOM 2972 C CA . LYS B 1 23 ? 7.898 -9.758 -20.906 1 87.88 23 LYS B CA 1
ATOM 2973 C C . LYS B 1 23 ? 7.191 -11.102 -21.031 1 87.88 23 LYS B C 1
ATOM 2975 O O . LYS B 1 23 ? 6.113 -11.195 -21.625 1 87.88 23 LYS B O 1
ATOM 2980 N N . LEU B 1 24 ? 7.836 -12.125 -20.609 1 87.19 24 LEU B N 1
ATOM 2981 C CA . LEU B 1 24 ? 7.215 -13.445 -20.641 1 87.19 24 LEU B CA 1
ATOM 2982 C C . LEU B 1 24 ? 5.891 -13.438 -19.891 1 87.19 24 LEU B C 1
ATOM 2984 O O . LEU B 1 24 ? 4.887 -13.953 -20.391 1 87.19 24 LEU B O 1
ATOM 2988 N N . GLN B 1 25 ? 5.898 -12.859 -18.688 1 91 25 GLN B N 1
ATOM 2989 C CA . GLN B 1 25 ? 4.691 -12.758 -17.875 1 91 25 GLN B CA 1
ATOM 2990 C C . GLN B 1 25 ? 3.619 -11.938 -18.578 1 91 25 GLN B C 1
ATOM 2992 O O . GLN B 1 25 ? 2.432 -12.258 -18.516 1 91 25 GLN B O 1
ATOM 2997 N N . GLN B 1 26 ? 4.047 -10.914 -19.25 1 92.75 26 GLN B N 1
ATOM 2998 C CA . GLN B 1 26 ? 3.107 -10.078 -20 1 92.75 26 GLN B CA 1
ATOM 2999 C C . GLN B 1 26 ? 2.416 -10.883 -21.094 1 92.75 26 GLN B C 1
ATOM 3001 O O . GLN B 1 26 ? 1.21 -10.742 -21.312 1 92.75 26 GLN B O 1
ATOM 3006 N N . LYS B 1 27 ? 3.217 -11.664 -21.812 1 91.75 27 LYS B N 1
ATOM 3007 C CA . LYS B 1 27 ? 2.664 -12.5 -22.875 1 91.75 27 LYS B CA 1
ATOM 3008 C C . LYS B 1 27 ? 1.58 -13.43 -22.328 1 91.75 27 LYS B C 1
ATOM 3010 O O . LYS B 1 27 ? 0.535 -13.609 -22.969 1 91.75 27 LYS B O 1
ATOM 3015 N N . VAL B 1 28 ? 1.799 -13.977 -21.234 1 93.19 28 VAL B N 1
ATOM 3016 C CA . VAL B 1 28 ? 0.85 -14.906 -20.625 1 93.19 28 VAL B CA 1
ATOM 3017 C C . VAL B 1 28 ? -0.432 -14.164 -20.25 1 93.19 28 VAL B C 1
ATOM 3019 O O . VAL B 1 28 ? -1.535 -14.672 -20.469 1 93.19 28 VAL B O 1
ATOM 3022 N N . ILE B 1 29 ? -0.266 -12.969 -19.688 1 95.94 29 ILE B N 1
ATOM 3023 C CA . ILE B 1 29 ? -1.404 -12.133 -19.328 1 95.94 29 ILE B CA 1
ATOM 3024 C C . ILE B 1 29 ? -2.256 -11.844 -20.562 1 95.94 29 ILE B C 1
ATOM 3026 O O . ILE B 1 29 ? -3.482 -11.969 -20.516 1 95.94 29 ILE B O 1
ATOM 3030 N N . LEU B 1 30 ? -1.612 -11.57 -21.656 1 95.62 30 LEU B N 1
ATOM 3031 C CA . LEU B 1 30 ? -2.322 -11.25 -22.891 1 95.62 30 LEU B CA 1
ATOM 3032 C C . LEU B 1 30 ? -3 -12.492 -23.453 1 95.62 30 LEU B C 1
ATOM 3034 O O . LEU B 1 30 ? -4.113 -12.414 -23.984 1 95.62 30 LEU B O 1
ATOM 3038 N N . MET B 1 31 ? -2.377 -13.625 -23.328 1 95.06 31 MET B N 1
ATOM 3039 C CA . MET B 1 31 ? -2.922 -14.883 -23.812 1 95.06 31 MET B CA 1
ATOM 3040 C C . MET B 1 31 ? -4.191 -15.266 -23.062 1 95.06 31 MET B C 1
ATOM 3042 O O . MET B 1 31 ? -5.094 -15.883 -23.625 1 95.06 31 MET B O 1
ATOM 3046 N N . THR B 1 32 ? -4.25 -14.859 -21.812 1 96.81 32 THR B N 1
ATOM 3047 C CA . THR B 1 32 ? -5.359 -15.289 -20.969 1 96.81 32 THR B CA 1
ATOM 3048 C C . THR B 1 32 ? -6.387 -14.172 -20.828 1 96.81 32 THR B C 1
ATOM 3050 O O . THR B 1 32 ? -7.336 -14.289 -20.047 1 96.81 32 THR B O 1
ATOM 3053 N N . LYS B 1 33 ? -6.203 -13.102 -21.578 1 97.5 33 LYS B N 1
ATOM 3054 C CA . LYS B 1 33 ? -7.047 -11.914 -21.5 1 97.5 33 LYS B CA 1
ATOM 3055 C C . LYS B 1 33 ? -8.508 -12.258 -21.75 1 97.5 33 LYS B C 1
ATOM 3057 O O . LYS B 1 33 ? -9.391 -11.812 -21.016 1 97.5 33 LYS B O 1
ATOM 3062 N N . PRO B 1 34 ? -8.859 -13.117 -22.766 1 97.94 34 PRO B N 1
ATOM 3063 C CA . PRO B 1 34 ? -10.273 -13.422 -23 1 97.94 34 PRO B CA 1
ATOM 3064 C C . PRO B 1 34 ? -10.938 -14.117 -21.812 1 97.94 34 PRO B C 1
ATOM 3066 O O . PRO B 1 34 ? -12.109 -13.852 -21.516 1 97.94 34 PRO B O 1
ATOM 3069 N N . ILE B 1 35 ? -10.195 -14.992 -21.156 1 98.31 35 ILE B N 1
ATOM 3070 C CA . ILE B 1 35 ? -10.727 -15.695 -20 1 98.31 35 ILE B CA 1
ATOM 3071 C C . ILE B 1 35 ? -10.969 -14.703 -18.859 1 98.31 35 ILE B C 1
ATOM 3073 O O . ILE B 1 35 ? -12.008 -14.758 -18.203 1 98.31 35 ILE B O 1
ATOM 3077 N N . LEU B 1 36 ? -10.031 -13.812 -18.672 1 98.44 36 LEU B N 1
ATOM 3078 C CA . LEU B 1 36 ? -10.117 -12.773 -17.656 1 98.44 36 LEU B CA 1
ATOM 3079 C C . LEU B 1 36 ? -11.328 -11.883 -17.906 1 98.44 36 LEU B C 1
ATOM 3081 O O . LEU B 1 36 ? -12.117 -11.633 -16.984 1 98.44 36 LEU B O 1
ATOM 3085 N N . GLU B 1 37 ? -11.469 -11.414 -19.078 1 98.06 37 GLU B N 1
ATOM 3086 C CA . GLU B 1 37 ? -12.547 -10.492 -19.453 1 98.06 37 GLU B CA 1
ATOM 3087 C C . GLU B 1 37 ? -13.914 -11.148 -19.297 1 98.06 37 GLU B C 1
ATOM 3089 O O . GLU B 1 37 ? -14.844 -10.539 -18.766 1 98.06 37 GLU B O 1
ATOM 3094 N N . GLU B 1 38 ? -13.984 -12.359 -19.719 1 98.19 38 GLU B N 1
ATOM 3095 C CA . GLU B 1 38 ? -15.258 -13.062 -19.578 1 98.19 38 GLU B CA 1
ATOM 3096 C C . GLU B 1 38 ? -15.609 -13.273 -18.109 1 98.19 38 GLU B C 1
ATOM 3098 O O . GLU B 1 38 ? -16.766 -13.133 -17.719 1 98.19 38 GLU B O 1
ATOM 3103 N N . ALA B 1 39 ? -14.648 -13.641 -17.312 1 98.62 39 ALA B N 1
ATOM 3104 C CA . ALA B 1 39 ? -14.891 -13.914 -15.898 1 98.62 39 ALA B CA 1
ATOM 3105 C C . ALA B 1 39 ? -15.414 -12.672 -15.188 1 98.62 39 ALA B C 1
ATOM 3107 O O . ALA B 1 39 ? -16.391 -12.742 -14.43 1 98.62 39 ALA B O 1
ATOM 3108 N N . ILE B 1 40 ? -14.82 -11.523 -15.414 1 98.44 40 ILE B N 1
ATOM 3109 C CA . ILE B 1 40 ? -15.227 -10.32 -14.688 1 98.44 40 ILE B CA 1
ATOM 3110 C C . ILE B 1 40 ? -16.547 -9.805 -15.25 1 98.44 40 ILE B C 1
ATOM 3112 O O . ILE B 1 40 ? -17.375 -9.266 -14.508 1 98.44 40 ILE B O 1
ATOM 3116 N N . SER B 1 41 ? -16.734 -9.922 -16.562 1 97.12 41 SER B N 1
ATOM 3117 C CA . SER B 1 41 ? -18.016 -9.547 -17.141 1 97.12 41 SER B CA 1
ATOM 3118 C C . SER B 1 41 ? -19.156 -10.383 -16.578 1 97.12 41 SER B C 1
ATOM 3120 O O . SER B 1 41 ? -20.219 -9.859 -16.25 1 97.12 41 SER B O 1
ATOM 3122 N N . ALA B 1 42 ? -18.875 -11.688 -16.5 1 97.44 42 ALA B N 1
ATOM 3123 C CA . ALA B 1 42 ? -19.875 -12.578 -15.93 1 97.44 42 ALA B CA 1
ATOM 3124 C C . ALA B 1 42 ? -20.172 -12.211 -14.477 1 97.44 42 ALA B C 1
ATOM 3126 O O . ALA B 1 42 ? -21.328 -12.281 -14.039 1 97.44 42 ALA B O 1
ATOM 3127 N N . LEU B 1 43 ? -19.141 -11.859 -13.734 1 98 43 LEU B N 1
ATOM 3128 C CA . LEU B 1 43 ? -19.312 -11.398 -12.367 1 98 43 LEU B CA 1
ATOM 3129 C C . LEU B 1 43 ? -20.219 -10.172 -12.312 1 98 43 LEU B C 1
ATOM 3131 O O . LEU B 1 43 ? -21.156 -10.109 -11.5 1 98 43 LEU B O 1
ATOM 3135 N N . TYR B 1 44 ? -19.922 -9.25 -13.148 1 96.06 44 TYR B N 1
ATOM 3136 C CA . TYR B 1 44 ? -20.688 -8 -13.141 1 96.06 44 TYR B CA 1
ATOM 3137 C C . TYR B 1 44 ? -22.141 -8.25 -13.539 1 96.06 44 TYR B C 1
ATOM 3139 O O . TYR B 1 44 ? -23.062 -7.648 -12.977 1 96.06 44 TYR B O 1
ATOM 3147 N N . ARG B 1 45 ? -22.359 -9.125 -14.516 1 95.12 45 ARG B N 1
ATOM 3148 C CA . ARG B 1 45 ? -23.703 -9.477 -14.938 1 95.12 45 ARG B CA 1
ATOM 3149 C C . ARG B 1 45 ? -24.5 -10.102 -13.789 1 95.12 45 ARG B C 1
ATOM 3151 O O . ARG B 1 45 ? -25.703 -9.898 -13.672 1 95.12 45 ARG B O 1
ATOM 3158 N N . SER B 1 46 ? -23.781 -10.789 -12.984 1 95.62 46 SER B N 1
ATOM 3159 C CA . SER B 1 46 ? -24.438 -11.562 -11.93 1 95.62 46 SER B CA 1
ATOM 3160 C C . SER B 1 46 ? -24.656 -10.711 -10.688 1 95.62 46 SER B C 1
ATOM 3162 O O . SER B 1 46 ? -25.734 -10.727 -10.102 1 95.62 46 SER B O 1
ATOM 3164 N N . LEU B 1 47 ? -23.672 -9.898 -10.258 1 95.56 47 LEU B N 1
ATOM 3165 C CA . LEU B 1 47 ? -23.719 -9.258 -8.953 1 95.56 47 LEU B CA 1
ATOM 3166 C C . LEU B 1 47 ? -23.938 -7.754 -9.086 1 95.56 47 LEU B C 1
ATOM 3168 O O . LEU B 1 47 ? -24.5 -7.121 -8.195 1 95.56 47 LEU B O 1
ATOM 3172 N N . SER B 1 48 ? -23.469 -7.082 -10.055 1 93.88 48 SER B N 1
ATOM 3173 C CA . SER B 1 48 ? -23.578 -5.656 -10.352 1 93.88 48 SER B CA 1
ATOM 3174 C C . SER B 1 48 ? -23.328 -4.812 -9.109 1 93.88 48 SER B C 1
ATOM 3176 O O . SER B 1 48 ? -24.141 -3.938 -8.781 1 93.88 48 SER B O 1
ATOM 3178 N N . PRO B 1 49 ? -22.281 -5.039 -8.477 1 94.62 49 PRO B N 1
ATOM 3179 C CA . PRO B 1 49 ? -22.016 -4.234 -7.277 1 94.62 49 PRO B CA 1
ATOM 3180 C C . PRO B 1 49 ? -21.719 -2.773 -7.605 1 94.62 49 PRO B C 1
ATOM 3182 O O . PRO B 1 49 ? -21.297 -2.457 -8.719 1 94.62 49 PRO B O 1
ATOM 3185 N N . GLU B 1 50 ? -21.969 -1.875 -6.586 1 93.75 50 GLU B N 1
ATOM 3186 C CA . GLU B 1 50 ? -21.625 -0.462 -6.738 1 93.75 50 GLU B CA 1
ATOM 3187 C C . GLU B 1 50 ? -20.125 -0.249 -6.762 1 93.75 50 GLU B C 1
ATOM 3189 O O . GLU B 1 50 ? -19.625 0.678 -7.41 1 93.75 50 GLU B O 1
ATOM 3194 N N . THR B 1 51 ? -19.453 -1.018 -5.996 1 96.56 51 THR B N 1
ATOM 3195 C CA . THR B 1 51 ? -17.984 -1.038 -5.973 1 96.56 51 THR B CA 1
ATOM 3196 C C . THR B 1 51 ? -17.469 -2.449 -6.223 1 96.56 51 THR B C 1
ATOM 3198 O O . THR B 1 51 ? -17.859 -3.395 -5.543 1 96.56 51 THR B O 1
ATOM 3201 N N . ILE B 1 52 ? -16.688 -2.619 -7.219 1 97.5 52 ILE B N 1
ATOM 3202 C CA . ILE B 1 52 ? -16.062 -3.908 -7.492 1 97.5 52 ILE B CA 1
ATOM 3203 C C . ILE B 1 52 ? -14.695 -3.967 -6.82 1 97.5 52 ILE B C 1
ATOM 3205 O O . ILE B 1 52 ? -13.797 -3.201 -7.172 1 97.5 52 ILE B O 1
ATOM 3209 N N . CYS B 1 53 ? -14.531 -4.828 -5.855 1 98.69 53 CYS B N 1
ATOM 3210 C CA . CYS B 1 53 ? -13.266 -5.027 -5.148 1 98.69 53 CYS B CA 1
ATOM 3211 C C . CYS B 1 53 ? -12.461 -6.156 -5.781 1 98.69 53 CYS B C 1
ATOM 3213 O O . CYS B 1 53 ? -12.906 -7.305 -5.801 1 98.69 53 CYS B O 1
ATOM 3215 N N . ILE B 1 54 ? -11.281 -5.832 -6.254 1 98.75 54 ILE B N 1
ATOM 3216 C CA . ILE B 1 54 ? -10.453 -6.754 -7.02 1 98.75 54 ILE B CA 1
ATOM 3217 C C . ILE B 1 54 ? -9.102 -6.922 -6.328 1 98.75 54 ILE B C 1
ATOM 3219 O O . ILE B 1 54 ? -8.461 -5.938 -5.941 1 98.75 54 ILE B O 1
ATOM 3223 N N . ALA B 1 55 ? -8.68 -8.141 -6.117 1 98.75 55 ALA B N 1
ATOM 3224 C CA . ALA B 1 55 ? -7.332 -8.422 -5.633 1 98.75 55 ALA B CA 1
ATOM 3225 C C . ALA B 1 55 ? -6.453 -8.969 -6.75 1 98.75 55 ALA B C 1
ATOM 3227 O O . ALA B 1 55 ? -6.816 -9.945 -7.414 1 98.75 55 ALA B O 1
ATOM 3228 N N . GLU B 1 56 ? -5.402 -8.297 -7.027 1 98.44 56 GLU B N 1
ATOM 3229 C CA . GLU B 1 56 ? -4.32 -8.773 -7.879 1 98.44 56 GLU B CA 1
ATOM 3230 C C . GLU B 1 56 ? -3.184 -9.367 -7.047 1 98.44 56 GLU B C 1
ATOM 3232 O O . GLU B 1 56 ? -2.402 -8.633 -6.441 1 98.44 56 GLU B O 1
ATOM 3237 N N . LEU B 1 57 ? -3.059 -10.727 -7.016 1 98.06 57 LEU B N 1
ATOM 3238 C CA . LEU B 1 57 ? -2.092 -11.414 -6.168 1 98.06 57 LEU B CA 1
ATOM 3239 C C . LEU B 1 57 ? -0.794 -11.672 -6.922 1 98.06 57 LEU B C 1
ATOM 3241 O O . LEU B 1 57 ? -0.809 -12.281 -8 1 98.06 57 LEU B O 1
ATOM 3245 N N . GLY B 1 58 ? 0.304 -11.297 -6.34 1 96.31 58 GLY B N 1
ATOM 3246 C CA . GLY B 1 58 ? 1.6 -11.391 -6.996 1 96.31 58 GLY B CA 1
ATOM 3247 C C . GLY B 1 58 ? 1.866 -10.234 -7.945 1 96.31 58 GLY B C 1
ATOM 3248 O O . GLY B 1 58 ? 2.229 -10.445 -9.102 1 96.31 58 GLY B O 1
ATOM 3249 N N . CYS B 1 59 ? 1.713 -9.031 -7.434 1 95.44 59 CYS B N 1
ATOM 3250 C CA . CYS B 1 59 ? 1.711 -7.871 -8.312 1 95.44 59 CYS B CA 1
ATOM 3251 C C . CYS B 1 59 ? 3.131 -7.48 -8.703 1 95.44 59 CYS B C 1
ATOM 3253 O O . CYS B 1 59 ? 3.334 -6.75 -9.68 1 95.44 59 CYS B O 1
ATOM 3255 N N . SER B 1 60 ? 4.086 -7.898 -7.98 1 91.94 60 SER B N 1
ATOM 3256 C CA . SER B 1 60 ? 5.469 -7.473 -8.18 1 91.94 60 SER B CA 1
ATOM 3257 C C . SER B 1 60 ? 5.559 -5.965 -8.391 1 91.94 60 SER B C 1
ATOM 3259 O O . SER B 1 60 ? 4.82 -5.203 -7.762 1 91.94 60 SER B O 1
ATOM 3261 N N . SER B 1 61 ? 6.531 -5.355 -9.211 1 83.56 61 SER B N 1
ATOM 3262 C CA . SER B 1 61 ? 6.836 -3.928 -9.203 1 83.56 61 SER B CA 1
ATOM 3263 C C . SER B 1 61 ? 6.207 -3.221 -10.398 1 83.56 61 SER B C 1
ATOM 3265 O O . SER B 1 61 ? 6.527 -2.066 -10.68 1 83.56 61 SER B O 1
ATOM 3267 N N . GLY B 1 62 ? 5.215 -3.67 -11.141 1 77.56 62 GLY B N 1
ATOM 3268 C CA . GLY B 1 62 ? 4.5 -2.514 -11.648 1 77.56 62 GLY B CA 1
ATOM 3269 C C . GLY B 1 62 ? 3.811 -2.777 -12.977 1 77.56 62 GLY B C 1
ATOM 3270 O O . GLY B 1 62 ? 2.619 -3.09 -13.008 1 77.56 62 GLY B O 1
ATOM 3271 N N . PRO B 1 63 ? 4.547 -3.076 -14.18 1 84.88 63 PRO B N 1
ATOM 3272 C CA . PRO B 1 63 ? 3.768 -2.764 -15.383 1 84.88 63 PRO B CA 1
ATOM 3273 C C . PRO B 1 63 ? 2.727 -3.832 -15.711 1 84.88 63 PRO B C 1
ATOM 3275 O O . PRO B 1 63 ? 1.617 -3.508 -16.141 1 84.88 63 PRO B O 1
ATOM 3278 N N . ASN B 1 64 ? 3.025 -4.969 -15.398 1 92.62 64 ASN B N 1
ATOM 3279 C CA . ASN B 1 64 ? 2.123 -6.051 -15.773 1 92.62 64 ASN B CA 1
ATOM 3280 C C . ASN B 1 64 ? 0.855 -6.047 -14.922 1 92.62 64 ASN B C 1
ATOM 3282 O O . ASN B 1 64 ? -0.239 -6.293 -15.43 1 92.62 64 ASN B O 1
ATOM 3286 N N . THR B 1 65 ? 1.043 -5.75 -13.672 1 95.38 65 THR B N 1
ATOM 3287 C CA . THR B 1 65 ? -0.124 -5.758 -12.797 1 95.38 65 THR B CA 1
ATOM 3288 C C . THR B 1 65 ? -1.077 -4.621 -13.156 1 95.38 65 THR B C 1
ATOM 3290 O O . THR B 1 65 ? -2.297 -4.785 -13.102 1 95.38 65 THR B O 1
ATOM 3293 N N . LEU B 1 66 ? -0.574 -3.473 -13.516 1 95.25 66 LEU B N 1
ATOM 3294 C CA . LEU B 1 66 ? -1.41 -2.338 -13.891 1 95.25 66 LEU B CA 1
ATOM 3295 C C . LEU B 1 66 ? -2.076 -2.58 -15.242 1 95.25 66 LEU B C 1
ATOM 3297 O O . LEU B 1 66 ? -3.191 -2.109 -15.484 1 95.25 66 LEU B O 1
ATOM 3301 N N . LEU B 1 67 ? -1.389 -3.336 -16.125 1 95.56 67 LEU B N 1
ATOM 3302 C CA . LEU B 1 67 ? -2.006 -3.771 -17.375 1 95.56 67 LEU B CA 1
ATOM 3303 C C . LEU B 1 67 ? -3.25 -4.609 -17.109 1 95.56 67 LEU B C 1
ATOM 3305 O O . LEU B 1 67 ? -4.293 -4.406 -17.734 1 95.56 67 LEU B O 1
ATOM 3309 N N . VAL B 1 68 ? -3.148 -5.539 -16.188 1 97.25 68 VAL B N 1
ATOM 3310 C CA . VAL B 1 68 ? -4.27 -6.398 -15.828 1 97.25 68 VAL B CA 1
ATOM 3311 C C . VAL B 1 68 ? -5.422 -5.551 -15.297 1 97.25 68 VAL B C 1
ATOM 3313 O O . VAL B 1 68 ? -6.578 -5.758 -15.672 1 97.25 68 VAL B O 1
ATOM 3316 N N . VAL B 1 69 ? -5.129 -4.59 -14.445 1 95.69 69 VAL B N 1
ATOM 3317 C CA . VAL B 1 69 ? -6.133 -3.707 -13.867 1 95.69 69 VAL B CA 1
ATOM 3318 C C . VAL B 1 69 ? -6.863 -2.957 -14.977 1 95.69 69 VAL B C 1
ATOM 3320 O O . VAL B 1 69 ? -8.094 -2.869 -14.977 1 95.69 69 VAL B O 1
ATOM 3323 N N . THR B 1 70 ? -6.109 -2.463 -15.898 1 93.94 70 THR B N 1
ATOM 3324 C CA . THR B 1 70 ? -6.691 -1.743 -17.031 1 93.94 70 THR B CA 1
ATOM 3325 C C . THR B 1 70 ? -7.629 -2.646 -17.828 1 93.94 70 THR B C 1
ATOM 3327 O O . THR B 1 70 ? -8.719 -2.225 -18.203 1 93.94 70 THR B O 1
ATOM 3330 N N . GLN B 1 71 ? -7.215 -3.861 -18.062 1 95.19 71 GLN B N 1
ATOM 3331 C CA . GLN B 1 71 ? -8.031 -4.816 -18.797 1 95.19 71 GLN B CA 1
ATOM 3332 C C . GLN B 1 71 ? -9.336 -5.109 -18.078 1 95.19 71 GLN B C 1
ATOM 3334 O O . GLN B 1 71 ? -10.398 -5.176 -18.688 1 95.19 71 GLN B O 1
ATOM 3339 N N . LEU B 1 72 ? -9.242 -5.285 -16.781 1 96.31 72 LEU B N 1
ATOM 3340 C CA . LEU B 1 72 ? -10.422 -5.578 -15.969 1 96.31 72 LEU B CA 1
ATOM 3341 C C . LEU B 1 72 ? -11.414 -4.418 -16.016 1 96.31 72 LEU B C 1
ATOM 3343 O O . LEU B 1 72 ? -12.609 -4.629 -16.234 1 96.31 72 LEU B O 1
ATOM 3347 N N . ILE B 1 73 ? -10.922 -3.219 -15.805 1 93.44 73 ILE B N 1
ATOM 3348 C CA . ILE B 1 73 ? -11.766 -2.029 -15.797 1 93.44 73 ILE B CA 1
ATOM 3349 C C . ILE B 1 73 ? -12.406 -1.839 -17.172 1 93.44 73 ILE B C 1
ATOM 3351 O O . ILE B 1 73 ? -13.609 -1.564 -17.266 1 93.44 73 ILE B O 1
ATOM 3355 N N . SER B 1 74 ? -11.625 -2.039 -18.219 1 91.75 74 SER B N 1
ATOM 3356 C CA . SER B 1 74 ? -12.125 -1.894 -19.578 1 91.75 74 SER B CA 1
ATOM 3357 C C . SER B 1 74 ? -13.234 -2.893 -19.875 1 91.75 74 SER B C 1
ATOM 3359 O O . SER B 1 74 ? -14.234 -2.553 -20.516 1 91.75 74 SER B O 1
ATOM 3361 N N . ALA B 1 75 ? -13.047 -4.098 -19.422 1 94.19 75 ALA B N 1
ATOM 3362 C CA . ALA B 1 75 ? -14.055 -5.133 -19.641 1 94.19 75 ALA B CA 1
ATOM 3363 C C . ALA B 1 75 ? -15.375 -4.75 -18.984 1 94.19 75 ALA B C 1
ATOM 3365 O O . ALA B 1 75 ? -16.438 -4.934 -19.578 1 94.19 75 ALA B O 1
ATOM 3366 N N . ILE B 1 76 ? -15.344 -4.262 -17.734 1 93.5 76 ILE B N 1
ATOM 3367 C CA . ILE B 1 76 ? -16.547 -3.869 -17.016 1 93.5 76 ILE B CA 1
ATOM 3368 C C . ILE B 1 76 ? -17.219 -2.686 -17.719 1 93.5 76 ILE B C 1
ATOM 3370 O O . ILE B 1 76 ? -18.438 -2.629 -17.844 1 93.5 76 ILE B O 1
ATOM 3374 N N . ARG B 1 77 ? -16.438 -1.826 -18.156 1 88.62 77 ARG B N 1
ATOM 3375 C CA . ARG B 1 77 ? -16.969 -0.66 -18.844 1 88.62 77 ARG B CA 1
ATOM 3376 C C . ARG B 1 77 ? -17.703 -1.068 -20.125 1 88.62 77 ARG B C 1
ATOM 3378 O O . ARG B 1 77 ? -18.766 -0.524 -20.438 1 88.62 77 ARG B O 1
ATOM 3385 N N . GLU B 1 78 ? -17.062 -1.927 -20.812 1 88.88 78 GLU B N 1
ATOM 3386 C CA . GLU B 1 78 ? -17.719 -2.443 -22.016 1 88.88 78 GLU B CA 1
ATOM 3387 C C . GLU B 1 78 ? -19.031 -3.129 -21.672 1 88.88 78 GLU B C 1
ATOM 3389 O O . GLU B 1 78 ? -20.016 -2.986 -22.406 1 88.88 78 GLU B O 1
ATOM 3394 N N . GLU B 1 79 ? -19 -3.838 -20.609 1 89.44 79 GLU B N 1
ATOM 3395 C CA . GLU B 1 79 ? -20.203 -4.496 -20.141 1 89.44 79 GLU B CA 1
ATOM 3396 C C . GLU B 1 79 ? -21.281 -3.477 -19.766 1 89.44 79 GLU B C 1
ATOM 3398 O O . GLU B 1 79 ? -22.469 -3.678 -20.062 1 89.44 79 GLU B O 1
ATOM 3403 N N . CYS B 1 80 ? -20.922 -2.422 -19.062 1 87.56 80 CYS B N 1
ATOM 3404 C CA . CYS B 1 80 ? -21.844 -1.367 -18.672 1 87.56 80 CYS B CA 1
ATOM 3405 C C . CYS B 1 80 ? -22.453 -0.683 -19.875 1 87.56 80 CYS B C 1
ATOM 3407 O O . CYS B 1 80 ? -23.656 -0.413 -19.906 1 87.56 80 CYS B O 1
ATOM 3409 N N . LYS B 1 81 ? -21.703 -0.367 -20.828 1 84.12 81 LYS B N 1
ATOM 3410 C CA . LYS B 1 81 ? -22.172 0.27 -22.062 1 84.12 81 LYS B CA 1
ATOM 3411 C C . LYS B 1 81 ? -23.172 -0.612 -22.781 1 84.12 81 LYS B C 1
ATOM 3413 O O . LYS B 1 81 ? -24.203 -0.125 -23.266 1 84.12 81 LYS B O 1
ATOM 3418 N N . SER B 1 82 ? -22.844 -1.834 -22.859 1 86.19 82 SER B N 1
ATOM 3419 C CA . SER B 1 82 ? -23.703 -2.775 -23.578 1 86.19 82 SER B CA 1
ATOM 3420 C C . SER B 1 82 ? -25.062 -2.93 -22.891 1 86.19 82 SER B C 1
ATOM 3422 O O . SER B 1 82 ? -26.062 -3.203 -23.562 1 86.19 82 SER B O 1
ATOM 3424 N N . ASN B 1 83 ? -25.094 -2.652 -21.609 1 84.38 83 ASN B N 1
ATOM 3425 C CA . ASN B 1 83 ? -26.328 -2.83 -20.844 1 84.38 83 ASN B CA 1
ATOM 3426 C C . ASN B 1 83 ? -27.031 -1.499 -20.609 1 84.38 83 ASN B C 1
ATOM 3428 O O . ASN B 1 83 ? -28.047 -1.444 -19.906 1 84.38 83 ASN B O 1
ATO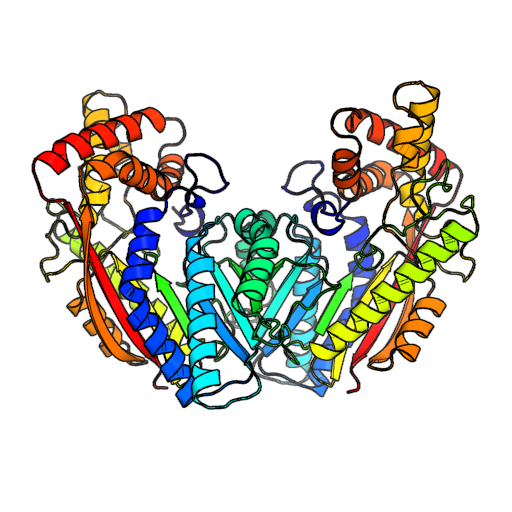M 3432 N N . GLY B 1 84 ? -26.547 -0.489 -21.156 1 76.81 84 GLY B N 1
ATOM 3433 C CA . GLY B 1 84 ? -27.172 0.825 -21.062 1 76.81 84 GLY B CA 1
ATOM 3434 C C . GLY B 1 84 ? -27.078 1.424 -19.672 1 76.81 84 GLY B C 1
ATOM 3435 O O . GLY B 1 84 ? -27.922 2.23 -19.281 1 76.81 84 GLY B O 1
ATOM 3436 N N . GLN B 1 85 ? -26.219 0.807 -18.984 1 71.5 85 GLN B N 1
ATOM 3437 C CA . GLN B 1 85 ? -26.047 1.343 -17.625 1 71.5 85 GLN B CA 1
ATOM 3438 C C . GLN B 1 85 ? -25.344 2.697 -17.656 1 71.5 85 GLN B C 1
ATOM 3440 O O . GLN B 1 85 ? -24.375 2.885 -18.406 1 71.5 85 GLN B O 1
ATOM 3445 N N . GLN B 1 86 ? -25.906 3.627 -16.953 1 64.56 86 GLN B N 1
ATOM 3446 C CA . GLN B 1 86 ? -25.453 5.016 -17.016 1 64.56 86 GLN B CA 1
ATOM 3447 C C . GLN B 1 86 ? -24.234 5.23 -16.109 1 64.56 86 GLN B C 1
ATOM 3449 O O . GLN B 1 86 ? -23.344 6.008 -16.453 1 64.56 86 GLN B O 1
ATOM 3454 N N . GLN B 1 87 ? -24.234 4.484 -14.898 1 75.5 87 GLN B N 1
ATOM 3455 C CA . GLN B 1 87 ? -23.141 4.82 -13.992 1 75.5 87 GLN B CA 1
ATOM 3456 C C . GLN B 1 87 ? -22.188 3.633 -13.812 1 75.5 87 GLN B C 1
ATOM 3458 O O . GLN B 1 87 ? -22.641 2.518 -13.531 1 75.5 87 GLN B O 1
ATOM 3463 N N . SER B 1 88 ? -20.969 3.859 -14.109 1 82.56 88 SER B N 1
ATOM 3464 C CA . SER B 1 88 ? -19.938 2.857 -13.898 1 82.56 88 SER B CA 1
ATOM 3465 C C . SER B 1 88 ? -19.672 2.635 -12.414 1 82.56 88 SER B C 1
ATOM 3467 O O . SER B 1 88 ? -19.75 3.57 -11.617 1 82.56 88 SER B O 1
ATOM 3469 N N . PRO B 1 89 ? -19.484 1.377 -12.078 1 92.19 89 PRO B N 1
ATOM 3470 C CA . PRO B 1 89 ? -19.125 1.131 -10.68 1 92.19 89 PRO B CA 1
ATOM 3471 C C . PRO B 1 89 ? -17.781 1.744 -10.305 1 92.19 89 PRO B C 1
ATOM 3473 O O . PRO B 1 89 ? -17.016 2.158 -11.18 1 92.19 89 PRO B O 1
ATOM 3476 N N . GLU B 1 90 ? -17.531 1.93 -9.023 1 95.06 90 GLU B N 1
ATOM 3477 C CA . GLU B 1 90 ? -16.203 2.246 -8.516 1 95.06 90 GLU B CA 1
ATOM 3478 C C . GLU B 1 90 ? -15.336 0.99 -8.406 1 95.06 90 GLU B C 1
ATOM 3480 O O . GLU B 1 90 ? -15.867 -0.116 -8.25 1 95.06 90 GLU B O 1
ATOM 3485 N N . PHE B 1 91 ? -14.062 1.152 -8.578 1 96.31 91 PHE B N 1
ATOM 3486 C CA . PHE B 1 91 ? -13.148 0.023 -8.508 1 96.31 91 PHE B CA 1
ATOM 3487 C C . PHE B 1 91 ? -12.18 0.182 -7.34 1 96.31 91 PHE B C 1
ATOM 3489 O O . PHE B 1 91 ? -11.508 1.204 -7.219 1 96.31 91 PHE B O 1
ATOM 3496 N N . GLN B 1 92 ? -12.195 -0.729 -6.426 1 98.19 92 GLN B N 1
ATOM 3497 C CA . GLN B 1 92 ? -11.148 -0.861 -5.422 1 98.19 92 GLN B CA 1
ATOM 3498 C C . GLN B 1 92 ? -10.172 -1.975 -5.789 1 98.19 92 GLN B C 1
ATOM 3500 O O . GLN B 1 92 ? -10.547 -3.15 -5.812 1 98.19 92 GLN B O 1
ATOM 3505 N N . ILE B 1 93 ? -8.969 -1.604 -6.094 1 98.12 93 ILE B N 1
ATOM 3506 C CA . ILE B 1 93 ? -7.941 -2.551 -6.52 1 98.12 93 ILE B CA 1
ATOM 3507 C C . ILE B 1 93 ? -6.949 -2.781 -5.383 1 98.12 93 ILE B C 1
ATOM 3509 O O . ILE B 1 93 ? -6.375 -1.83 -4.844 1 98.12 93 ILE B O 1
ATOM 3513 N N . TYR B 1 94 ? -6.758 -4.051 -5 1 98.69 94 TYR B N 1
ATOM 3514 C CA . TYR B 1 94 ? -5.719 -4.434 -4.047 1 98.69 94 TYR B CA 1
ATOM 3515 C C . TYR B 1 94 ? -4.559 -5.125 -4.758 1 98.69 94 TYR B C 1
ATOM 3517 O O . TYR B 1 94 ? -4.73 -6.199 -5.34 1 98.69 94 TYR B O 1
ATOM 3525 N N . LEU B 1 95 ? -3.43 -4.484 -4.746 1 98.25 95 LEU B N 1
ATOM 3526 C CA . LEU B 1 95 ? -2.209 -5.082 -5.273 1 98.25 95 LEU B CA 1
ATOM 3527 C C . LEU B 1 95 ? -1.424 -5.781 -4.168 1 98.25 95 LEU B C 1
ATOM 3529 O O . LEU B 1 95 ? -0.864 -5.125 -3.289 1 98.25 95 LEU B O 1
ATOM 3533 N N . ASN B 1 96 ? -1.34 -7.07 -4.285 1 97.94 96 ASN B N 1
ATOM 3534 C CA . ASN B 1 96 ? -0.735 -7.859 -3.217 1 97.94 96 ASN B CA 1
ATOM 3535 C C . ASN B 1 96 ? 0.607 -8.445 -3.643 1 97.94 96 ASN B C 1
ATOM 3537 O O . ASN B 1 96 ? 0.757 -8.898 -4.777 1 97.94 96 ASN B O 1
ATOM 3541 N N . ASP B 1 97 ? 1.526 -8.469 -2.789 1 96.75 97 ASP B N 1
ATOM 3542 C CA . ASP B 1 97 ? 2.779 -9.219 -2.867 1 96.75 97 ASP B CA 1
ATOM 3543 C C . ASP B 1 97 ? 3.422 -9.352 -1.488 1 96.75 97 ASP B C 1
ATOM 3545 O O . ASP B 1 97 ? 2.859 -8.906 -0.488 1 96.75 97 ASP B O 1
ATOM 3549 N N . LEU B 1 98 ? 4.52 -10.031 -1.417 1 94.94 98 LEU B N 1
ATOM 3550 C CA . LEU B 1 98 ? 5.234 -10.227 -0.161 1 94.94 98 LEU B CA 1
ATOM 3551 C C . LEU B 1 98 ? 5.762 -8.906 0.378 1 94.94 98 LEU B C 1
ATOM 3553 O O . LEU B 1 98 ? 5.965 -7.953 -0.383 1 94.94 98 LEU B O 1
ATOM 3557 N N . PRO B 1 99 ? 6.047 -8.797 1.713 1 93.12 99 PRO B N 1
ATOM 3558 C CA . PRO B 1 99 ? 6.484 -7.551 2.338 1 93.12 99 PRO B CA 1
ATOM 3559 C C . PRO B 1 99 ? 7.789 -7.023 1.748 1 93.12 99 PRO B C 1
ATOM 3561 O O . PRO B 1 99 ? 8.039 -5.812 1.765 1 93.12 99 PRO B O 1
ATOM 3564 N N . GLY B 1 100 ? 8.539 -7.879 1.19 1 91.06 100 GLY B N 1
ATOM 3565 C CA . GLY B 1 100 ? 9.812 -7.477 0.621 1 91.06 100 GLY B CA 1
ATOM 3566 C C . GLY B 1 100 ? 9.688 -6.91 -0.78 1 91.06 100 GLY B C 1
ATOM 3567 O O . GLY B 1 100 ? 10.68 -6.461 -1.363 1 91.06 100 GLY B O 1
ATOM 3568 N N . ASN B 1 101 ? 8.484 -6.934 -1.319 1 93.19 101 ASN B N 1
ATOM 3569 C CA . ASN B 1 101 ? 8.25 -6.395 -2.654 1 93.19 101 ASN B CA 1
ATOM 3570 C C . ASN B 1 101 ? 8.523 -4.895 -2.711 1 93.19 101 ASN B C 1
ATOM 3572 O O . ASN B 1 101 ? 8.469 -4.207 -1.689 1 93.19 101 ASN B O 1
ATOM 3576 N N . ASP B 1 102 ? 8.883 -4.41 -3.891 1 93.19 102 ASP B N 1
ATOM 3577 C CA . ASP B 1 102 ? 9.117 -2.984 -4.105 1 93.19 102 ASP B CA 1
ATOM 3578 C C . ASP B 1 102 ? 7.805 -2.252 -4.387 1 93.19 102 ASP B C 1
ATOM 3580 O O . ASP B 1 102 ? 7.539 -1.858 -5.523 1 93.19 102 ASP B O 1
ATOM 3584 N N . PHE B 1 103 ? 7.047 -1.896 -3.439 1 95.06 103 PHE B N 1
ATOM 3585 C CA . PHE B 1 103 ? 5.777 -1.192 -3.572 1 95.06 103 PHE B CA 1
ATOM 3586 C C . PHE B 1 103 ? 6.004 0.271 -3.93 1 95.06 103 PHE B C 1
ATOM 3588 O O . PHE B 1 103 ? 5.16 0.894 -4.578 1 95.06 103 PHE B O 1
ATOM 3595 N N . ASN B 1 104 ? 7.141 0.826 -3.496 1 93.56 104 ASN B N 1
ATOM 3596 C CA . ASN B 1 104 ? 7.441 2.219 -3.814 1 93.56 104 ASN B CA 1
ATOM 3597 C C . ASN B 1 104 ? 7.406 2.471 -5.32 1 93.56 104 ASN B C 1
ATOM 3599 O O . ASN B 1 104 ? 6.84 3.465 -5.773 1 93.56 104 ASN B O 1
ATOM 3603 N N . THR B 1 105 ? 7.961 1.508 -6.055 1 92.81 105 THR B N 1
ATOM 3604 C CA . THR B 1 105 ? 8 1.659 -7.508 1 92.81 105 THR B CA 1
ATOM 3605 C C . THR B 1 105 ? 6.59 1.66 -8.086 1 92.81 105 THR B C 1
ATOM 3607 O O . THR B 1 105 ? 6.262 2.49 -8.938 1 92.81 105 THR B O 1
ATOM 3610 N N . ILE B 1 106 ? 5.762 0.838 -7.605 1 94.06 106 ILE B N 1
ATOM 3611 C CA . ILE B 1 106 ? 4.391 0.771 -8.094 1 94.06 106 ILE B CA 1
ATOM 3612 C C . ILE B 1 106 ? 3.654 2.064 -7.75 1 94.06 106 ILE B C 1
ATOM 3614 O O . ILE B 1 106 ? 2.988 2.654 -8.609 1 94.06 106 ILE B O 1
ATOM 3618 N N . PHE B 1 107 ? 3.764 2.488 -6.543 1 94.38 107 PHE B N 1
ATOM 3619 C CA . PHE B 1 107 ? 3.025 3.658 -6.078 1 94.38 107 PHE B CA 1
ATOM 3620 C C . PHE B 1 107 ? 3.473 4.91 -6.816 1 94.38 107 PHE B C 1
ATOM 3622 O O . PHE B 1 107 ? 2.656 5.781 -7.129 1 94.38 107 PHE B O 1
ATOM 3629 N N . ARG B 1 108 ? 4.719 5.012 -7.172 1 92.56 108 ARG B N 1
ATOM 3630 C CA . ARG B 1 108 ? 5.234 6.152 -7.922 1 92.56 108 ARG B CA 1
ATOM 3631 C C . ARG B 1 108 ? 4.684 6.164 -9.344 1 92.56 108 ARG B C 1
ATOM 3633 O O . ARG B 1 108 ? 4.656 7.207 -10 1 92.56 108 ARG B O 1
ATOM 3640 N N . SER B 1 109 ? 4.223 5.004 -9.789 1 92.5 109 SER B N 1
ATOM 3641 C CA . SER B 1 109 ? 3.719 4.91 -11.156 1 92.5 109 SER B CA 1
ATOM 3642 C C . SER B 1 109 ? 2.225 5.211 -11.211 1 92.5 109 SER B C 1
ATOM 3644 O O . SER B 1 109 ? 1.669 5.406 -12.297 1 92.5 109 SER B O 1
ATOM 3646 N N . LEU B 1 110 ? 1.563 5.32 -10.117 1 93.12 110 LEU B N 1
ATOM 3647 C CA . LEU B 1 110 ? 0.108 5.391 -10.062 1 93.12 110 LEU B CA 1
ATOM 3648 C C . LEU B 1 110 ? -0.399 6.68 -10.695 1 93.12 110 LEU B C 1
ATOM 3650 O O . LEU B 1 110 ? -1.406 6.676 -11.406 1 93.12 110 LEU B O 1
ATOM 3654 N N . PRO B 1 111 ? 0.258 7.848 -10.445 1 90.25 111 PRO B N 1
ATOM 3655 C CA . PRO B 1 111 ? -0.26 9.062 -11.07 1 90.25 111 PRO B CA 1
ATOM 3656 C C . PRO B 1 111 ? -0.35 8.953 -12.594 1 90.25 111 PRO B C 1
ATOM 3658 O O . PRO B 1 111 ? -1.375 9.312 -13.18 1 90.25 111 PRO B O 1
ATOM 3661 N N . GLU B 1 112 ? 0.676 8.422 -13.164 1 89.81 112 GLU B N 1
ATOM 3662 C CA . GLU B 1 112 ? 0.666 8.227 -14.617 1 89.81 112 GLU B CA 1
ATOM 3663 C C . GLU B 1 112 ? -0.37 7.188 -15.023 1 89.81 112 GLU B C 1
ATOM 3665 O O . GLU B 1 112 ? -1.044 7.34 -16.047 1 89.81 112 GLU B O 1
ATOM 3670 N N . PHE B 1 113 ? -0.464 6.199 -14.297 1 92 113 PHE B N 1
ATOM 3671 C CA . PHE B 1 113 ? -1.452 5.156 -14.539 1 92 113 PHE B CA 1
ATOM 3672 C C . PHE B 1 113 ? -2.861 5.734 -14.555 1 92 113 PHE B C 1
ATOM 3674 O O . PHE B 1 113 ? -3.65 5.445 -15.453 1 92 113 PHE B O 1
ATOM 3681 N N . HIS B 1 114 ? -3.166 6.566 -13.523 1 90.88 114 HIS B N 1
ATOM 3682 C CA . HIS B 1 114 ? -4.488 7.168 -13.422 1 90.88 114 HIS B CA 1
ATOM 3683 C C . HIS B 1 114 ? -4.754 8.117 -14.594 1 90.88 114 HIS B C 1
ATOM 3685 O O . HIS B 1 114 ? -5.879 8.195 -15.094 1 90.88 114 HIS B O 1
ATOM 3691 N N . GLU B 1 115 ? -3.762 8.836 -14.984 1 88.56 115 GLU B N 1
ATOM 3692 C CA . GLU B 1 115 ? -3.898 9.727 -16.141 1 88.56 115 GLU B CA 1
ATOM 3693 C C . GLU B 1 115 ? -4.188 8.938 -17.406 1 88.56 115 GLU B C 1
ATOM 3695 O O . GLU B 1 115 ? -5.035 9.328 -18.219 1 88.56 115 GLU B O 1
ATOM 3700 N N . ASP B 1 116 ? -3.477 7.844 -17.562 1 88.31 116 ASP B N 1
ATOM 3701 C CA . ASP B 1 116 ? -3.682 6.984 -18.719 1 88.31 116 ASP B CA 1
ATOM 3702 C C . ASP B 1 116 ? -5.082 6.375 -18.719 1 88.31 116 ASP B C 1
ATOM 3704 O O . ASP B 1 116 ? -5.73 6.289 -19.75 1 88.31 116 ASP B O 1
ATOM 3708 N N . LEU B 1 117 ? -5.465 5.934 -17.578 1 88.25 117 LEU B N 1
ATOM 3709 C CA . LEU B 1 117 ? -6.797 5.355 -17.438 1 88.25 117 LEU B CA 1
ATOM 3710 C C . LEU B 1 117 ? -7.875 6.375 -17.797 1 88.25 117 LEU B C 1
ATOM 3712 O O . LEU B 1 117 ? -8.867 6.031 -18.438 1 88.25 117 LEU B O 1
ATOM 3716 N N . ARG B 1 118 ? -7.727 7.621 -17.312 1 84.38 118 ARG B N 1
ATOM 3717 C CA . ARG B 1 118 ? -8.664 8.695 -17.625 1 84.38 118 ARG B CA 1
ATOM 3718 C C . ARG B 1 118 ? -8.711 8.938 -19.141 1 84.38 118 ARG B C 1
ATOM 3720 O O . ARG B 1 118 ? -9.797 9.125 -19.703 1 84.38 118 ARG B O 1
ATOM 3727 N N . ARG B 1 119 ? -7.621 8.953 -19.734 1 83.69 119 ARG B N 1
ATOM 3728 C CA . ARG B 1 119 ? -7.531 9.203 -21.172 1 83.69 119 ARG B CA 1
ATOM 3729 C C . ARG B 1 119 ? -8.211 8.102 -21.969 1 83.69 119 ARG B C 1
ATOM 3731 O O . ARG B 1 119 ? -8.859 8.367 -22.984 1 83.69 119 ARG B O 1
ATOM 3738 N N . GLN B 1 120 ? -8.016 6.902 -21.562 1 77.56 120 GLN B N 1
ATOM 3739 C CA . GLN B 1 120 ? -8.57 5.754 -22.281 1 77.56 120 GLN B CA 1
ATOM 3740 C C . GLN B 1 120 ? -10.086 5.68 -22.109 1 77.56 120 GLN B C 1
ATOM 3742 O O . GLN B 1 120 ? -10.781 5.156 -22.984 1 77.56 120 GLN B O 1
ATOM 3747 N N . ASN B 1 121 ? -10.453 6.176 -21.016 1 67.69 121 ASN B N 1
ATOM 3748 C CA . ASN B 1 121 ? -11.859 5.973 -20.703 1 67.69 121 ASN B CA 1
ATOM 3749 C C . ASN B 1 121 ? -12.664 7.262 -20.859 1 67.69 121 ASN B C 1
ATOM 3751 O O . ASN B 1 121 ? -13.781 7.371 -20.359 1 67.69 121 ASN B O 1
ATOM 3755 N N . MET B 1 122 ? -11.984 8.289 -21.172 1 58.12 122 MET B N 1
ATOM 3756 C CA . MET B 1 122 ? -12.68 9.547 -21.453 1 58.12 122 MET B CA 1
ATOM 3757 C C . MET B 1 122 ? -13.734 9.352 -22.547 1 58.12 122 MET B C 1
ATOM 3759 O O . MET B 1 122 ? -13.438 8.805 -23.609 1 58.12 122 MET B O 1
ATOM 3763 N N . GLY B 1 123 ? -14.922 8.969 -21.969 1 53.03 123 GLY B N 1
ATOM 3764 C CA . GLY B 1 123 ? -15.953 8.984 -22.984 1 53.03 123 GLY B CA 1
ATOM 3765 C C . GLY B 1 123 ? -15.977 10.273 -23.781 1 53.03 123 GLY B C 1
ATOM 3766 O O . GLY B 1 123 ? -15.188 11.188 -23.531 1 53.03 123 GLY B O 1
ATOM 3767 N N . ASP B 1 124 ? -16.828 10.328 -24.875 1 49.88 124 ASP B N 1
ATOM 3768 C CA . ASP B 1 124 ? -17.062 11.461 -25.766 1 49.88 124 ASP B CA 1
ATOM 3769 C C . ASP B 1 124 ? -17.25 12.75 -24.984 1 49.88 124 ASP B C 1
ATOM 3771 O O . ASP B 1 124 ? -16.938 13.836 -25.469 1 49.88 124 ASP B O 1
ATOM 3775 N N . ASP B 1 125 ? -17.781 12.516 -23.828 1 43.94 125 ASP B N 1
ATOM 3776 C CA . ASP B 1 125 ? -18.172 13.742 -23.141 1 43.94 125 ASP B CA 1
ATOM 3777 C C . ASP B 1 125 ? -17.062 14.219 -22.203 1 43.94 125 ASP B C 1
ATOM 3779 O O . ASP B 1 125 ? -17.188 15.258 -21.547 1 43.94 125 ASP B O 1
ATOM 3783 N N . GLY B 1 126 ? -15.977 13.609 -22.141 1 48.53 126 GLY B N 1
ATOM 3784 C CA . GLY B 1 126 ? -14.773 14.047 -21.453 1 48.53 126 GLY B CA 1
ATOM 3785 C C . GLY B 1 126 ? -14.82 13.82 -19.969 1 48.53 126 GLY B C 1
ATOM 3786 O O . GLY B 1 126 ? -13.898 14.211 -19.234 1 48.53 126 GLY B O 1
ATOM 3787 N N . ILE B 1 127 ? -15.984 13.469 -19.328 1 45.38 127 ILE B N 1
ATOM 3788 C CA . ILE B 1 127 ? -16.188 13.5 -17.875 1 45.38 127 ILE B CA 1
ATOM 3789 C C . ILE B 1 127 ? -15.812 12.148 -17.266 1 45.38 127 ILE B C 1
ATOM 3791 O O . ILE B 1 127 ? -16.422 11.711 -16.297 1 45.38 127 ILE B O 1
ATOM 3795 N N . PHE B 1 128 ? -15.016 11.172 -17.859 1 48.5 128 PHE B N 1
ATOM 3796 C CA . PHE B 1 128 ? -14.938 9.914 -17.125 1 48.5 128 PHE B CA 1
ATOM 3797 C C . PHE B 1 128 ? -13.844 9.969 -16.062 1 48.5 128 PHE B C 1
ATOM 3799 O O . PHE B 1 128 ? -12.695 10.305 -16.359 1 48.5 128 PHE B O 1
ATOM 3806 N N . ASP B 1 129 ? -14.141 10.289 -14.766 1 54.62 129 ASP B N 1
ATOM 3807 C CA . ASP B 1 129 ? -13.18 10.125 -13.672 1 54.62 129 ASP B CA 1
ATOM 3808 C C . ASP B 1 129 ? -13.078 8.664 -13.25 1 54.62 129 ASP B C 1
ATOM 3810 O O . ASP B 1 129 ? -14.055 8.078 -12.773 1 54.62 129 ASP B O 1
ATOM 3814 N N . PRO B 1 130 ? -12.133 7.836 -13.859 1 59.53 130 PRO B N 1
ATOM 3815 C CA . PRO B 1 130 ? -12.055 6.445 -13.398 1 59.53 130 PRO B CA 1
ATOM 3816 C C . PRO B 1 130 ? -12.094 6.32 -11.883 1 59.53 130 PRO B C 1
ATOM 3818 O O . PRO B 1 130 ? -11.289 6.949 -11.188 1 59.53 130 PRO B O 1
ATOM 3821 N N . ASN B 1 131 ? -13.328 6.117 -11.32 1 84.88 131 ASN B N 1
ATOM 3822 C CA . ASN B 1 131 ? -13.445 5.875 -9.891 1 84.88 131 ASN B CA 1
ATOM 3823 C C . ASN B 1 131 ? -12.695 4.609 -9.469 1 84.88 131 ASN B C 1
ATOM 3825 O O . ASN B 1 131 ? -13.32 3.637 -9.031 1 84.88 131 ASN B O 1
ATOM 3829 N N . CYS B 1 132 ? -11.328 4.609 -9.797 1 93.81 132 CYS B N 1
ATOM 3830 C CA . CYS B 1 132 ? -10.445 3.492 -9.469 1 93.81 132 CYS B CA 1
ATOM 3831 C C . CYS B 1 132 ? -9.523 3.844 -8.305 1 93.81 132 CYS B C 1
ATOM 3833 O O . CYS B 1 132 ? -8.75 4.797 -8.383 1 93.81 132 CYS B O 1
ATOM 3835 N N . PHE B 1 133 ? -9.625 3.135 -7.316 1 97.19 133 PHE B N 1
ATOM 3836 C CA . PHE B 1 133 ? -8.828 3.332 -6.117 1 97.19 133 PHE B CA 1
ATOM 3837 C C . PHE B 1 133 ? -7.879 2.156 -5.898 1 97.19 133 PHE B C 1
ATOM 3839 O O . PHE B 1 133 ? -8.312 1.006 -5.836 1 97.19 133 PHE B O 1
ATOM 3846 N N . VAL B 1 134 ? -6.57 2.426 -5.809 1 97.19 134 VAL B N 1
ATOM 3847 C CA . VAL B 1 134 ? -5.559 1.376 -5.75 1 97.19 134 VAL B CA 1
ATOM 3848 C C . VAL B 1 134 ? -4.914 1.356 -4.367 1 97.19 134 VAL B C 1
ATOM 3850 O O . VAL B 1 134 ? -4.57 2.408 -3.82 1 97.19 134 VAL B O 1
ATOM 3853 N N . ALA B 1 135 ? -4.797 0.174 -3.787 1 98.44 135 ALA B N 1
ATOM 3854 C CA . ALA B 1 135 ? -4.109 -0.028 -2.514 1 98.44 135 ALA B CA 1
ATOM 3855 C C . ALA B 1 135 ? -3.102 -1.171 -2.611 1 98.44 135 ALA B C 1
ATOM 3857 O O . ALA B 1 135 ? -3.311 -2.129 -3.357 1 98.44 135 ALA B O 1
ATOM 3858 N N . GLY B 1 136 ? -1.971 -0.997 -1.929 1 98.06 136 GLY B N 1
ATOM 3859 C CA . GLY B 1 136 ? -1.006 -2.078 -1.803 1 98.06 136 GLY B CA 1
ATOM 3860 C C . GLY B 1 136 ? -1.217 -2.924 -0.562 1 98.06 136 GLY B C 1
ATOM 3861 O O . GLY B 1 136 ? -1.473 -2.393 0.522 1 98.06 136 GLY B O 1
ATOM 3862 N N . VAL B 1 137 ? -1.14 -4.234 -0.684 1 98.12 137 VAL B N 1
ATOM 3863 C CA . VAL B 1 137 ? -1.308 -5.172 0.421 1 98.12 137 VAL B CA 1
ATOM 3864 C C . VAL B 1 137 ? -0.082 -6.074 0.523 1 98.12 137 VAL B C 1
ATOM 3866 O O . VAL B 1 137 ? 0.14 -6.93 -0.338 1 98.12 137 VAL B O 1
ATOM 3869 N N . ALA B 1 138 ? 0.661 -5.895 1.584 1 96.44 138 ALA B N 1
ATOM 3870 C CA . ALA B 1 138 ? 1.856 -6.707 1.797 1 96.44 138 ALA B CA 1
ATOM 3871 C C . ALA B 1 138 ? 1.543 -7.93 2.656 1 96.44 138 ALA B C 1
ATOM 3873 O O . ALA B 1 138 ? 1.045 -7.797 3.775 1 96.44 138 ALA B O 1
ATOM 3874 N N . GLY B 1 139 ? 1.821 -9.07 2.096 1 95 139 GLY B N 1
ATOM 3875 C CA . GLY B 1 139 ? 1.605 -10.32 2.807 1 95 139 GLY B CA 1
ATOM 3876 C C . GLY B 1 139 ? 1.573 -11.531 1.891 1 95 139 GLY B C 1
ATOM 3877 O O . GLY B 1 139 ? 1.313 -11.406 0.692 1 95 139 GLY B O 1
ATOM 3878 N N . SER B 1 140 ? 1.797 -12.688 2.477 1 94.81 140 SER B N 1
ATOM 3879 C CA . SER B 1 140 ? 1.713 -13.922 1.714 1 94.81 140 SER B CA 1
ATOM 3880 C C . SER B 1 140 ? 0.264 -14.289 1.407 1 94.81 140 SER B C 1
ATOM 3882 O O . SER B 1 140 ? -0.597 -14.227 2.287 1 94.81 140 SER B O 1
ATOM 3884 N N . PHE B 1 141 ? -0.027 -14.625 0.143 1 95.06 141 PHE B N 1
ATOM 3885 C CA . PHE B 1 141 ? -1.397 -15 -0.186 1 95.06 141 PHE B CA 1
ATOM 3886 C C . PHE B 1 141 ? -1.715 -16.391 0.336 1 95.06 141 PHE B C 1
ATOM 3888 O O . PHE B 1 141 ? -2.803 -16.922 0.093 1 95.06 141 PHE B O 1
ATOM 3895 N N . TYR B 1 142 ? -0.794 -17.016 1.11 1 95.75 142 TYR B N 1
ATOM 3896 C CA . TYR B 1 142 ? -1.07 -18.234 1.858 1 95.75 142 TYR B CA 1
ATOM 3897 C C . TYR B 1 142 ? -1.507 -17.906 3.283 1 95.75 142 TYR B C 1
ATOM 3899 O O . TYR B 1 142 ? -1.617 -18.812 4.121 1 95.75 142 TYR B O 1
ATOM 3907 N N . ASN B 1 143 ? -1.719 -16.656 3.58 1 93.94 143 ASN B N 1
ATOM 3908 C CA . ASN B 1 143 ? -2.355 -16.156 4.789 1 93.94 143 ASN B CA 1
ATOM 3909 C C . ASN B 1 143 ? -3.572 -15.289 4.465 1 93.94 143 ASN B C 1
ATOM 3911 O O . ASN B 1 143 ? -3.781 -14.914 3.311 1 93.94 143 ASN B O 1
ATOM 3915 N N . ARG B 1 144 ? -4.344 -15.047 5.523 1 95 144 ARG B N 1
ATOM 3916 C CA . ARG B 1 144 ? -5.469 -14.125 5.359 1 95 144 ARG B CA 1
ATOM 3917 C C . ARG B 1 144 ? -4.984 -12.727 5.012 1 95 144 ARG B C 1
ATOM 3919 O O . ARG B 1 144 ? -4.066 -12.203 5.648 1 95 144 ARG B O 1
ATOM 3926 N N . LEU B 1 145 ? -5.598 -12.141 3.986 1 96.81 145 LEU B N 1
ATOM 3927 C CA . LEU B 1 145 ? -5.117 -10.844 3.514 1 96.81 145 LEU B CA 1
ATOM 3928 C C . LEU B 1 145 ? -6.23 -9.805 3.555 1 96.81 145 LEU B C 1
ATOM 3930 O O . LEU B 1 145 ? -5.957 -8.602 3.582 1 96.81 145 LEU B O 1
ATOM 3934 N N . PHE B 1 146 ? -7.465 -10.242 3.516 1 97.81 146 PHE B N 1
ATOM 3935 C CA . PHE B 1 146 ? -8.602 -9.344 3.373 1 97.81 146 PHE B CA 1
ATOM 3936 C C . PHE B 1 146 ? -9.719 -9.719 4.348 1 97.81 146 PHE B C 1
ATOM 3938 O O . PHE B 1 146 ? -9.789 -10.859 4.805 1 97.81 146 PHE B O 1
ATOM 3945 N N . PRO B 1 147 ? -10.578 -8.727 4.688 1 97.69 147 PRO B N 1
ATOM 3946 C CA . PRO B 1 147 ? -11.75 -9.055 5.5 1 97.69 147 PRO B CA 1
ATOM 3947 C C . PRO B 1 147 ? -12.656 -10.094 4.832 1 97.69 147 PRO B C 1
ATOM 3949 O O . PRO B 1 147 ? -12.594 -10.281 3.615 1 97.69 147 PRO B O 1
ATOM 3952 N N . SER B 1 148 ? -13.453 -10.75 5.633 1 97.06 148 SER B N 1
ATOM 3953 C CA . SER B 1 148 ? -14.406 -11.734 5.129 1 97.06 148 SER B CA 1
ATOM 3954 C C . SER B 1 148 ? -15.391 -11.109 4.148 1 97.06 148 SER B C 1
ATOM 3956 O O . SER B 1 148 ? -15.883 -10.008 4.379 1 97.06 148 SER B O 1
ATOM 3958 N N . LYS B 1 149 ? -15.602 -11.828 3.021 1 97.88 149 LYS B N 1
ATOM 3959 C CA . LYS B 1 149 ? -16.625 -11.461 2.047 1 97.88 149 LYS B CA 1
ATOM 3960 C C . LYS B 1 149 ? -16.453 -10.023 1.57 1 97.88 149 LYS B C 1
ATOM 3962 O O . LYS B 1 149 ? -17.422 -9.266 1.478 1 97.88 149 LYS B O 1
ATOM 3967 N N . SER B 1 150 ? -15.195 -9.664 1.358 1 98.19 150 SER B N 1
ATOM 3968 C CA . SER B 1 150 ? -14.906 -8.281 0.992 1 98.19 150 SER B CA 1
ATOM 3969 C C . SER B 1 150 ? -14.461 -8.172 -0.464 1 98.19 150 SER B C 1
ATOM 3971 O O . SER B 1 150 ? -14.445 -7.082 -1.033 1 98.19 150 SER B O 1
ATOM 3973 N N . LEU B 1 151 ? -14.148 -9.289 -1.107 1 98.75 151 LEU B N 1
ATOM 3974 C CA . LEU B 1 151 ? -13.648 -9.281 -2.479 1 98.75 151 LEU B CA 1
ATOM 3975 C C . LEU B 1 151 ? -14.719 -9.789 -3.445 1 98.75 151 LEU B C 1
ATOM 3977 O O . LEU B 1 151 ? -15.531 -10.641 -3.086 1 98.75 151 LEU B O 1
ATOM 3981 N N . HIS B 1 152 ? -14.664 -9.242 -4.652 1 98.81 152 HIS B N 1
ATOM 3982 C CA . HIS B 1 152 ? -15.523 -9.727 -5.73 1 98.81 152 HIS B CA 1
ATOM 3983 C C . HIS B 1 152 ? -14.727 -10.562 -6.73 1 98.81 152 HIS B C 1
ATOM 3985 O O . HIS B 1 152 ? -15.258 -11.516 -7.305 1 98.81 152 HIS B O 1
ATOM 3991 N N . PHE B 1 153 ? -13.508 -10.227 -6.957 1 98.88 153 PHE B N 1
ATOM 3992 C CA . PHE B 1 153 ? -12.703 -10.82 -8.023 1 98.88 153 PHE B CA 1
ATOM 3993 C C . PHE B 1 153 ? -11.25 -10.953 -7.594 1 98.88 153 PHE B C 1
ATOM 3995 O O . PHE B 1 153 ? -10.695 -10.055 -6.965 1 98.88 153 PHE B O 1
ATOM 4002 N N . VAL B 1 154 ? -10.648 -12.086 -7.871 1 98.88 154 VAL B N 1
ATOM 4003 C CA . VAL B 1 154 ? -9.234 -12.32 -7.59 1 98.88 154 VAL B CA 1
ATOM 4004 C C . VAL B 1 154 ? -8.523 -12.766 -8.867 1 98.88 154 VAL B C 1
ATOM 4006 O O . VAL B 1 154 ? -9.031 -13.617 -9.602 1 98.88 154 VAL B O 1
ATOM 4009 N N . HIS B 1 155 ? -7.441 -12.148 -9.133 1 98.81 155 HIS B N 1
ATOM 4010 C CA . HIS B 1 155 ? -6.578 -12.547 -10.242 1 98.81 155 HIS B CA 1
ATOM 4011 C C . HIS B 1 155 ? -5.168 -12.859 -9.758 1 98.81 155 HIS B C 1
ATOM 4013 O O . HIS B 1 155 ? -4.664 -12.203 -8.844 1 98.81 155 HIS B O 1
ATOM 4019 N N . SER B 1 156 ? -4.598 -13.836 -10.234 1 98.44 156 SER B N 1
ATOM 4020 C CA . SER B 1 156 ? -3.189 -14.156 -10.016 1 98.44 156 SER B CA 1
ATOM 4021 C C . SER B 1 156 ? -2.566 -14.789 -11.258 1 98.44 156 SER B C 1
ATOM 4023 O O . SER B 1 156 ? -3.131 -15.727 -11.836 1 98.44 156 SER B O 1
ATOM 4025 N N . SER B 1 157 ? -1.478 -14.234 -11.688 1 97.25 157 SER B N 1
ATOM 4026 C CA . SER B 1 157 ? -0.759 -14.758 -12.844 1 97.25 157 SER B CA 1
ATOM 4027 C C . SER B 1 157 ? 0.719 -14.969 -12.531 1 97.25 157 SER B C 1
ATOM 4029 O O . SER B 1 157 ? 1.408 -14.031 -12.125 1 97.25 157 SER B O 1
ATOM 4031 N N . TYR B 1 158 ? 1.187 -16.25 -12.688 1 93.62 158 TYR B N 1
ATOM 4032 C CA . TYR B 1 158 ? 2.586 -16.625 -12.531 1 93.62 158 TYR B CA 1
ATOM 4033 C C . TYR B 1 158 ? 3.09 -16.297 -11.133 1 93.62 158 TYR B C 1
ATOM 4035 O O . TYR B 1 158 ? 4.16 -15.703 -10.977 1 93.62 158 TYR B O 1
ATOM 4043 N N . SER B 1 159 ? 2.264 -16.656 -10.172 1 94.31 159 SER B N 1
ATOM 4044 C CA . SER B 1 159 ? 2.697 -16.453 -8.789 1 94.31 159 SER B CA 1
ATOM 4045 C C . SER B 1 159 ? 2.375 -17.656 -7.926 1 94.31 159 SER B C 1
ATOM 4047 O O . SER B 1 159 ? 3.088 -17.953 -6.961 1 94.31 159 SER B O 1
ATOM 4049 N N . LEU B 1 160 ? 1.379 -18.453 -8.289 1 96.19 160 LEU B N 1
ATOM 4050 C CA . LEU B 1 160 ? 0.891 -19.516 -7.418 1 96.19 160 LEU B CA 1
ATOM 4051 C C . LEU B 1 160 ? 1.721 -20.781 -7.594 1 96.19 160 LEU B C 1
ATOM 4053 O O . LEU B 1 160 ? 1.517 -21.766 -6.879 1 96.19 160 LEU B O 1
ATOM 4057 N N . HIS B 1 161 ? 2.654 -20.812 -8.531 1 93.38 161 HIS B N 1
ATOM 4058 C CA . HIS B 1 161 ? 3.602 -21.906 -8.617 1 93.38 161 HIS B CA 1
ATOM 4059 C C . HIS B 1 161 ? 4.688 -21.781 -7.551 1 93.38 161 HIS B C 1
ATOM 4061 O O . HIS B 1 161 ? 5.418 -22.75 -7.289 1 93.38 161 HIS B O 1
ATOM 4067 N N . TRP B 1 162 ? 4.836 -20.594 -7 1 94.06 162 TRP B N 1
ATOM 4068 C CA . TRP B 1 162 ? 5.699 -20.422 -5.832 1 94.06 162 TRP B CA 1
ATOM 4069 C C . TRP B 1 162 ? 5.051 -21.016 -4.586 1 94.06 162 TRP B C 1
ATOM 4071 O O . TRP B 1 162 ? 3.945 -20.625 -4.203 1 94.06 162 TRP B O 1
ATOM 4081 N N . LEU B 1 163 ? 5.773 -21.875 -3.957 1 95.44 163 LEU B N 1
ATOM 4082 C CA . LEU B 1 163 ? 5.273 -22.516 -2.746 1 95.44 163 LEU B CA 1
ATOM 4083 C C . LEU B 1 163 ? 5.547 -21.656 -1.521 1 95.44 163 LEU B C 1
ATOM 4085 O O . LEU B 1 163 ? 6.383 -20.75 -1.569 1 95.44 163 LEU B O 1
ATOM 4089 N N . SER B 1 164 ? 4.77 -21.906 -0.433 1 94.94 164 SER B N 1
ATOM 4090 C CA . SER B 1 164 ? 4.945 -21.156 0.804 1 94.94 164 SER B CA 1
ATOM 4091 C C . SER B 1 164 ? 6.305 -21.438 1.432 1 94.94 164 SER B C 1
ATOM 4093 O O . SER B 1 164 ? 6.816 -20.609 2.203 1 94.94 164 SER B O 1
ATOM 4095 N N . LYS B 1 165 ? 6.867 -22.578 1.146 1 93.94 165 LYS B N 1
ATOM 4096 C CA . LYS B 1 165 ? 8.18 -22.969 1.644 1 93.94 165 LYS B CA 1
ATOM 4097 C C . LYS B 1 165 ? 8.773 -24.109 0.813 1 93.94 165 LYS B C 1
ATOM 4099 O O . LYS B 1 165 ? 8.047 -24.797 0.081 1 93.94 165 LYS B O 1
ATOM 4104 N N . VAL B 1 166 ? 10.086 -24.234 0.938 1 92.88 166 VAL B N 1
ATOM 4105 C CA . VAL B 1 166 ? 10.734 -25.438 0.415 1 92.88 166 VAL B CA 1
ATOM 4106 C C . VAL B 1 166 ? 10.352 -26.641 1.259 1 92.88 166 VAL B C 1
ATOM 4108 O O . VAL B 1 166 ? 10.344 -26.578 2.49 1 92.88 166 VAL B O 1
ATOM 4111 N N . PRO B 1 167 ? 9.969 -27.703 0.523 1 93.5 167 PRO B N 1
ATOM 4112 C CA . PRO B 1 167 ? 9.648 -28.891 1.318 1 93.5 167 PRO B CA 1
ATOM 4113 C C . PRO B 1 167 ? 10.789 -29.312 2.23 1 93.5 167 PRO B C 1
ATOM 4115 O O . PRO B 1 167 ? 11.961 -29.062 1.924 1 93.5 167 PRO B O 1
ATOM 4118 N N . VAL B 1 168 ? 10.406 -29.953 3.285 1 90 168 VAL B N 1
ATOM 4119 C CA . VAL B 1 168 ? 11.391 -30.406 4.262 1 90 168 VAL B CA 1
ATOM 4120 C C . VAL B 1 168 ? 11.906 -31.781 3.877 1 90 168 VAL B C 1
ATOM 4122 O O . VAL B 1 168 ? 11.188 -32.562 3.26 1 90 168 VAL B O 1
ATOM 4125 N N . GLY B 1 169 ? 13.148 -32.031 4.195 1 88.31 169 GLY B N 1
ATOM 4126 C CA . GLY B 1 169 ? 13.703 -33.344 4.07 1 88.31 169 GLY B CA 1
ATOM 4127 C C . GLY B 1 169 ? 14.094 -33.719 2.646 1 88.31 169 GLY B C 1
ATOM 4128 O O . GLY B 1 169 ? 13.945 -34.844 2.225 1 88.31 169 GLY B O 1
ATOM 4129 N N . ILE B 1 170 ? 14.477 -32.719 1.835 1 91.81 170 ILE B N 1
ATOM 4130 C CA . ILE B 1 170 ? 14.789 -33 0.438 1 91.81 170 ILE B CA 1
ATOM 4131 C C . ILE B 1 170 ? 16.281 -32.812 0.193 1 91.81 170 ILE B C 1
ATOM 4133 O O . ILE B 1 170 ? 16.688 -32.312 -0.869 1 91.81 170 ILE B O 1
ATOM 4137 N N . GLU B 1 171 ? 17.109 -33.094 1.178 1 88.81 171 GLU B N 1
ATOM 4138 C CA . GLU B 1 171 ? 18.547 -32.875 1.109 1 88.81 171 GLU B CA 1
ATOM 4139 C C . GLU B 1 171 ? 19.203 -33.812 0.083 1 88.81 171 GLU B C 1
ATOM 4141 O O . GLU B 1 171 ? 20.344 -33.594 -0.317 1 88.81 171 GLU B O 1
ATOM 4146 N N . ASN B 1 172 ? 18.5 -34.781 -0.365 1 92.5 172 ASN B N 1
ATOM 4147 C CA . ASN B 1 172 ? 19.031 -35.75 -1.325 1 92.5 172 ASN B CA 1
ATOM 4148 C C . ASN B 1 172 ? 18.781 -35.312 -2.764 1 92.5 172 ASN B C 1
ATOM 4150 O O . ASN B 1 172 ? 18.984 -36.062 -3.701 1 92.5 172 ASN B O 1
ATOM 4154 N N . ASN B 1 173 ? 18.281 -34.062 -3.018 1 92.69 173 ASN B N 1
ATOM 4155 C CA . ASN B 1 173 ? 18.047 -33.531 -4.352 1 92.69 173 ASN B CA 1
ATOM 4156 C C . ASN B 1 173 ? 19.344 -33.062 -4.996 1 92.69 173 ASN B C 1
ATOM 4158 O O . ASN B 1 173 ? 19.391 -31.953 -5.566 1 92.69 173 ASN B O 1
ATOM 4162 N N . LYS B 1 174 ? 20.328 -33.875 -4.996 1 90.25 174 LYS B N 1
ATOM 4163 C CA . LYS B 1 174 ? 21.672 -33.5 -5.449 1 90.25 174 LYS B CA 1
ATOM 4164 C C . LYS B 1 174 ? 21.672 -33.188 -6.945 1 90.25 174 LYS B C 1
ATOM 4166 O O . LYS B 1 174 ? 21.047 -33.875 -7.734 1 90.25 174 LYS B O 1
ATOM 4171 N N . GLY B 1 175 ? 22.359 -32.094 -7.242 1 89.94 175 GLY B N 1
ATOM 4172 C CA . GLY B 1 175 ? 22.484 -31.703 -8.641 1 89.94 175 GLY B CA 1
ATOM 4173 C C . GLY B 1 175 ? 21.328 -30.859 -9.133 1 89.94 175 GLY B C 1
ATOM 4174 O O . GLY B 1 175 ? 21.344 -30.391 -10.273 1 89.94 175 GLY B O 1
ATOM 4175 N N . ASN B 1 176 ? 20.312 -30.703 -8.312 1 90.81 176 ASN B N 1
ATOM 4176 C CA . ASN B 1 176 ? 19.125 -29.906 -8.656 1 90.81 176 ASN B CA 1
ATOM 4177 C C . ASN B 1 176 ? 18.859 -28.844 -7.602 1 90.81 176 ASN B C 1
ATOM 4179 O O . ASN B 1 176 ? 19.391 -28.906 -6.492 1 90.81 176 ASN B O 1
ATOM 4183 N N . ILE B 1 177 ? 18.062 -27.844 -8 1 91 177 ILE B N 1
ATOM 4184 C CA . ILE B 1 177 ? 17.641 -26.812 -7.051 1 91 177 ILE B CA 1
ATOM 4185 C C . ILE B 1 177 ? 16.125 -26.688 -7.066 1 91 177 ILE B C 1
ATOM 4187 O O . ILE B 1 177 ? 15.57 -25.734 -6.504 1 91 177 ILE B O 1
ATOM 4191 N N . HIS B 1 178 ? 15.438 -27.531 -7.809 1 89.5 178 HIS B N 1
ATOM 4192 C CA . HIS B 1 178 ? 13.992 -27.656 -7.938 1 89.5 178 HIS B CA 1
ATOM 4193 C C . HIS B 1 178 ? 13.594 -29.078 -8.32 1 89.5 178 HIS B C 1
ATOM 4195 O O . HIS B 1 178 ? 14.445 -29.969 -8.383 1 89.5 178 HIS B O 1
ATOM 4201 N N . VAL B 1 179 ? 12.344 -29.344 -8.461 1 88.31 179 VAL B N 1
ATOM 4202 C CA . VAL B 1 179 ? 11.898 -30.641 -8.93 1 88.31 179 VAL B CA 1
ATOM 4203 C C . VAL B 1 179 ? 12.242 -30.812 -10.406 1 88.31 179 VAL B C 1
ATOM 4205 O O . VAL B 1 179 ? 11.867 -29.969 -11.234 1 88.31 179 VAL B O 1
ATOM 4208 N N . ALA B 1 180 ? 13.047 -31.719 -10.688 1 85.62 180 ALA B N 1
ATOM 4209 C CA . ALA B 1 180 ? 13.453 -32.062 -12.055 1 85.62 180 ALA B CA 1
ATOM 4210 C C . ALA B 1 180 ? 13.227 -33.531 -12.352 1 85.62 180 ALA B C 1
ATOM 4212 O O . ALA B 1 180 ? 12.867 -34.312 -11.461 1 85.62 180 ALA B O 1
ATOM 4213 N N . SER B 1 181 ? 13.406 -33.844 -13.625 1 83.62 181 SER B N 1
ATOM 4214 C CA . SER B 1 181 ? 13.211 -35.219 -14.047 1 83.62 181 SER B CA 1
ATOM 4215 C C . SER B 1 181 ? 14.219 -36.156 -13.375 1 83.62 181 SER B C 1
ATOM 4217 O O . SER B 1 181 ? 13.969 -37.344 -13.234 1 83.62 181 SER B O 1
ATOM 4219 N N . THR B 1 182 ? 15.32 -35.656 -12.922 1 85.81 182 THR B N 1
ATOM 4220 C CA . THR B 1 182 ? 16.375 -36.438 -12.305 1 85.81 182 THR B CA 1
ATOM 4221 C C . THR B 1 182 ? 16.234 -36.438 -10.781 1 85.81 182 THR B C 1
ATOM 4223 O O . THR B 1 182 ? 17 -37.094 -10.078 1 85.81 182 THR B O 1
ATOM 4226 N N . SER B 1 183 ? 15.25 -35.719 -10.266 1 91 183 SER B N 1
ATOM 4227 C CA . SER B 1 183 ? 15.039 -35.688 -8.82 1 91 183 SER B CA 1
ATOM 4228 C C . SER B 1 183 ? 14.531 -37.031 -8.305 1 91 183 SER B C 1
ATOM 4230 O O . SER B 1 183 ? 13.781 -37.719 -8.992 1 91 183 SER B O 1
ATOM 4232 N N . PRO B 1 184 ? 15.008 -37.406 -7.074 1 92.81 184 PRO B N 1
ATOM 4233 C CA . PRO B 1 184 ? 14.453 -38.594 -6.453 1 92.81 184 PRO B CA 1
ATOM 4234 C C . PRO B 1 184 ? 12.938 -38.531 -6.27 1 92.81 184 PRO B C 1
ATOM 4236 O O . PRO B 1 184 ? 12.383 -37.438 -6.102 1 92.81 184 PRO B O 1
ATOM 4239 N N . LEU B 1 185 ? 12.328 -39.719 -6.258 1 92.5 185 LEU B N 1
ATOM 4240 C CA . LEU B 1 185 ? 10.875 -39.812 -6.164 1 92.5 185 LEU B CA 1
ATOM 4241 C C . LEU B 1 185 ? 10.367 -39.156 -4.887 1 92.5 185 LEU B C 1
ATOM 4243 O O . LEU B 1 185 ? 9.312 -38.5 -4.891 1 92.5 185 LEU B O 1
ATOM 4247 N N . ASP B 1 186 ? 11.055 -39.312 -3.852 1 94.62 186 ASP B N 1
ATOM 4248 C CA . ASP B 1 186 ? 10.609 -38.75 -2.58 1 94.62 186 ASP B CA 1
ATOM 4249 C C . ASP B 1 186 ? 10.656 -37.25 -2.615 1 94.62 186 ASP B C 1
ATOM 4251 O O . ASP B 1 186 ? 9.859 -36.562 -1.948 1 94.62 186 ASP B O 1
ATOM 4255 N N . VAL B 1 187 ? 11.617 -36.656 -3.357 1 94.12 187 VAL B N 1
ATOM 4256 C CA . VAL B 1 187 ? 11.695 -35.219 -3.533 1 94.12 187 VAL B CA 1
ATOM 4257 C C . VAL B 1 187 ? 10.477 -34.719 -4.316 1 94.12 187 VAL B C 1
ATOM 4259 O O . VAL B 1 187 ? 9.836 -33.75 -3.93 1 94.12 187 VAL B O 1
ATOM 4262 N N . ILE B 1 188 ? 10.188 -35.406 -5.34 1 92.69 188 ILE B N 1
ATOM 4263 C CA . ILE B 1 188 ? 9.047 -35.062 -6.176 1 92.69 188 ILE B CA 1
ATOM 4264 C C . ILE B 1 188 ? 7.766 -35.094 -5.344 1 92.69 188 ILE B C 1
ATOM 4266 O O . ILE B 1 188 ? 6.941 -34.188 -5.406 1 92.69 188 ILE B O 1
ATOM 4270 N N . GLU B 1 189 ? 7.609 -36.156 -4.594 1 94.25 189 GLU B N 1
ATOM 4271 C CA . GLU B 1 189 ? 6.43 -36.312 -3.752 1 94.25 189 GLU B CA 1
ATOM 4272 C C . GLU B 1 189 ? 6.348 -35.219 -2.697 1 94.25 189 GLU B C 1
ATOM 4274 O O . GLU B 1 189 ? 5.262 -34.719 -2.395 1 94.25 189 GLU B O 1
ATOM 4279 N N . ALA B 1 190 ? 7.461 -34.844 -2.174 1 95.69 190 ALA B N 1
ATOM 4280 C CA . ALA B 1 190 ? 7.492 -33.781 -1.166 1 95.69 190 ALA B CA 1
ATOM 4281 C C . ALA B 1 190 ? 7.004 -32.438 -1.743 1 95.69 190 ALA B C 1
ATOM 4283 O O . ALA B 1 190 ? 6.246 -31.734 -1.096 1 95.69 190 ALA B O 1
ATOM 4284 N N . TYR B 1 191 ? 7.434 -32.156 -2.924 1 94.69 191 TYR B N 1
ATOM 4285 C CA . TYR B 1 191 ? 7.004 -30.922 -3.588 1 94.69 191 TYR B CA 1
ATOM 4286 C C . TYR B 1 191 ? 5.516 -30.969 -3.916 1 94.69 191 TYR B C 1
ATOM 4288 O O . TYR B 1 191 ? 4.797 -29.984 -3.73 1 94.69 191 TYR B O 1
ATOM 4296 N N . CYS B 1 192 ? 5.113 -32.094 -4.402 1 94.5 192 CYS B N 1
ATOM 4297 C CA . CYS B 1 192 ? 3.701 -32.281 -4.727 1 94.5 192 CYS B CA 1
ATOM 4298 C C . CYS B 1 192 ? 2.828 -32.094 -3.492 1 94.5 192 CYS B C 1
ATOM 4300 O O . CYS B 1 192 ? 1.803 -31.422 -3.551 1 94.5 192 CYS B O 1
ATOM 4302 N N . GLU B 1 193 ? 3.252 -32.688 -2.406 1 96.75 193 GLU B N 1
ATOM 4303 C CA . GLU B 1 193 ? 2.508 -32.562 -1.154 1 96.75 193 GLU B CA 1
ATOM 4304 C C . GLU B 1 193 ? 2.459 -31.125 -0.655 1 96.75 193 GLU B C 1
ATOM 4306 O O . GLU B 1 193 ? 1.419 -30.672 -0.185 1 96.75 193 GLU B O 1
ATOM 4311 N N . GLN B 1 194 ? 3.557 -30.5 -0.738 1 96.44 194 GLN B N 1
ATOM 4312 C CA . GLN B 1 194 ? 3.609 -29.109 -0.318 1 96.44 194 GLN B CA 1
ATOM 4313 C C . GLN B 1 194 ? 2.699 -28.234 -1.184 1 96.44 194 GLN B C 1
ATOM 4315 O O . GLN B 1 194 ? 2.002 -27.359 -0.674 1 96.44 194 GLN B O 1
ATOM 4320 N N . TYR B 1 195 ? 2.711 -28.516 -2.461 1 96.38 195 TYR B N 1
ATOM 4321 C CA . TYR B 1 195 ? 1.83 -27.797 -3.377 1 96.38 195 TYR B CA 1
ATOM 4322 C C . TYR B 1 195 ? 0.368 -28 -3.002 1 96.38 195 TYR B C 1
ATOM 4324 O O . TYR B 1 195 ? -0.403 -27.047 -2.932 1 96.38 195 TYR B O 1
ATOM 4332 N N . GLU B 1 196 ? 0.034 -29.203 -2.83 1 97.88 196 GLU B N 1
ATOM 4333 C CA . GLU B 1 196 ? -1.35 -29.5 -2.473 1 97.88 196 GLU B CA 1
ATOM 4334 C C . GLU B 1 196 ? -1.755 -28.781 -1.189 1 97.88 196 GLU B C 1
ATOM 4336 O O . GLU B 1 196 ? -2.828 -28.188 -1.122 1 97.88 196 GLU B O 1
ATOM 4341 N N . ARG B 1 197 ? -0.907 -28.828 -0.211 1 97.75 197 ARG B N 1
ATOM 4342 C CA . ARG B 1 197 ? -1.187 -28.156 1.05 1 97.75 197 ARG B CA 1
ATOM 4343 C C . ARG B 1 197 ? -1.367 -26.656 0.837 1 97.75 197 ARG B C 1
ATOM 4345 O O . ARG B 1 197 ? -2.311 -26.062 1.356 1 97.75 197 ARG B O 1
ATOM 4352 N N . ASP B 1 198 ? -0.482 -26.062 0.126 1 97.88 198 ASP B N 1
ATOM 4353 C CA . ASP B 1 198 ? -0.506 -24.625 -0.13 1 97.88 198 ASP B CA 1
ATOM 4354 C C . ASP B 1 198 ? -1.759 -24.234 -0.907 1 97.88 198 ASP B C 1
ATOM 4356 O O . ASP B 1 198 ? -2.432 -23.266 -0.556 1 97.88 198 ASP B O 1
ATOM 4360 N N . PHE B 1 199 ? -2.039 -24.969 -1.97 1 98.62 199 PHE B N 1
ATOM 4361 C CA . PHE B 1 199 ? -3.143 -24.594 -2.848 1 98.62 199 PHE B CA 1
ATOM 4362 C C . PHE B 1 199 ? -4.48 -24.797 -2.146 1 98.62 199 PHE B C 1
ATOM 4364 O O . PHE B 1 199 ? -5.395 -23.969 -2.297 1 98.62 199 PHE B O 1
ATOM 4371 N N . VAL B 1 200 ? -4.617 -25.828 -1.363 1 98.69 200 VAL B N 1
ATOM 4372 C CA . VAL B 1 200 ? -5.82 -26.031 -0.559 1 98.69 200 VAL B CA 1
ATOM 4373 C C . VAL B 1 200 ? -6 -24.859 0.401 1 98.69 200 VAL B C 1
ATOM 4375 O O . VAL B 1 200 ? -7.098 -24.312 0.515 1 98.69 200 VAL B O 1
ATOM 4378 N N . ASN B 1 201 ? -4.949 -24.531 1.066 1 98.31 201 ASN B N 1
ATOM 4379 C CA . ASN B 1 201 ? -4.992 -23.406 1.995 1 98.31 201 ASN B CA 1
ATOM 4380 C C . ASN B 1 201 ? -5.363 -22.109 1.285 1 98.31 201 ASN B C 1
ATOM 4382 O O . ASN B 1 201 ? -6.184 -21.328 1.782 1 98.31 201 ASN B O 1
ATOM 4386 N N . PHE B 1 202 ? -4.777 -21.953 0.189 1 98.5 202 PHE B N 1
ATOM 4387 C CA . PHE B 1 202 ? -5.066 -20.781 -0.625 1 98.5 202 PHE B CA 1
ATOM 4388 C C . PHE B 1 202 ? -6.551 -20.703 -0.954 1 98.5 202 PHE B C 1
ATOM 4390 O O . PHE B 1 202 ? -7.176 -19.656 -0.79 1 98.5 202 PHE B O 1
ATOM 4397 N N . LEU B 1 203 ? -7.086 -21.734 -1.44 1 98.75 203 LEU B N 1
ATOM 4398 C CA . LEU B 1 203 ? -8.492 -21.781 -1.815 1 98.75 203 LEU B CA 1
ATOM 4399 C C . LEU B 1 203 ? -9.391 -21.516 -0.608 1 98.75 203 LEU B C 1
ATOM 4401 O O . LEU B 1 203 ? -10.367 -20.781 -0.707 1 98.75 203 LEU B O 1
ATOM 4405 N N . LYS B 1 204 ? -9.039 -22.047 0.501 1 98.31 204 LYS B N 1
ATOM 4406 C CA . LYS B 1 204 ? -9.812 -21.844 1.725 1 98.31 204 LYS B CA 1
ATOM 4407 C C . LYS B 1 204 ? -9.836 -20.375 2.115 1 98.31 204 LYS B C 1
ATOM 4409 O O . LYS B 1 204 ? -10.891 -19.828 2.447 1 98.31 204 LYS B O 1
ATOM 4414 N N . LEU B 1 205 ? -8.727 -19.797 2.117 1 98 205 LEU B N 1
ATOM 4415 C CA . LEU B 1 205 ? -8.625 -18.391 2.504 1 98 205 LEU B CA 1
ATOM 4416 C C . LEU B 1 205 ? -9.414 -17.5 1.545 1 98 205 LEU B C 1
ATOM 4418 O O . LEU B 1 205 ? -10.133 -16.594 1.977 1 98 205 LEU B O 1
ATOM 4422 N N . ARG B 1 206 ? -9.242 -17.75 0.218 1 98.56 206 ARG B N 1
ATOM 4423 C CA . ARG B 1 206 ? -9.992 -17 -0.776 1 98.56 206 ARG B CA 1
ATOM 4424 C C . ARG B 1 206 ? -11.492 -17.219 -0.622 1 98.56 206 ARG B C 1
ATOM 4426 O O . ARG B 1 206 ? -12.289 -16.312 -0.842 1 98.56 206 ARG B O 1
ATOM 4433 N N . SER B 1 207 ? -11.867 -18.406 -0.214 1 98.5 207 SER B N 1
ATOM 4434 C CA . SER B 1 207 ? -13.289 -18.672 -0.017 1 98.5 207 SER B CA 1
ATOM 4435 C C . SER B 1 207 ? -13.852 -17.844 1.127 1 98.5 207 SER B C 1
ATOM 4437 O O . SER B 1 207 ? -15.039 -17.516 1.132 1 98.5 207 SER B O 1
ATOM 4439 N N . ILE B 1 208 ? -13.055 -17.484 2.121 1 97.56 208 ILE B N 1
ATOM 4440 C CA . ILE B 1 208 ? -13.461 -16.625 3.229 1 97.56 208 ILE B CA 1
ATOM 4441 C C . ILE B 1 208 ? -13.555 -15.18 2.754 1 97.56 208 ILE B C 1
ATOM 4443 O O . ILE B 1 208 ? -14.484 -14.461 3.109 1 97.56 208 ILE B O 1
ATOM 4447 N N . GLU B 1 209 ? -12.672 -14.773 1.889 1 98.25 209 GLU B N 1
ATOM 4448 C CA . GLU B 1 209 ? -12.484 -13.367 1.538 1 98.25 209 GLU B CA 1
ATOM 4449 C C . GLU B 1 209 ? -13.422 -12.953 0.407 1 98.25 209 GLU B C 1
ATOM 4451 O O . GLU B 1 209 ? -13.828 -11.797 0.326 1 98.25 209 GLU B O 1
ATOM 4456 N N . LEU B 1 210 ? -13.758 -13.891 -0.487 1 98.69 210 LEU B N 1
ATOM 4457 C CA . LEU B 1 210 ? -14.633 -13.609 -1.623 1 98.69 210 LEU B CA 1
ATOM 4458 C C . LEU B 1 210 ? -16.094 -13.641 -1.204 1 98.69 210 LEU B C 1
ATOM 4460 O O . LEU B 1 210 ? -16.484 -14.445 -0.355 1 98.69 210 LEU B O 1
ATOM 4464 N N . VAL B 1 211 ? -16.906 -12.805 -1.775 1 98.56 211 VAL B N 1
ATOM 4465 C CA . VAL B 1 211 ? -18.344 -12.898 -1.649 1 98.56 211 VAL B CA 1
ATOM 4466 C C . VAL B 1 211 ? -18.859 -14.133 -2.398 1 98.56 211 VAL B C 1
ATOM 4468 O O . VAL B 1 211 ? -18.172 -14.648 -3.285 1 98.56 211 VAL B O 1
ATOM 4471 N N . LYS B 1 212 ? -20.031 -14.625 -2.012 1 98.44 212 LYS B N 1
ATOM 4472 C CA . LYS B 1 212 ? -20.672 -15.656 -2.82 1 98.44 212 LYS B CA 1
ATOM 4473 C C . LYS B 1 212 ? -20.875 -15.188 -4.258 1 98.44 212 LYS B C 1
ATOM 4475 O O . LYS B 1 212 ? -21.344 -14.07 -4.492 1 98.44 212 LYS B O 1
ATOM 4480 N N . GLY B 1 213 ? -20.5 -15.953 -5.195 1 98.44 213 GLY B N 1
ATOM 4481 C CA . GLY B 1 213 ? -20.562 -15.578 -6.598 1 98.44 213 GLY B CA 1
ATOM 4482 C C . GLY B 1 213 ? -19.328 -14.867 -7.09 1 98.44 213 GLY B C 1
ATOM 4483 O O . GLY B 1 213 ? -19.188 -14.586 -8.281 1 98.44 213 GLY B O 1
ATOM 4484 N N . GLY B 1 214 ? -18.406 -14.539 -6.078 1 98.75 214 GLY B N 1
ATOM 4485 C CA . GLY B 1 214 ? -17.141 -13.977 -6.492 1 98.75 214 GLY B CA 1
ATOM 4486 C C . GLY B 1 214 ? -16.359 -14.883 -7.422 1 98.75 214 GLY B C 1
ATOM 4487 O O . GLY B 1 214 ? -16.609 -16.078 -7.484 1 98.75 214 GLY B O 1
ATOM 4488 N N . ARG B 1 215 ? -15.398 -14.359 -8.156 1 98.88 215 ARG B N 1
ATOM 4489 C CA . ARG B 1 215 ? -14.711 -15.133 -9.172 1 98.88 215 ARG B CA 1
ATOM 4490 C C . ARG B 1 215 ? -13.195 -14.961 -9.062 1 98.88 215 ARG B C 1
ATOM 4492 O O . ARG B 1 215 ? -12.719 -13.977 -8.508 1 98.88 215 ARG B O 1
ATOM 4499 N N . MET B 1 216 ? -12.508 -15.93 -9.57 1 98.81 216 MET B N 1
ATOM 4500 C CA . MET B 1 216 ? -11.047 -15.898 -9.602 1 98.81 216 MET B CA 1
ATOM 4501 C C . MET B 1 216 ? -10.531 -16.406 -10.945 1 98.81 216 MET B C 1
ATOM 4503 O O . MET B 1 216 ? -11.094 -17.344 -11.523 1 98.81 216 MET B O 1
ATOM 4507 N N . VAL B 1 217 ? -9.516 -15.812 -11.438 1 98.88 217 VAL B N 1
ATOM 4508 C CA . VAL B 1 217 ? -8.758 -16.312 -12.578 1 98.88 217 VAL B CA 1
ATOM 4509 C C . VAL B 1 217 ? -7.293 -16.5 -12.195 1 98.88 217 VAL B C 1
ATOM 4511 O O . VAL B 1 217 ? -6.617 -15.531 -11.828 1 98.88 217 VAL B O 1
ATOM 4514 N N . LEU B 1 218 ? -6.859 -17.719 -12.273 1 98.81 218 LEU B N 1
ATOM 4515 C CA . LEU B 1 218 ? -5.512 -18.094 -11.859 1 98.81 218 LEU B CA 1
ATOM 4516 C C . LEU B 1 218 ? -4.73 -18.703 -13.023 1 98.81 218 LEU B C 1
ATOM 4518 O O . LEU B 1 218 ? -5.219 -19.594 -13.703 1 98.81 218 LEU B O 1
ATOM 4522 N N . THR B 1 219 ? -3.547 -18.141 -13.266 1 98.12 219 THR B N 1
ATOM 4523 C CA . THR B 1 219 ? -2.623 -18.703 -14.25 1 98.12 219 THR B CA 1
ATOM 4524 C C . THR B 1 219 ? -1.302 -19.094 -13.586 1 98.12 219 THR B C 1
ATOM 4526 O O . THR B 1 219 ? -0.683 -18.266 -12.906 1 98.12 219 THR B O 1
ATOM 4529 N N . VAL B 1 220 ? -0.898 -20.297 -13.789 1 95.88 220 VAL B N 1
ATOM 4530 C CA . VAL B 1 220 ? 0.334 -20.781 -13.172 1 95.88 220 VAL B CA 1
ATOM 4531 C C . VAL B 1 220 ? 1.205 -21.469 -14.219 1 95.88 220 VAL B C 1
ATOM 4533 O O . VAL B 1 220 ? 0.695 -21.984 -15.219 1 95.88 220 VAL B O 1
ATOM 4536 N N . MET B 1 221 ? 2.502 -21.359 -13.961 1 92.75 221 MET B N 1
ATOM 4537 C CA . MET B 1 221 ? 3.385 -22.234 -14.719 1 92.75 221 MET B CA 1
ATOM 4538 C C . MET B 1 221 ? 3.098 -23.703 -14.391 1 92.75 221 MET B C 1
ATOM 4540 O O . MET B 1 221 ? 3.033 -24.078 -13.219 1 92.75 221 MET B O 1
ATOM 4544 N N . GLY B 1 222 ? 2.809 -24.422 -15.406 1 92.25 222 GLY B N 1
ATOM 4545 C CA . GLY B 1 222 ? 2.432 -25.812 -15.18 1 92.25 222 GLY B CA 1
ATOM 4546 C C . GLY B 1 222 ? 3.018 -26.766 -16.203 1 92.25 222 GLY B C 1
ATOM 4547 O O . GLY B 1 222 ? 4.078 -26.5 -16.766 1 92.25 222 GLY B O 1
ATOM 4548 N N . ARG B 1 223 ? 2.498 -27.906 -16.25 1 89.81 223 ARG B N 1
ATOM 4549 C CA . ARG B 1 223 ? 2.887 -28.922 -17.219 1 89.81 223 ARG B CA 1
ATOM 4550 C C . ARG B 1 223 ? 1.664 -29.5 -17.938 1 89.81 223 ARG B C 1
ATOM 4552 O O . ARG B 1 223 ? 0.56 -29.484 -17.391 1 89.81 223 ARG B O 1
ATOM 4559 N N . LYS B 1 224 ? 1.912 -29.969 -19.094 1 81.44 224 LYS B N 1
ATOM 4560 C CA . LYS B 1 224 ? 0.815 -30.438 -19.938 1 81.44 224 LYS B CA 1
ATOM 4561 C C . LYS B 1 224 ? 0.318 -31.812 -19.469 1 81.44 224 LYS B C 1
ATOM 4563 O O . LYS B 1 224 ? -0.89 -32.031 -19.391 1 81.44 224 LYS B O 1
ATOM 4568 N N . ASN B 1 225 ? 1.311 -32.625 -19.156 1 79.88 225 ASN B N 1
ATOM 4569 C CA . ASN B 1 225 ? 0.897 -34 -18.859 1 79.88 225 ASN B CA 1
ATOM 4570 C C . ASN B 1 225 ? 1.054 -34.312 -17.375 1 79.88 225 ASN B C 1
ATOM 4572 O O . ASN B 1 225 ? 1.477 -33.438 -16.594 1 79.88 225 ASN B O 1
ATOM 4576 N N . GLU B 1 226 ? 0.607 -35.5 -17.047 1 78.88 226 GLU B N 1
ATOM 4577 C CA . GLU B 1 226 ? 0.567 -35.906 -15.641 1 78.88 226 GLU B CA 1
ATOM 4578 C C . GLU B 1 226 ? 1.899 -36.531 -15.211 1 78.88 226 GLU B C 1
ATOM 4580 O O . GLU B 1 226 ? 2.064 -36.906 -14.047 1 78.88 226 GLU B O 1
ATOM 4585 N N . ASP B 1 227 ? 2.811 -36.438 -16.141 1 79.19 227 ASP B N 1
ATOM 4586 C CA . ASP B 1 227 ? 4.121 -37 -15.773 1 79.19 227 ASP B CA 1
ATOM 4587 C C . ASP B 1 227 ? 4.891 -36 -14.898 1 79.19 227 ASP B C 1
ATOM 4589 O O . ASP B 1 227 ? 5.402 -35 -15.383 1 79.19 227 ASP B O 1
ATOM 4593 N N . ARG B 1 228 ? 5 -36.344 -13.633 1 76.81 228 ARG B N 1
ATOM 4594 C CA . ARG B 1 228 ? 5.641 -35.469 -12.656 1 76.81 228 ARG B CA 1
ATOM 4595 C C . ARG B 1 228 ? 7.137 -35.344 -12.914 1 76.81 228 ARG B C 1
ATOM 4597 O O . ARG B 1 228 ? 7.797 -34.438 -12.391 1 76.81 228 ARG B O 1
ATOM 4604 N N . PHE B 1 229 ? 7.613 -36.156 -13.773 1 69.62 229 PHE B N 1
ATOM 4605 C CA . PHE B 1 229 ? 9.039 -36.156 -14.086 1 69.62 229 PHE B CA 1
ATOM 4606 C C . PHE B 1 229 ? 9.32 -35.344 -15.344 1 69.62 229 PHE B C 1
ATOM 4608 O O . PHE B 1 229 ? 10.477 -35.094 -15.688 1 69.62 229 PHE B O 1
ATOM 4615 N N . SER B 1 230 ? 8.297 -34.969 -15.906 1 71.12 230 SER B N 1
ATOM 4616 C CA . SER B 1 230 ? 8.484 -34.219 -17.141 1 71.12 230 SER B CA 1
ATOM 4617 C C . SER B 1 230 ? 9.164 -32.875 -16.875 1 71.12 230 SER B C 1
ATOM 4619 O O . SER B 1 230 ? 9.055 -32.344 -15.766 1 71.12 230 SER B O 1
ATOM 4621 N N . LYS B 1 231 ? 10.023 -32.406 -17.75 1 64.94 231 LYS B N 1
ATOM 4622 C CA . LYS B 1 231 ? 10.742 -31.141 -17.625 1 64.94 231 LYS B CA 1
ATOM 4623 C C . LYS B 1 231 ? 9.773 -29.969 -17.469 1 64.94 231 LYS B C 1
ATOM 4625 O O . LYS B 1 231 ? 10.133 -28.938 -16.891 1 64.94 231 LYS B O 1
ATOM 4630 N N . ALA B 1 232 ? 8.586 -30.266 -17.297 1 60.75 232 ALA B N 1
ATOM 4631 C CA . ALA B 1 232 ? 7.555 -29.234 -17.141 1 60.75 232 ALA B CA 1
ATOM 4632 C C . ALA B 1 232 ? 8.078 -27.859 -17.547 1 60.75 232 ALA B C 1
ATOM 4634 O O . ALA B 1 232 ? 8.922 -27.766 -18.438 1 60.75 232 ALA B O 1
ATOM 4635 N N . SER B 1 233 ? 7.539 -26.75 -17.234 1 61.25 233 SER B N 1
ATOM 4636 C CA . SER B 1 233 ? 7.957 -25.391 -17.531 1 61.25 233 SER B CA 1
ATOM 4637 C C . SER B 1 233 ? 9.234 -25.031 -16.781 1 61.25 233 SER B C 1
ATOM 4639 O O . SER B 1 233 ? 9.641 -23.859 -16.75 1 61.25 233 SER B O 1
ATOM 4641 N N . CYS B 1 234 ? 9.883 -26.062 -16.328 1 60.31 234 CYS B N 1
ATOM 4642 C CA . CYS B 1 234 ? 11.062 -25.844 -15.492 1 60.31 234 CYS B CA 1
ATOM 4643 C C . CYS B 1 234 ? 12.32 -25.75 -16.344 1 60.31 234 CYS B C 1
ATOM 4645 O O . CYS B 1 234 ? 13.43 -25.719 -15.805 1 60.31 234 CYS B O 1
ATOM 4647 N N . PHE B 1 235 ? 12.102 -25.688 -17.609 1 68.94 235 PHE B N 1
ATOM 4648 C CA . PHE B 1 235 ? 13.258 -25.422 -18.453 1 68.94 235 PHE B CA 1
ATOM 4649 C C . PHE B 1 235 ? 13.875 -24.078 -18.125 1 68.94 235 PHE B C 1
ATOM 4651 O O . PHE B 1 235 ? 15.086 -23.891 -18.281 1 68.94 235 PHE B O 1
ATOM 4658 N N . LEU B 1 236 ? 13.031 -23.312 -17.547 1 78.06 236 LEU B N 1
ATOM 4659 C CA . LEU B 1 236 ? 13.484 -21.953 -17.234 1 78.06 236 LEU B CA 1
ATOM 4660 C C . LEU B 1 236 ? 14.586 -21.984 -16.188 1 78.06 236 LEU B C 1
ATOM 4662 O O . LEU B 1 236 ? 15.445 -21.094 -16.156 1 78.06 236 LEU B O 1
ATOM 4666 N N . LEU B 1 237 ? 14.602 -23 -15.383 1 85.31 237 LEU B N 1
ATOM 4667 C CA . LEU B 1 237 ? 15.57 -23.047 -14.297 1 85.31 237 LEU B CA 1
ATOM 4668 C C . LEU B 1 237 ? 16.75 -23.953 -14.648 1 85.31 237 LEU B C 1
ATOM 4670 O O . LEU B 1 237 ? 17.781 -23.938 -13.969 1 85.31 237 LEU B O 1
ATOM 4674 N N . GLU B 1 238 ? 16.656 -24.656 -15.734 1 84.94 238 GLU B N 1
ATOM 4675 C CA . GLU B 1 238 ? 17.672 -25.609 -16.109 1 84.94 238 GLU B CA 1
ATOM 4676 C C . GLU B 1 238 ? 19.031 -24.938 -16.328 1 84.94 238 GLU B C 1
ATOM 4678 O O . GLU B 1 238 ? 20.062 -25.422 -15.867 1 84.94 238 GLU B O 1
ATOM 4683 N N . PRO B 1 239 ? 19 -23.828 -17.078 1 88.06 239 PRO B N 1
ATOM 4684 C CA . PRO B 1 239 ? 20.297 -23.141 -17.234 1 88.06 239 PRO B CA 1
ATOM 4685 C C . PRO B 1 239 ? 20.938 -22.766 -15.898 1 88.06 239 PRO B C 1
ATOM 4687 O O . PRO B 1 239 ? 22.156 -22.812 -15.758 1 88.06 239 PRO B O 1
ATOM 4690 N N . MET B 1 240 ? 20.125 -22.391 -14.938 1 91.12 240 MET B N 1
ATOM 4691 C CA . MET B 1 240 ? 20.641 -22.047 -13.617 1 91.12 240 MET B CA 1
ATOM 4692 C C . MET B 1 240 ? 21.266 -23.25 -12.938 1 91.12 240 MET B C 1
ATOM 4694 O O . MET B 1 240 ? 22.359 -23.156 -12.375 1 91.12 240 MET B O 1
ATOM 4698 N N . VAL B 1 241 ? 20.609 -24.375 -12.969 1 90.94 241 VAL B N 1
ATOM 4699 C CA . VAL B 1 241 ? 21.109 -25.625 -12.391 1 90.94 241 VAL B CA 1
ATOM 4700 C C . VAL B 1 241 ? 22.453 -25.984 -13.023 1 90.94 241 VAL B C 1
ATOM 4702 O O . VAL B 1 241 ? 23.422 -26.281 -12.32 1 90.94 241 VAL B O 1
ATOM 4705 N N . ARG B 1 242 ? 22.516 -25.906 -14.281 1 91.69 242 ARG B N 1
ATOM 4706 C CA . ARG B 1 242 ? 23.734 -26.25 -15.016 1 91.69 242 ARG B CA 1
ATOM 4707 C C . ARG B 1 242 ? 24.859 -25.266 -14.703 1 91.69 242 ARG B C 1
ATOM 4709 O O . ARG B 1 242 ? 26.016 -25.672 -14.594 1 91.69 242 ARG B O 1
ATOM 4716 N N . ALA B 1 243 ? 24.469 -24.031 -14.672 1 93.5 243 ALA B N 1
ATOM 4717 C CA . ALA B 1 243 ? 25.469 -23.016 -14.336 1 93.5 243 ALA B CA 1
ATOM 4718 C C . ALA B 1 243 ? 26.062 -23.266 -12.961 1 93.5 243 ALA B C 1
ATOM 4720 O O . ALA B 1 243 ? 27.281 -23.219 -12.789 1 93.5 243 ALA B O 1
ATOM 4721 N N . LEU B 1 244 ? 25.266 -23.547 -11.961 1 94 244 LEU B N 1
ATOM 4722 C CA . LEU B 1 244 ? 25.734 -23.797 -10.594 1 94 244 LEU B CA 1
ATOM 4723 C C . LEU B 1 244 ? 26.594 -25.047 -10.539 1 94 244 LEU B C 1
ATOM 4725 O O . LEU B 1 244 ? 27.641 -25.062 -9.883 1 94 244 LEU B O 1
ATOM 4729 N N . ASN B 1 245 ? 26.219 -26.031 -11.219 1 94 245 ASN B N 1
ATOM 4730 C CA . ASN B 1 245 ? 27 -27.266 -11.258 1 94 245 ASN B CA 1
ATOM 4731 C C . ASN B 1 245 ? 28.359 -27.031 -11.938 1 94 245 ASN B C 1
ATOM 4733 O O . ASN B 1 245 ? 29.359 -27.641 -11.555 1 94 245 ASN B O 1
ATOM 4737 N N . GLY B 1 246 ? 28.312 -26.203 -12.953 1 93.75 246 GLY B N 1
ATOM 4738 C CA . GLY B 1 246 ? 29.562 -25.812 -13.578 1 93.75 246 GLY B CA 1
ATOM 4739 C C . GLY B 1 246 ? 30.5 -25.109 -12.625 1 93.75 246 GLY B C 1
ATOM 4740 O O . GLY B 1 246 ? 31.719 -25.359 -12.633 1 93.75 246 GLY B O 1
ATOM 4741 N N . LEU B 1 247 ? 29.953 -24.297 -11.875 1 93.56 247 LEU B N 1
ATOM 4742 C CA . LEU B 1 247 ? 30.75 -23.562 -10.906 1 93.56 247 LEU B CA 1
ATOM 4743 C C . LEU B 1 247 ? 31.328 -24.484 -9.844 1 93.56 247 LEU B C 1
ATOM 4745 O O . LEU B 1 247 ? 32.438 -24.281 -9.359 1 93.56 247 LEU B O 1
ATOM 4749 N N . ILE B 1 248 ? 30.578 -25.469 -9.461 1 93 248 ILE B N 1
ATOM 4750 C CA . ILE B 1 248 ? 31.078 -26.484 -8.539 1 93 248 ILE B CA 1
ATOM 4751 C C . ILE B 1 248 ? 32.281 -27.203 -9.164 1 93 248 ILE B C 1
ATOM 4753 O O . ILE B 1 248 ? 33.312 -27.375 -8.523 1 93 248 ILE B O 1
ATOM 4757 N N . ALA B 1 249 ? 32.125 -27.562 -10.359 1 94.38 249 ALA B N 1
ATOM 4758 C CA . ALA B 1 249 ? 33.156 -28.297 -11.078 1 94.38 249 ALA B CA 1
ATOM 4759 C C . ALA B 1 249 ? 34.438 -27.469 -11.195 1 94.38 249 ALA B C 1
ATOM 4761 O O . ALA B 1 249 ? 35.531 -28.016 -11.156 1 94.38 249 ALA B O 1
ATOM 4762 N N . GLU B 1 250 ? 34.219 -26.203 -11.344 1 92.94 250 GLU B N 1
ATOM 4763 C CA . GLU B 1 250 ? 35.344 -25.281 -11.461 1 92.94 250 GLU B CA 1
ATOM 4764 C C . GLU B 1 250 ? 35.969 -24.984 -10.094 1 92.94 250 GLU B C 1
ATOM 4766 O O . GLU B 1 250 ? 37.031 -24.406 -10.008 1 92.94 250 GLU B O 1
ATOM 4771 N N . GLY B 1 251 ? 35.281 -25.344 -9.008 1 91 251 GLY B N 1
ATOM 4772 C CA . GLY B 1 251 ? 35.781 -25.125 -7.66 1 91 251 GLY B CA 1
ATOM 4773 C C . GLY B 1 251 ? 35.469 -23.734 -7.14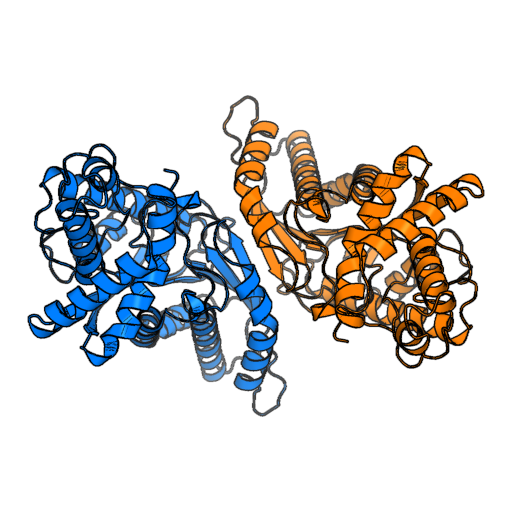1 1 91 251 GLY B C 1
ATOM 4774 O O . GLY B 1 251 ? 36.031 -23.297 -6.141 1 91 251 GLY B O 1
ATOM 4775 N N . SER B 1 252 ? 34.594 -23.094 -7.844 1 90.19 252 SER B N 1
ATOM 4776 C CA . SER B 1 252 ? 34.25 -21.719 -7.48 1 90.19 252 SER B CA 1
ATOM 4777 C C . SER B 1 252 ? 33.281 -21.688 -6.301 1 90.19 252 SER B C 1
ATOM 4779 O O . SER B 1 252 ? 33.25 -20.688 -5.562 1 90.19 252 SER B O 1
ATOM 4781 N N . ILE B 1 253 ? 32.438 -22.734 -6.176 1 91.06 253 ILE B N 1
ATOM 4782 C CA . ILE B 1 253 ? 31.484 -22.797 -5.059 1 91.06 253 ILE B CA 1
ATOM 4783 C C . ILE B 1 253 ? 31.438 -24.219 -4.508 1 91.06 253 ILE B C 1
ATOM 4785 O O . ILE B 1 253 ? 31.719 -25.188 -5.23 1 91.06 253 ILE B O 1
ATOM 4789 N N . GLU B 1 254 ? 31.219 -24.344 -3.293 1 91.69 254 GLU B N 1
ATOM 4790 C CA . GLU B 1 254 ? 31.125 -25.641 -2.643 1 91.69 254 GLU B CA 1
ATOM 4791 C C . GLU B 1 254 ? 29.812 -26.344 -2.977 1 91.69 254 GLU B C 1
ATOM 4793 O O . GLU B 1 254 ? 28.766 -25.719 -2.988 1 91.69 254 GLU B O 1
ATOM 4798 N N . GLU B 1 255 ? 29.969 -27.609 -3.211 1 91.06 255 GLU B N 1
ATOM 4799 C CA . GLU B 1 255 ? 28.797 -28.422 -3.562 1 91.06 255 GLU B CA 1
ATOM 4800 C C . GLU B 1 255 ? 27.766 -28.391 -2.449 1 91.06 255 GLU B C 1
ATOM 4802 O O . GLU B 1 255 ? 26.562 -28.359 -2.721 1 91.06 255 GLU B O 1
ATOM 4807 N N . GLU B 1 256 ? 28.172 -28.406 -1.218 1 90.31 256 GLU B N 1
ATOM 4808 C CA . GLU B 1 256 ? 27.266 -28.453 -0.067 1 90.31 256 GLU B CA 1
ATOM 4809 C C . GLU B 1 256 ? 26.359 -27.234 -0.019 1 90.31 256 GLU B C 1
ATOM 4811 O O . GLU B 1 256 ? 25.219 -27.312 0.42 1 90.31 256 GLU B O 1
ATOM 4816 N N . LYS B 1 257 ? 26.859 -26.219 -0.51 1 89.56 257 LYS B N 1
ATOM 4817 C CA . LYS B 1 257 ? 26.078 -24.984 -0.502 1 89.56 257 LYS B CA 1
ATOM 4818 C C . LYS B 1 257 ? 24.953 -25.031 -1.535 1 89.56 257 LYS B C 1
ATOM 4820 O O . LYS B 1 257 ? 23.859 -24.5 -1.303 1 89.56 257 LYS B O 1
ATOM 4825 N N . VAL B 1 258 ? 25.281 -25.625 -2.604 1 90.25 258 VAL B N 1
ATOM 4826 C CA . VAL B 1 258 ? 24.281 -25.734 -3.654 1 90.25 258 VAL B CA 1
ATOM 4827 C C . VAL B 1 258 ? 23.219 -26.766 -3.252 1 90.25 258 VAL B C 1
ATOM 4829 O O . VAL B 1 258 ? 22.031 -26.562 -3.488 1 90.25 258 VAL B O 1
ATOM 4832 N N . VAL B 1 259 ? 23.688 -27.797 -2.648 1 88.12 259 VAL B N 1
ATOM 4833 C CA . VAL B 1 259 ? 22.781 -28.859 -2.201 1 88.12 259 VAL B CA 1
ATOM 4834 C C . VAL B 1 259 ? 21.781 -28.297 -1.19 1 88.12 259 VAL B C 1
ATOM 4836 O O . VAL B 1 259 ? 20.625 -28.719 -1.156 1 88.12 259 VAL B O 1
ATOM 4839 N N . ALA B 1 260 ? 22.188 -27.375 -0.529 1 89.94 260 ALA B N 1
ATOM 4840 C CA . ALA B 1 260 ? 21.359 -26.781 0.517 1 89.94 260 ALA B CA 1
ATOM 4841 C C . ALA B 1 260 ? 20.391 -25.75 -0.064 1 89.94 260 ALA B C 1
ATOM 4843 O O . ALA B 1 260 ? 19.484 -25.281 0.623 1 89.94 260 ALA B O 1
ATOM 4844 N N . PHE B 1 261 ? 20.547 -25.469 -1.326 1 91.75 261 PHE B N 1
ATOM 4845 C CA . PHE B 1 261 ? 19.719 -24.469 -1.975 1 91.75 261 PHE B CA 1
ATOM 4846 C C . PHE B 1 261 ? 18.641 -25.125 -2.838 1 91.75 261 PHE B C 1
ATOM 4848 O O . PHE B 1 261 ? 18.953 -25.828 -3.805 1 91.75 261 PHE B O 1
ATOM 4855 N N . ASN B 1 262 ? 17.406 -24.984 -2.482 1 91.94 262 ASN B N 1
ATOM 4856 C CA . ASN B 1 262 ? 16.266 -25.422 -3.273 1 91.94 262 ASN B CA 1
ATOM 4857 C C . ASN B 1 262 ? 15.234 -24.312 -3.449 1 91.94 262 ASN B C 1
ATOM 4859 O O . ASN B 1 262 ? 15.078 -23.469 -2.568 1 91.94 262 ASN B O 1
ATOM 4863 N N . THR B 1 263 ? 14.602 -24.281 -4.586 1 91.38 263 THR B N 1
ATOM 4864 C CA . THR B 1 263 ? 13.594 -23.266 -4.855 1 91.38 263 THR B CA 1
ATOM 4865 C C . THR B 1 263 ? 12.195 -23.797 -4.531 1 91.38 263 THR B C 1
ATOM 4867 O O . THR B 1 263 ? 11.914 -24.984 -4.738 1 91.38 263 THR B O 1
ATOM 4870 N N . PRO B 1 264 ? 11.344 -22.984 -4.02 1 92.94 264 PRO B N 1
ATOM 4871 C CA . PRO B 1 264 ? 9.969 -23.391 -3.703 1 92.94 264 PRO B CA 1
ATOM 4872 C C . PRO B 1 264 ? 9.016 -23.219 -4.887 1 92.94 264 PRO B C 1
ATOM 4874 O O . PRO B 1 264 ? 8.055 -22.453 -4.816 1 92.94 264 PRO B O 1
ATOM 4877 N N . ILE B 1 265 ? 9.281 -24.031 -5.953 1 92.5 265 ILE B N 1
ATOM 4878 C CA . ILE B 1 265 ? 8.477 -23.938 -7.164 1 92.5 265 ILE B CA 1
ATOM 4879 C C . ILE B 1 265 ? 7.883 -25.312 -7.488 1 92.5 265 ILE B C 1
ATOM 4881 O O . ILE B 1 265 ? 8.555 -26.344 -7.367 1 92.5 265 ILE B O 1
ATOM 4885 N N . TYR B 1 266 ? 6.715 -25.328 -7.812 1 92.94 266 TYR B N 1
ATOM 4886 C CA . TYR B 1 266 ? 6.039 -26.531 -8.312 1 92.94 266 TYR B CA 1
ATOM 4887 C C . TYR B 1 266 ? 5.133 -26.188 -9.492 1 92.94 266 TYR B C 1
ATOM 4889 O O . TYR B 1 266 ? 4.395 -25.203 -9.453 1 92.94 266 TYR B O 1
ATOM 4897 N N . CYS B 1 267 ? 5.199 -26.938 -10.547 1 93.25 267 CYS B N 1
ATOM 4898 C CA . CYS B 1 267 ? 4.402 -26.75 -11.75 1 93.25 267 CYS B CA 1
ATOM 4899 C C . CYS B 1 267 ? 3.328 -27.828 -11.867 1 93.25 267 CYS B C 1
ATOM 4901 O O . CYS B 1 267 ? 3.604 -28.938 -12.344 1 93.25 267 CYS B O 1
ATOM 4903 N N . PRO B 1 268 ? 2.123 -27.516 -11.555 1 94.69 268 PRO B N 1
ATOM 4904 C CA . PRO B 1 268 ? 1.062 -28.531 -11.523 1 94.69 268 PRO B CA 1
ATOM 4905 C C . PRO B 1 268 ? 0.499 -28.828 -12.914 1 94.69 268 PRO B C 1
ATOM 4907 O O . PRO B 1 268 ? 0.662 -28.031 -13.836 1 94.69 268 PRO B O 1
ATOM 4910 N N . SER B 1 269 ? -0.08 -30 -13.062 1 93.81 269 SER B N 1
ATOM 4911 C CA . SER B 1 269 ? -0.888 -30.328 -14.234 1 93.81 269 SER B 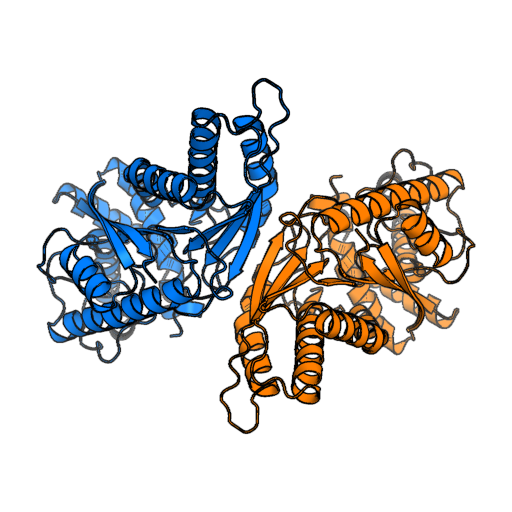CA 1
ATOM 4912 C C . SER B 1 269 ? -2.328 -29.844 -14.062 1 93.81 269 SER B C 1
ATOM 4914 O O . SER B 1 269 ? -2.781 -29.609 -12.938 1 93.81 269 SER B O 1
ATOM 4916 N N . PRO B 1 270 ? -3.057 -29.656 -15.219 1 95.44 270 PRO B N 1
ATOM 4917 C CA . PRO B 1 270 ? -4.477 -29.312 -15.094 1 95.44 270 PRO B CA 1
ATOM 4918 C C . PRO B 1 270 ? -5.254 -30.312 -14.242 1 95.44 270 PRO B C 1
ATOM 4920 O O . PRO B 1 270 ? -6.152 -29.922 -13.492 1 95.44 270 PRO B O 1
ATOM 4923 N N . ALA B 1 271 ? -4.898 -31.578 -14.32 1 95.69 271 ALA B N 1
ATOM 4924 C CA . ALA B 1 271 ? -5.586 -32.594 -13.555 1 95.69 271 ALA B CA 1
ATOM 4925 C C . ALA B 1 271 ? -5.375 -32.406 -12.055 1 95.69 271 ALA B C 1
ATOM 4927 O O . ALA B 1 271 ? -6.297 -32.594 -11.258 1 95.69 271 ALA B O 1
ATOM 4928 N N . GLU B 1 272 ? -4.168 -32.094 -11.664 1 95.75 272 GLU B N 1
ATOM 4929 C CA . GLU B 1 272 ? -3.873 -31.828 -10.266 1 95.75 272 GLU B CA 1
ATOM 4930 C C . GLU B 1 272 ? -4.648 -30.625 -9.766 1 95.75 272 GLU B C 1
ATOM 4932 O O . GLU B 1 272 ? -5.211 -30.641 -8.664 1 95.75 272 GLU B O 1
ATOM 4937 N N . VAL B 1 273 ? -4.684 -29.562 -10.594 1 97.75 273 VAL B N 1
ATOM 4938 C CA . VAL B 1 273 ? -5.406 -28.344 -10.25 1 97.75 273 VAL B CA 1
ATOM 4939 C C . VAL B 1 273 ? -6.883 -28.656 -10.039 1 97.75 273 VAL B C 1
ATOM 4941 O O . VAL B 1 273 ? -7.461 -28.281 -9.016 1 97.75 273 VAL B O 1
ATOM 4944 N N . LYS B 1 274 ? -7.438 -29.359 -10.977 1 98.06 274 LYS B N 1
ATOM 4945 C CA . LYS B 1 274 ? -8.852 -29.734 -10.906 1 98.06 274 LYS B CA 1
ATOM 4946 C C . LYS B 1 274 ? -9.141 -30.562 -9.664 1 98.06 274 LYS B C 1
ATOM 4948 O O . LYS B 1 274 ? -10.117 -30.312 -8.953 1 98.06 274 LYS B O 1
ATOM 4953 N N . PHE B 1 275 ? -8.305 -31.516 -9.414 1 97.75 275 PHE B N 1
ATOM 4954 C CA . PHE B 1 275 ? -8.484 -32.406 -8.289 1 97.75 275 PHE B CA 1
ATOM 4955 C C . PHE B 1 275 ? -8.539 -31.656 -6.973 1 97.75 275 PHE B C 1
ATOM 4957 O O . PHE B 1 275 ? -9.43 -31.875 -6.152 1 97.75 275 PHE B O 1
ATOM 4964 N N . ILE B 1 276 ? -7.617 -30.766 -6.773 1 98.25 276 ILE B N 1
ATOM 4965 C CA . ILE B 1 276 ? -7.5 -30.031 -5.516 1 98.25 276 ILE B CA 1
ATOM 4966 C C . ILE B 1 276 ? -8.695 -29.094 -5.352 1 98.25 276 ILE B C 1
ATOM 4968 O O . ILE B 1 276 ? -9.25 -28.984 -4.258 1 98.25 276 ILE B O 1
ATOM 4972 N N . ILE B 1 277 ? -9.125 -28.391 -6.391 1 98.56 277 ILE B N 1
ATOM 4973 C CA . ILE B 1 277 ? -10.25 -27.469 -6.348 1 98.56 277 ILE B CA 1
ATOM 4974 C C . ILE B 1 277 ? -11.523 -28.219 -5.965 1 98.56 277 ILE B C 1
ATOM 4976 O O . ILE B 1 277 ? -12.273 -27.781 -5.082 1 98.56 277 ILE B O 1
ATOM 4980 N N . GLU B 1 278 ? -11.758 -29.359 -6.621 1 98.19 278 GLU B N 1
ATOM 4981 C CA . GLU B 1 278 ? -12.961 -30.141 -6.371 1 98.19 278 GLU B CA 1
ATOM 4982 C C . GLU B 1 278 ? -12.945 -30.75 -4.969 1 98.19 278 GLU B C 1
ATOM 4984 O O . GLU B 1 278 ? -13.977 -30.828 -4.309 1 98.19 278 GLU B O 1
ATOM 4989 N N . LYS B 1 279 ? -11.797 -31.141 -4.574 1 97.69 279 LYS B N 1
ATOM 4990 C CA . LYS B 1 279 ? -11.656 -31.703 -3.238 1 97.69 279 LYS B CA 1
ATOM 4991 C C . LYS B 1 279 ? -11.945 -30.656 -2.164 1 97.69 279 LYS B C 1
ATOM 4993 O O . LYS B 1 279 ? -12.609 -30.953 -1.168 1 97.69 279 LYS B O 1
ATOM 4998 N N . GLU B 1 280 ? -11.375 -29.5 -2.303 1 97.25 280 GLU B N 1
ATOM 4999 C CA . GLU B 1 280 ? -11.609 -28.422 -1.346 1 97.25 280 GLU B CA 1
ATOM 5000 C C . GLU B 1 280 ? -13.086 -28.016 -1.324 1 97.25 280 GLU B C 1
ATOM 5002 O O . GLU B 1 280 ? -13.672 -27.859 -0.253 1 97.25 280 GLU B O 1
ATOM 5007 N N . GLY B 1 281 ? -13.695 -27.703 -2.445 1 97.75 281 GLY B N 1
ATOM 5008 C CA . GLY B 1 281 ? -15.141 -27.781 -2.566 1 97.75 281 GLY B CA 1
ATOM 5009 C C . GLY B 1 281 ? -15.828 -26.438 -2.537 1 97.75 281 GLY B C 1
ATOM 5010 O O . GLY B 1 281 ? -17.047 -26.344 -2.664 1 97.75 281 GLY B O 1
ATOM 5011 N N . SER B 1 282 ? -15.078 -25.312 -2.426 1 98.38 282 SER B N 1
ATOM 5012 C CA . SER B 1 282 ? -15.727 -24 -2.273 1 98.38 282 SER B CA 1
ATOM 5013 C C . SER B 1 282 ? -15.953 -23.344 -3.625 1 98.38 282 SER B C 1
ATOM 5015 O O . SER B 1 282 ? -16.625 -22.312 -3.709 1 98.38 282 SER B O 1
ATOM 5017 N N . PHE B 1 283 ? -15.438 -23.875 -4.703 1 98.62 283 PHE B N 1
ATOM 5018 C CA . PHE B 1 283 ? -15.477 -23.219 -6 1 98.62 283 PHE B CA 1
ATOM 5019 C C . PHE B 1 283 ? -15.922 -24.172 -7.094 1 98.62 283 PHE B C 1
ATOM 5021 O O . PHE B 1 283 ? -15.672 -25.391 -7.008 1 98.62 283 PHE B O 1
ATOM 5028 N N . THR B 1 284 ? -16.531 -23.656 -8.117 1 98.44 284 THR B N 1
ATOM 5029 C CA . THR B 1 284 ? -16.766 -24.375 -9.367 1 98.44 284 THR B CA 1
ATOM 5030 C C . THR B 1 284 ? -15.781 -23.906 -10.445 1 98.44 284 THR B C 1
ATOM 5032 O O . THR B 1 284 ? -15.43 -22.734 -10.516 1 98.44 284 THR B O 1
ATOM 5035 N N . ILE B 1 285 ? -15.422 -24.828 -11.289 1 98.69 285 ILE B N 1
ATOM 5036 C CA . ILE B 1 285 ? -14.508 -24.531 -12.391 1 98.69 285 ILE B CA 1
ATOM 5037 C C . ILE B 1 285 ? -15.297 -24.094 -13.617 1 98.69 285 ILE B C 1
ATOM 5039 O O . ILE B 1 285 ? -16.109 -24.859 -14.148 1 98.69 285 ILE B O 1
ATOM 5043 N N . ASP B 1 286 ? -15.031 -22.891 -14.055 1 98.5 286 ASP B N 1
ATOM 5044 C CA . ASP B 1 286 ? -15.672 -22.391 -15.258 1 98.5 286 ASP B CA 1
ATOM 5045 C C . ASP B 1 286 ? -14.836 -22.688 -16.5 1 98.5 286 ASP B C 1
ATOM 5047 O O . ASP B 1 286 ? -15.383 -22.984 -17.562 1 98.5 286 ASP B O 1
ATOM 5051 N N . VAL B 1 287 ? -13.547 -22.516 -16.391 1 98.38 287 VAL B N 1
ATOM 5052 C CA . VAL B 1 287 ? -12.586 -22.75 -17.469 1 98.38 287 VAL B CA 1
ATOM 5053 C C . VAL B 1 287 ? -11.328 -23.406 -16.891 1 98.38 287 VAL B C 1
ATOM 5055 O O . VAL B 1 287 ? -10.875 -23.031 -15.797 1 98.38 287 VAL B O 1
ATOM 5058 N N . LEU B 1 288 ? -10.867 -24.422 -17.453 1 97.88 288 LEU B N 1
ATOM 5059 C CA . LEU B 1 288 ? -9.555 -25 -17.203 1 97.88 288 LEU B CA 1
ATOM 5060 C C . LEU B 1 288 ? -8.836 -25.328 -18.516 1 97.88 288 LEU B C 1
ATOM 5062 O O . LEU B 1 288 ? -9.25 -26.234 -19.25 1 97.88 288 LEU B O 1
ATOM 5066 N N . ASN B 1 289 ? -7.816 -24.516 -18.781 1 94.88 289 ASN B N 1
ATOM 5067 C CA . ASN B 1 289 ? -7.109 -24.609 -20.047 1 94.88 289 ASN B CA 1
ATOM 5068 C C . ASN B 1 289 ? -5.594 -24.609 -19.844 1 94.88 289 ASN B C 1
ATOM 5070 O O . ASN B 1 289 ? -5.105 -24.234 -18.781 1 94.88 289 ASN B O 1
ATOM 5074 N N . THR B 1 290 ? -4.926 -25.109 -20.844 1 93.44 290 THR B N 1
ATOM 5075 C CA . THR B 1 290 ? -3.475 -24.969 -20.922 1 93.44 290 THR B CA 1
ATOM 5076 C C . THR B 1 290 ? -3.066 -24.172 -22.156 1 93.44 290 THR B C 1
ATOM 5078 O O . THR B 1 290 ? -3.777 -24.172 -23.156 1 93.44 290 THR B O 1
ATOM 5081 N N . SER B 1 291 ? -2.086 -23.422 -22 1 91.38 291 SER B N 1
ATOM 5082 C CA . SER B 1 291 ? -1.467 -22.719 -23.125 1 91.38 291 SER B CA 1
ATOM 5083 C C . SER B 1 291 ? 0.052 -22.844 -23.078 1 91.38 291 SER B C 1
ATOM 5085 O O . SER B 1 291 ? 0.622 -23.219 -22.047 1 91.38 291 SER B O 1
ATOM 5087 N N . GLU B 1 292 ? 0.627 -22.594 -24.281 1 89.75 292 GLU B N 1
ATOM 5088 C CA . GLU B 1 292 ? 2.078 -22.734 -24.375 1 89.75 292 GLU B CA 1
ATOM 5089 C C . GLU B 1 292 ? 2.713 -21.5 -25.016 1 89.75 292 GLU B C 1
ATOM 5091 O O . GLU B 1 292 ? 2.125 -20.906 -25.922 1 89.75 292 GLU B O 1
ATOM 5096 N N . ILE B 1 293 ? 3.818 -21.125 -24.438 1 86.69 293 ILE B N 1
ATOM 5097 C CA . ILE B 1 293 ? 4.676 -20.125 -25.047 1 86.69 293 ILE B CA 1
ATOM 5098 C C . ILE B 1 293 ? 5.969 -20.766 -25.531 1 86.69 293 ILE B C 1
ATOM 5100 O O . ILE B 1 293 ? 6.66 -21.453 -24.766 1 86.69 293 ILE B O 1
ATOM 5104 N N . HIS B 1 294 ? 6.266 -20.484 -26.75 1 83.19 294 HIS B N 1
ATOM 5105 C CA . HIS B 1 294 ? 7.512 -20.984 -27.328 1 83.19 294 HIS B CA 1
ATOM 5106 C C . HIS B 1 294 ? 8.609 -19.922 -27.266 1 83.19 294 HIS B C 1
ATOM 5108 O O . HIS B 1 294 ? 8.383 -18.766 -27.609 1 83.19 294 HIS B O 1
ATOM 5114 N N . MET B 1 295 ? 9.625 -20.328 -26.656 1 76.81 295 MET B N 1
ATOM 5115 C CA . MET B 1 295 ? 10.766 -19.422 -26.578 1 76.81 295 MET B CA 1
ATOM 5116 C C . MET B 1 295 ? 11.773 -19.719 -27.688 1 76.81 295 MET B C 1
ATOM 5118 O O . MET B 1 295 ? 12 -20.875 -28.031 1 76.81 295 MET B O 1
ATOM 5122 N N . ASP B 1 296 ? 12.211 -18.641 -28.391 1 74.88 296 ASP B N 1
ATOM 5123 C CA . ASP B 1 296 ? 13.242 -18.812 -29.406 1 74.88 296 ASP B CA 1
ATOM 5124 C C . ASP B 1 296 ? 14.508 -18.031 -29.062 1 74.88 296 ASP B C 1
ATOM 5126 O O . ASP B 1 296 ? 14.594 -17.422 -27.984 1 74.88 296 ASP B O 1
ATOM 5130 N N . SER B 1 297 ? 15.5 -18.281 -29.859 1 66.88 297 SER B N 1
ATOM 5131 C CA . SER B 1 297 ? 16.812 -17.719 -29.578 1 66.88 297 SER B CA 1
ATOM 5132 C C . SER B 1 297 ? 16.781 -16.203 -29.531 1 66.88 297 SER B C 1
ATOM 5134 O O . SER B 1 297 ? 17.594 -15.57 -28.859 1 66.88 297 SER B O 1
ATOM 5136 N N . SER B 1 298 ? 15.867 -15.656 -30.188 1 64.75 298 SER B N 1
ATOM 5137 C CA . SER B 1 298 ? 15.742 -14.195 -30.188 1 64.75 298 SER B CA 1
ATOM 5138 C C . SER B 1 298 ? 15.266 -13.68 -28.844 1 64.75 298 SER B C 1
ATOM 5140 O O . SER B 1 298 ? 15.414 -12.492 -28.547 1 64.75 298 SER B O 1
ATOM 5142 N N . ASP B 1 299 ? 14.977 -14.633 -28.062 1 71.56 299 ASP B N 1
ATOM 5143 C CA . ASP B 1 299 ? 14.438 -14.281 -26.75 1 71.56 299 ASP B CA 1
ATOM 5144 C C . ASP B 1 299 ? 15.484 -14.445 -25.656 1 71.56 299 ASP B C 1
ATOM 5146 O O . ASP B 1 299 ? 15.203 -14.211 -24.469 1 71.56 299 ASP B O 1
ATOM 5150 N N . GLU B 1 300 ? 16.641 -14.812 -26.141 1 70.31 300 GLU B N 1
ATOM 5151 C CA . GLU B 1 300 ? 17.625 -15.25 -25.156 1 70.31 300 GLU B CA 1
ATOM 5152 C C . GLU B 1 300 ? 17.859 -14.188 -24.094 1 70.31 300 GLU B C 1
ATOM 5154 O O . GLU B 1 300 ? 17.922 -14.492 -22.906 1 70.31 300 GLU B O 1
ATOM 5159 N N . TYR B 1 301 ? 18.125 -12.992 -24.547 1 69.81 301 TYR B N 1
ATOM 5160 C CA . TYR B 1 301 ? 18.391 -11.914 -23.594 1 69.81 301 TYR B CA 1
ATOM 5161 C C . TYR B 1 301 ? 17.188 -11.688 -22.688 1 69.81 301 TYR B C 1
ATOM 5163 O O . TYR B 1 301 ? 17.344 -11.617 -21.469 1 69.81 301 TYR B O 1
ATOM 5171 N N . ASN B 1 302 ? 16.125 -11.719 -23.188 1 77.5 302 ASN B N 1
ATOM 5172 C CA . ASN B 1 302 ? 14.914 -11.438 -22.422 1 77.5 302 ASN B CA 1
ATOM 5173 C C . ASN B 1 302 ? 14.609 -12.547 -21.422 1 77.5 302 ASN B C 1
ATOM 5175 O O . ASN B 1 302 ? 14.242 -12.273 -20.281 1 77.5 302 ASN B O 1
ATOM 5179 N N . VAL B 1 303 ? 14.922 -13.711 -21.875 1 80.5 303 VAL B N 1
ATOM 5180 C CA . VAL B 1 303 ? 14.586 -14.844 -21.016 1 80.5 303 VAL B CA 1
ATOM 5181 C C . VAL B 1 303 ? 15.57 -14.914 -19.844 1 80.5 303 VAL B C 1
ATOM 5183 O O . VAL B 1 303 ? 15.164 -15.156 -18.703 1 80.5 303 VAL B O 1
ATOM 5186 N N . THR B 1 304 ? 16.781 -14.711 -20.141 1 84.81 304 THR B N 1
ATOM 5187 C CA . THR B 1 304 ? 17.781 -14.773 -19.062 1 84.81 304 THR B CA 1
ATOM 5188 C C . THR B 1 304 ? 17.594 -13.625 -18.078 1 84.81 304 THR B C 1
ATOM 5190 O O . THR B 1 304 ? 17.75 -13.805 -16.875 1 84.81 304 THR B O 1
ATOM 5193 N N . GLN B 1 305 ? 17.281 -12.516 -18.656 1 85.94 305 GLN B N 1
ATOM 5194 C CA . GLN B 1 305 ? 17.031 -11.375 -17.766 1 85.94 305 GLN B CA 1
ATOM 5195 C C . GLN B 1 305 ? 15.773 -11.586 -16.938 1 85.94 305 GLN B C 1
ATOM 5197 O O . GLN B 1 305 ? 15.711 -11.18 -15.781 1 85.94 305 GLN B O 1
ATOM 5202 N N . CYS B 1 306 ? 14.875 -12.164 -17.531 1 86.12 306 CYS B N 1
ATOM 5203 C CA . CYS B 1 306 ? 13.664 -12.523 -16.812 1 86.12 306 CYS B CA 1
ATOM 5204 C C . CYS B 1 306 ? 13.984 -13.484 -15.664 1 86.12 306 CYS B C 1
ATOM 5206 O O . CYS B 1 306 ? 13.523 -13.289 -14.539 1 86.12 306 CYS B O 1
ATOM 5208 N N . MET B 1 307 ? 14.734 -14.438 -16.031 1 86.75 307 MET B N 1
ATOM 5209 C CA . MET B 1 307 ? 15.156 -15.398 -15.016 1 86.75 307 MET B CA 1
ATOM 5210 C C . MET B 1 307 ? 15.891 -14.703 -13.875 1 86.75 307 MET B C 1
ATOM 5212 O O . MET B 1 307 ? 15.617 -14.961 -12.703 1 86.75 307 MET B O 1
ATOM 5216 N N . ARG B 1 308 ? 16.812 -13.906 -14.25 1 90 308 ARG B N 1
ATOM 5217 C CA . ARG B 1 308 ? 17.578 -13.18 -13.25 1 90 308 ARG B CA 1
ATOM 5218 C C . ARG B 1 308 ? 16.672 -12.359 -12.344 1 90 308 ARG B C 1
ATOM 5220 O O . ARG B 1 308 ? 16.844 -12.344 -11.125 1 90 308 ARG B O 1
ATOM 5227 N N . ALA B 1 309 ? 15.68 -11.773 -12.953 1 88.19 309 ALA B N 1
ATOM 5228 C CA . ALA B 1 309 ? 14.766 -10.891 -12.227 1 88.19 309 ALA B CA 1
ATOM 5229 C C . ALA B 1 309 ? 14.031 -11.656 -11.125 1 88.19 309 ALA B C 1
ATOM 5231 O O . ALA B 1 309 ? 13.766 -11.109 -10.055 1 88.19 309 ALA B O 1
ATOM 5232 N N . PHE B 1 310 ? 13.781 -12.938 -11.336 1 86.25 310 PHE B N 1
ATOM 5233 C CA . PHE B 1 310 ? 12.945 -13.594 -10.344 1 86.25 310 PHE B CA 1
ATOM 5234 C C . PHE B 1 310 ? 13.781 -14.469 -9.422 1 86.25 310 PHE B C 1
ATOM 5236 O O . PHE B 1 310 ? 13.359 -14.797 -8.312 1 86.25 310 PHE B O 1
ATOM 5243 N N . ILE B 1 311 ? 15.008 -14.836 -9.789 1 89 311 ILE B N 1
ATOM 5244 C CA . ILE B 1 311 ? 15.68 -15.828 -8.961 1 89 311 ILE B CA 1
ATOM 5245 C C . ILE B 1 311 ? 16.859 -15.18 -8.234 1 89 311 ILE B C 1
ATOM 5247 O O . ILE B 1 311 ? 17.359 -15.719 -7.238 1 89 311 ILE B O 1
ATOM 5251 N N . GLU B 1 312 ? 17.391 -14.109 -8.719 1 89.62 312 GLU B N 1
ATOM 5252 C CA . GLU B 1 312 ? 18.594 -13.5 -8.156 1 89.62 312 GLU B CA 1
ATOM 5253 C C . GLU B 1 312 ? 18.422 -13.203 -6.672 1 89.62 312 GLU B C 1
ATOM 5255 O O . GLU B 1 312 ? 19.328 -13.469 -5.875 1 89.62 312 GLU B O 1
ATOM 5260 N N . PRO B 1 313 ? 17.25 -12.688 -6.27 1 87.75 313 PRO B N 1
ATOM 5261 C CA . PRO B 1 313 ? 17.125 -12.414 -4.836 1 87.75 313 PRO B CA 1
ATOM 5262 C C . PRO B 1 313 ? 17.266 -13.672 -3.982 1 87.75 313 PRO B C 1
ATOM 5264 O O . PRO B 1 313 ? 17.844 -13.617 -2.893 1 87.75 313 PRO B O 1
ATOM 5267 N N . LEU B 1 314 ? 16.812 -14.797 -4.441 1 88.31 314 LEU B N 1
ATOM 5268 C CA . LEU B 1 314 ? 16.953 -16.062 -3.717 1 88.31 314 LEU B CA 1
ATOM 5269 C C . LEU B 1 314 ? 18.406 -16.484 -3.65 1 88.31 314 LEU B C 1
ATOM 5271 O O . LEU B 1 314 ? 18.891 -16.938 -2.6 1 88.31 314 LEU B O 1
ATOM 5275 N N . LEU B 1 315 ? 19.094 -16.312 -4.758 1 90.31 315 LEU B N 1
ATOM 5276 C CA . LEU B 1 315 ? 20.5 -16.688 -4.824 1 90.31 315 LEU B CA 1
ATOM 5277 C C . LEU B 1 315 ? 21.328 -15.812 -3.891 1 90.31 315 LEU B C 1
ATOM 5279 O O . LEU B 1 315 ? 22.188 -16.328 -3.152 1 90.31 315 LEU B O 1
ATOM 5283 N N . VAL B 1 316 ? 21.047 -14.57 -3.959 1 89.31 316 VAL B N 1
ATOM 5284 C CA . VAL B 1 316 ? 21.797 -13.625 -3.139 1 89.31 316 VAL B CA 1
ATOM 5285 C C . VAL B 1 316 ? 21.547 -13.914 -1.659 1 89.31 316 VAL B C 1
ATOM 5287 O O . VAL B 1 316 ? 22.469 -13.836 -0.844 1 89.31 316 VAL B O 1
ATOM 5290 N N . SER B 1 317 ? 20.359 -14.195 -1.335 1 87.81 317 SER B N 1
ATOM 5291 C CA . SER B 1 317 ? 20.016 -14.492 0.052 1 87.81 317 SER B CA 1
ATOM 5292 C C . SER B 1 317 ? 20.75 -15.734 0.548 1 87.81 317 SER B C 1
ATOM 5294 O O . SER B 1 317 ? 21.172 -15.789 1.703 1 87.81 317 SER B O 1
ATOM 5296 N N . HIS B 1 318 ? 20.922 -16.75 -0.251 1 88.88 318 HIS B N 1
ATOM 5297 C CA . HIS B 1 318 ? 21.516 -18.016 0.144 1 88.88 318 HIS B CA 1
ATOM 5298 C C . HIS B 1 318 ? 23.031 -17.984 0.044 1 88.88 318 HIS B C 1
ATOM 5300 O O . HIS B 1 318 ? 23.734 -18.453 0.948 1 88.88 318 HIS B O 1
ATOM 5306 N N . PHE B 1 319 ? 23.547 -17.391 -1.03 1 90.75 319 PHE B N 1
ATOM 5307 C CA . PHE B 1 319 ? 24.969 -17.5 -1.325 1 90.75 319 PHE B CA 1
ATOM 5308 C C . PHE B 1 319 ? 25.703 -16.234 -0.886 1 90.75 319 PHE B C 1
ATOM 5310 O O . PHE B 1 319 ? 26.922 -16.25 -0.718 1 90.75 319 PHE B O 1
ATOM 5317 N N . GLY B 1 320 ? 24.906 -15.164 -0.749 1 86.19 320 GLY B N 1
ATOM 5318 C CA . GLY B 1 320 ? 25.562 -13.906 -0.388 1 86.19 320 GLY B CA 1
ATOM 5319 C C . GLY B 1 320 ? 26.562 -13.438 -1.423 1 86.19 320 GLY B C 1
ATOM 5320 O O . GLY B 1 320 ? 26.25 -13.383 -2.615 1 86.19 320 GLY B O 1
ATOM 5321 N N . ASP B 1 321 ? 27.734 -13.086 -0.945 1 86.5 321 ASP B N 1
ATOM 5322 C CA . ASP B 1 321 ? 28.75 -12.516 -1.817 1 86.5 321 ASP B CA 1
ATOM 5323 C C . ASP B 1 321 ? 29.641 -13.609 -2.418 1 86.5 321 ASP B C 1
ATOM 5325 O O . ASP B 1 321 ? 30.562 -13.312 -3.186 1 86.5 321 ASP B O 1
ATOM 5329 N N . GLU B 1 322 ? 29.328 -14.766 -2.162 1 85.44 322 GLU B N 1
ATOM 5330 C CA . GLU B 1 322 ? 30.141 -15.875 -2.664 1 85.44 322 GLU B CA 1
ATOM 5331 C C . GLU B 1 322 ? 29.969 -16.047 -4.172 1 85.44 322 GLU B C 1
ATOM 5333 O O . GLU B 1 322 ? 30.859 -16.562 -4.852 1 85.44 322 GLU B O 1
ATOM 5338 N N . LEU B 1 323 ? 28.828 -15.703 -4.617 1 88.88 323 LEU B N 1
ATOM 5339 C CA . LEU B 1 323 ? 28.547 -15.836 -6.043 1 88.88 323 LEU B CA 1
ATOM 5340 C C . LEU B 1 323 ? 28.531 -14.477 -6.727 1 88.88 323 LEU B C 1
ATOM 5342 O O . LEU B 1 323 ? 27.922 -13.523 -6.227 1 88.88 323 LEU B O 1
ATOM 5346 N N . ASN B 1 324 ? 29.25 -14.453 -7.703 1 90.25 324 ASN B N 1
ATOM 5347 C CA . ASN B 1 324 ? 29.125 -13.312 -8.602 1 90.25 324 ASN B CA 1
ATOM 5348 C C . ASN B 1 324 ? 27.938 -13.461 -9.539 1 90.25 324 ASN B C 1
ATOM 5350 O O . ASN B 1 324 ? 28 -14.211 -10.516 1 90.25 324 ASN B O 1
ATOM 5354 N N . MET B 1 325 ? 26.922 -12.727 -9.367 1 91.31 325 MET B N 1
ATOM 5355 C CA . MET B 1 325 ? 25.672 -12.891 -10.078 1 91.31 325 MET B CA 1
ATOM 5356 C C . MET B 1 325 ? 25.844 -12.617 -11.57 1 91.31 325 MET B C 1
ATOM 5358 O O . MET B 1 325 ? 25.234 -13.289 -12.406 1 91.31 325 MET B O 1
ATOM 5362 N N . ASP B 1 326 ? 26.688 -11.656 -11.898 1 91.44 326 ASP B N 1
ATOM 5363 C CA . ASP B 1 326 ? 26.922 -11.383 -13.312 1 91.44 326 ASP B CA 1
ATOM 5364 C C . ASP B 1 326 ? 27.531 -12.594 -14.008 1 91.44 326 ASP B C 1
ATOM 5366 O O . ASP B 1 326 ? 27.172 -12.93 -15.133 1 91.44 326 ASP B O 1
ATOM 5370 N N . GLN B 1 327 ? 28.469 -13.195 -13.328 1 90.88 327 GLN B N 1
ATOM 5371 C CA . GLN B 1 327 ? 29.109 -14.391 -13.875 1 90.88 327 GLN B CA 1
ATOM 5372 C C . GLN B 1 327 ? 28.109 -15.539 -14.008 1 90.88 327 GLN B C 1
ATOM 5374 O O . GLN B 1 327 ? 28.094 -16.25 -15.016 1 90.88 327 GLN B O 1
ATOM 5379 N N . VAL B 1 328 ? 27.328 -15.719 -13 1 92.94 328 VAL B N 1
ATOM 5380 C CA . VAL B 1 328 ? 26.359 -16.797 -12.977 1 92.94 328 VAL B CA 1
ATOM 5381 C C . VAL B 1 328 ? 25.375 -16.625 -14.141 1 92.94 328 VAL B C 1
ATOM 5383 O O . VAL B 1 328 ? 25.125 -17.578 -14.883 1 92.94 328 VAL B O 1
ATOM 5386 N N . PHE B 1 329 ? 24.859 -15.422 -14.375 1 93 329 PHE B N 1
ATOM 5387 C CA . PHE B 1 329 ? 23.812 -15.242 -15.375 1 93 329 PHE B CA 1
ATOM 5388 C C . PHE B 1 329 ? 24.422 -15.148 -16.766 1 93 329 PHE B C 1
ATOM 5390 O O . PHE B 1 329 ? 23.75 -15.422 -17.766 1 93 329 PHE B O 1
ATOM 5397 N N . HIS B 1 330 ? 25.75 -14.734 -16.812 1 91.75 330 HIS B N 1
ATOM 5398 C CA . HIS B 1 330 ? 26.438 -14.883 -18.078 1 91.75 330 HIS B CA 1
ATOM 5399 C C . HIS B 1 330 ? 26.516 -16.344 -18.5 1 91.75 330 HIS B C 1
ATOM 5401 O O . HIS B 1 330 ? 26.25 -16.672 -19.656 1 91.75 330 HIS B O 1
ATOM 5407 N N . LYS B 1 331 ? 26.844 -17.203 -17.562 1 92.31 331 LYS B N 1
ATOM 5408 C CA . LYS B 1 331 ? 26.891 -18.641 -17.828 1 92.31 331 LYS B CA 1
ATOM 5409 C C . LYS B 1 331 ? 25.5 -19.172 -18.203 1 92.31 331 LYS B C 1
ATOM 5411 O O . LYS B 1 331 ? 25.375 -20.031 -19.078 1 92.31 331 LYS B O 1
ATOM 5416 N N . CYS B 1 332 ? 24.469 -18.734 -17.484 1 92 332 CYS B N 1
ATOM 5417 C CA . CYS B 1 332 ? 23.109 -19.141 -17.781 1 92 332 CYS B CA 1
ATOM 5418 C C . CYS B 1 332 ? 22.719 -18.797 -19.219 1 92 332 CYS B C 1
ATOM 5420 O O . CYS B 1 332 ? 22.094 -19.594 -19.906 1 92 332 CYS B O 1
ATOM 5422 N N . ARG B 1 333 ? 23.094 -17.625 -19.594 1 90 333 ARG B N 1
ATOM 5423 C CA . ARG B 1 333 ? 22.781 -17.172 -20.938 1 90 333 ARG B CA 1
ATOM 5424 C C . ARG B 1 333 ? 23.438 -18.078 -21.984 1 90 333 ARG B C 1
ATOM 5426 O O . ARG B 1 333 ? 22.797 -18.438 -22.969 1 90 333 ARG B O 1
ATOM 5433 N N . GLU B 1 334 ? 24.656 -18.391 -21.75 1 89.31 334 GLU B N 1
ATOM 5434 C CA . GLU B 1 334 ? 25.375 -19.266 -22.656 1 89.31 334 GLU B CA 1
ATOM 5435 C C . GLU B 1 334 ? 24.719 -20.641 -22.734 1 89.31 334 GLU B C 1
ATOM 5437 O O . GLU B 1 334 ? 24.578 -21.219 -23.828 1 89.31 334 GLU B O 1
ATOM 5442 N N . ILE B 1 335 ? 24.375 -21.094 -21.656 1 88.5 335 ILE B N 1
ATOM 5443 C CA . ILE B 1 335 ? 23.75 -22.406 -21.578 1 88.5 335 ILE B CA 1
ATOM 5444 C C . ILE B 1 335 ? 22.391 -22.375 -22.297 1 88.5 335 ILE B C 1
ATOM 5446 O O . ILE B 1 335 ? 22.031 -23.328 -23 1 88.5 335 ILE B O 1
ATOM 5450 N N . PHE B 1 336 ? 21.656 -21.297 -22.062 1 85 336 PHE B N 1
ATOM 5451 C CA . PHE B 1 336 ? 20.344 -21.156 -22.703 1 85 336 PHE B CA 1
ATOM 5452 C C . PHE B 1 336 ? 20.484 -21.156 -24.219 1 85 336 PHE B C 1
ATOM 5454 O O . PHE B 1 336 ? 19.75 -21.844 -24.922 1 85 336 PHE B O 1
ATOM 5461 N N . VAL B 1 337 ? 21.438 -20.375 -24.672 1 83.69 337 VAL B N 1
ATOM 5462 C CA . VAL B 1 337 ? 21.641 -20.25 -26.109 1 83.69 337 VAL B CA 1
ATOM 5463 C C . VAL B 1 337 ? 22.016 -21.609 -26.688 1 83.69 337 VAL B C 1
ATOM 5465 O O . VAL B 1 337 ? 21.516 -22 -27.75 1 83.69 337 VAL B O 1
ATOM 5468 N N . SER B 1 338 ? 22.828 -22.281 -26.031 1 82.69 338 SER B N 1
ATOM 5469 C CA . SER B 1 338 ? 23.25 -23.594 -26.484 1 82.69 338 SER B CA 1
ATOM 5470 C C . SER B 1 338 ? 22.094 -24.594 -26.422 1 82.69 338 SER B C 1
ATOM 5472 O O . SER B 1 338 ? 21.969 -25.469 -27.297 1 82.69 338 SER B O 1
ATOM 5474 N N . GLY B 1 339 ? 21.344 -24.531 -25.359 1 78.12 339 GLY B N 1
ATOM 5475 C CA . GLY B 1 339 ? 20.234 -25.453 -25.141 1 78.12 339 GLY B CA 1
ATOM 5476 C C . GLY B 1 339 ? 19.094 -25.234 -26.109 1 78.12 339 GLY B C 1
ATOM 5477 O O . GLY B 1 339 ? 18.5 -26.203 -26.609 1 78.12 339 GLY B O 1
ATOM 5478 N N . ILE B 1 340 ? 18.75 -23.984 -26.297 1 73.19 340 ILE B N 1
ATOM 5479 C CA . ILE B 1 340 ? 17.594 -23.656 -27.125 1 73.19 340 ILE B CA 1
ATOM 5480 C C . ILE B 1 340 ? 17.859 -24.078 -28.562 1 73.19 340 ILE B C 1
ATOM 5482 O O . ILE B 1 340 ? 16.922 -24.344 -29.312 1 73.19 340 ILE B O 1
ATOM 5486 N N . ALA B 1 341 ? 19.047 -24.047 -28.922 1 70.75 341 ALA B N 1
ATOM 5487 C CA . ALA B 1 341 ? 19.438 -24.5 -30.266 1 70.75 341 ALA B CA 1
ATOM 5488 C C . ALA B 1 341 ? 19.203 -26 -30.422 1 70.75 341 ALA B C 1
ATOM 5490 O O . ALA B 1 341 ? 19.016 -26.484 -31.531 1 70.75 341 ALA B O 1
ATOM 5491 N N . LYS B 1 342 ? 19.141 -26.703 -29.406 1 75.88 342 LYS B N 1
ATOM 5492 C CA . LYS B 1 342 ? 19.078 -28.156 -29.453 1 75.88 342 LYS B CA 1
ATOM 5493 C C . LYS B 1 342 ? 17.656 -28.656 -29.219 1 75.88 342 LYS B C 1
ATOM 5495 O O . LYS B 1 342 ? 17.281 -29.719 -29.734 1 75.88 342 LYS B O 1
ATOM 5500 N N . GLU B 1 343 ? 16.938 -27.953 -28.375 1 73.25 343 GLU B N 1
ATOM 5501 C CA . GLU B 1 343 ? 15.594 -28.422 -28.031 1 73.25 343 GLU B CA 1
ATOM 5502 C C . GLU B 1 343 ? 14.602 -27.266 -27.969 1 73.25 343 GLU B C 1
ATOM 5504 O O . GLU B 1 343 ? 14.977 -26.141 -27.641 1 73.25 343 GLU B O 1
ATOM 5509 N N . LYS B 1 344 ? 13.438 -27.688 -28.453 1 73.12 344 LYS B N 1
ATOM 5510 C CA . LYS B 1 344 ? 12.352 -26.719 -28.359 1 73.12 344 LYS B CA 1
ATOM 5511 C C . LYS B 1 344 ? 12.008 -26.422 -26.891 1 73.12 344 LYS B C 1
ATOM 5513 O O . LYS B 1 344 ? 11.688 -27.344 -26.141 1 73.12 344 LYS B O 1
ATOM 5518 N N . THR B 1 345 ? 12.18 -25.156 -26.531 1 76.94 345 THR B N 1
ATOM 5519 C CA . THR B 1 345 ? 11.891 -24.75 -25.172 1 76.94 345 THR B CA 1
ATOM 5520 C C . THR B 1 345 ? 10.492 -24.141 -25.062 1 76.94 345 THR B C 1
ATOM 5522 O O . THR B 1 345 ? 10.188 -23.156 -25.75 1 76.94 345 THR B O 1
ATOM 5525 N N . THR B 1 346 ? 9.625 -24.906 -24.375 1 80.88 346 THR B N 1
ATOM 5526 C CA . THR B 1 346 ? 8.242 -24.469 -24.234 1 80.88 346 THR B CA 1
ATOM 5527 C C . THR B 1 346 ? 7.891 -24.234 -22.766 1 80.88 346 THR B C 1
ATOM 5529 O O . THR B 1 346 ? 8.32 -25 -21.891 1 80.88 346 THR B O 1
ATOM 5532 N N . CYS B 1 347 ? 7.211 -23.141 -22.5 1 85.88 347 CYS B N 1
ATOM 5533 C CA . CYS B 1 347 ? 6.629 -22.891 -21.188 1 85.88 347 CYS B CA 1
ATOM 5534 C C . CYS B 1 347 ? 5.121 -23.125 -21.203 1 85.88 347 CYS B C 1
ATOM 5536 O O . CYS B 1 347 ? 4.395 -22.469 -21.953 1 85.88 347 CYS B O 1
ATOM 5538 N N . THR B 1 348 ? 4.727 -24.094 -20.453 1 91.06 348 THR B N 1
ATOM 5539 C CA . THR B 1 348 ? 3.307 -24.422 -20.375 1 91.06 348 THR B CA 1
ATOM 5540 C C . THR B 1 348 ? 2.637 -23.656 -19.234 1 91.06 348 THR B C 1
ATOM 5542 O O . THR B 1 348 ? 3.188 -23.578 -18.141 1 91.06 348 THR B O 1
ATOM 5545 N N . ASN B 1 349 ? 1.479 -23.109 -19.516 1 93.62 349 ASN B N 1
ATOM 5546 C CA . ASN B 1 349 ? 0.671 -22.422 -18.516 1 93.62 349 ASN B CA 1
ATOM 5547 C C . ASN B 1 349 ? -0.657 -23.141 -18.266 1 93.62 349 ASN B C 1
ATOM 5549 O O . ASN B 1 349 ? -1.271 -23.641 -19.219 1 93.62 349 ASN B O 1
ATOM 5553 N N . VAL B 1 350 ? -1.022 -23.281 -17.062 1 96.12 350 VAL B N 1
ATOM 5554 C CA . VAL B 1 350 ? -2.354 -23.734 -16.703 1 96.12 350 VAL B CA 1
ATOM 5555 C C . VAL B 1 350 ? -3.201 -22.562 -16.219 1 96.12 350 VAL B C 1
ATOM 5557 O O . VAL B 1 350 ? -2.793 -21.812 -15.328 1 96.12 350 VAL B O 1
ATOM 5560 N N . VAL B 1 351 ? -4.324 -22.328 -16.875 1 98.06 351 VAL B N 1
ATOM 5561 C CA . VAL B 1 351 ? -5.227 -21.25 -16.484 1 98.06 351 VAL B CA 1
ATOM 5562 C C . VAL B 1 351 ? -6.555 -21.828 -16.016 1 98.06 351 VAL B C 1
ATOM 5564 O O . VAL B 1 351 ? -7.094 -22.75 -16.625 1 98.06 351 VAL B O 1
ATOM 5567 N N . VAL B 1 352 ? -7.059 -21.344 -14.906 1 98.69 352 VAL B N 1
ATOM 5568 C CA . VAL B 1 352 ? -8.336 -21.797 -14.375 1 98.69 352 VAL B CA 1
ATOM 5569 C C . VAL B 1 352 ? -9.188 -20.594 -13.961 1 98.69 352 VAL B C 1
ATOM 5571 O O . VAL B 1 352 ? -8.664 -19.625 -13.414 1 98.69 352 VAL B O 1
ATOM 5574 N N . SER B 1 353 ? -10.383 -20.516 -14.352 1 98.88 353 SER B N 1
ATOM 5575 C CA . SER B 1 353 ? -11.398 -19.562 -13.914 1 98.88 353 SER B CA 1
ATOM 5576 C C . SER B 1 353 ? -12.398 -20.219 -12.961 1 98.88 353 SER B C 1
ATOM 5578 O O . SER B 1 353 ? -12.906 -21.297 -13.242 1 98.88 353 SER B O 1
ATOM 5580 N N . LEU B 1 354 ? -12.617 -19.594 -11.844 1 98.88 354 LEU B N 1
ATOM 5581 C CA . LEU B 1 354 ? -13.406 -20.188 -10.773 1 98.88 354 LEU B CA 1
ATOM 5582 C C . LEU B 1 354 ? -14.531 -19.25 -10.336 1 98.88 354 LEU B C 1
ATOM 5584 O O . LEU B 1 354 ? -14.383 -18.031 -10.406 1 98.88 354 LEU B O 1
ATOM 5588 N N . THR B 1 355 ? -15.586 -19.797 -9.836 1 98.81 355 THR B N 1
ATOM 5589 C CA . THR B 1 355 ? -16.672 -19.078 -9.188 1 98.81 355 THR B CA 1
ATOM 5590 C C . THR B 1 355 ? -16.922 -19.641 -7.789 1 98.81 355 THR B C 1
ATOM 5592 O O . THR B 1 355 ? -17.047 -20.844 -7.605 1 98.81 355 THR B O 1
ATOM 5595 N N . LYS B 1 356 ? -16.953 -18.781 -6.844 1 98.69 356 LYS B N 1
ATOM 5596 C CA . LYS B 1 356 ? -17.219 -19.203 -5.477 1 98.69 356 LYS B CA 1
ATOM 5597 C C . LYS B 1 356 ? -18.688 -19.641 -5.32 1 98.69 356 LYS B C 1
ATOM 5599 O O . LYS B 1 356 ? -19.594 -18.922 -5.723 1 98.69 356 LYS B O 1
ATOM 5604 N N . THR B 1 357 ? -19 -20.719 -4.66 1 96.38 357 THR B N 1
ATOM 5605 C CA . THR B 1 357 ? -20.328 -21.297 -4.602 1 96.38 357 THR B CA 1
ATOM 5606 C C . THR B 1 357 ? -20.969 -21.062 -3.229 1 96.38 357 THR B C 1
ATOM 5608 O O . THR B 1 357 ? -22.188 -21.125 -3.078 1 96.38 357 THR B O 1
ATOM 5611 N N . ASN B 1 358 ? -20.219 -20.922 -2.178 1 85.69 358 ASN B N 1
ATOM 5612 C CA . ASN B 1 358 ? -20.812 -20.766 -0.849 1 85.69 358 ASN B CA 1
ATO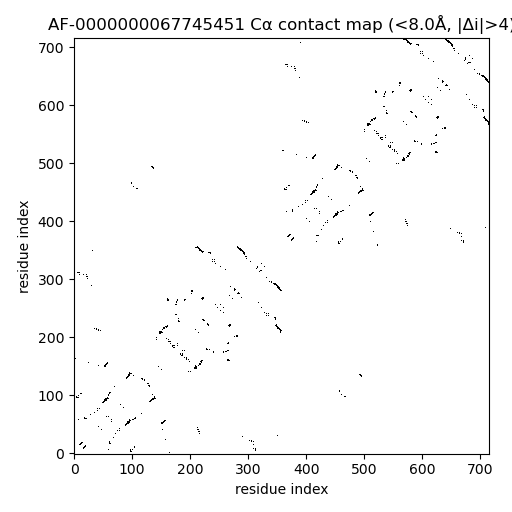M 5613 C C . ASN B 1 358 ? -20.281 -19.531 -0.135 1 85.69 358 ASN B C 1
ATOM 5615 O O . ASN B 1 358 ? -19.234 -19 -0.5 1 85.69 358 ASN B O 1
#

Solvent-accessible surface area (backbone atoms only — not comparable to full-atom values): 37025 Å² total; per-residue (Å²): 129,64,39,58,74,45,62,30,52,34,48,67,84,51,90,58,4,28,43,71,25,43,61,69,60,42,51,52,52,60,72,44,39,68,61,50,37,50,52,52,35,51,37,42,75,71,66,60,55,67,58,46,26,35,38,36,42,52,29,68,43,30,62,58,45,57,51,51,50,52,49,52,54,49,33,44,49,53,48,34,57,75,66,67,49,86,73,78,53,30,35,41,37,34,39,21,26,32,28,60,31,34,51,37,53,42,38,56,44,41,66,59,49,53,52,50,50,30,65,72,42,35,43,98,79,62,67,42,64,75,52,65,27,62,30,40,29,58,40,56,76,80,47,87,68,62,55,71,49,59,30,41,36,37,37,32,57,70,40,78,24,51,45,80,48,58,56,79,89,46,71,76,37,68,84,36,40,52,79,42,57,84,42,47,68,68,45,48,49,36,45,50,51,47,44,51,53,44,53,46,48,28,53,52,47,48,51,48,19,27,27,67,57,14,34,36,38,40,30,25,48,5,22,86,55,86,55,84,45,48,61,45,39,47,59,74,49,45,29,53,38,53,34,54,52,48,34,33,74,71,65,69,44,62,61,70,60,48,42,70,40,65,49,34,57,49,57,51,23,61,66,56,53,51,50,49,45,58,67,69,56,51,47,45,81,77,43,78,46,74,49,74,46,77,60,52,76,90,37,43,67,57,50,44,41,26,46,46,7,56,43,44,43,50,48,40,71,74,51,45,84,70,53,57,62,68,60,48,52,52,45,19,39,52,43,40,53,58,45,51,74,74,38,91,44,54,40,28,33,32,36,38,31,36,33,30,71,91,129,64,38,60,73,44,61,29,52,36,48,67,83,52,91,60,4,29,51,71,25,44,61,71,60,41,52,52,51,61,73,44,38,68,60,50,37,50,51,52,34,52,37,43,73,71,64,59,55,67,58,47,27,35,37,36,41,54,29,66,43,32,60,59,45,53,50,52,50,50,49,51,54,51,34,44,48,52,49,33,57,74,66,68,50,86,74,78,56,30,34,41,38,35,38,20,28,31,30,59,28,36,50,37,52,32,37,58,44,41,66,60,50,52,53,51,48,27,62,73,49,37,47,98,80,63,74,40,71,70,52,64,27,62,29,38,29,57,40,56,76,79,45,86,69,61,56,70,52,58,30,42,35,39,36,32,55,70,40,78,24,52,44,81,49,60,58,78,89,46,72,77,36,66,86,37,40,52,79,42,56,84,42,46,69,69,46,48,50,38,45,52,50,48,45,51,53,45,53,48,48,28,51,53,46,48,49,48,19,27,29,67,58,14,34,35,39,40,32,24,48,4,22,87,55,85,56,83,47,47,62,45,39,50,61,73,49,44,30,54,38,52,34,52,52,49,34,33,75,71,63,69,42,60,62,70,60,48,43,70,40,65,50,34,57,51,56,52,24,61,67,56,53,51,49,49,45,59,66,71,56,50,47,45,80,76,43,78,49,72,50,76,45,78,60,52,76,90,37,45,67,56,50,45,40,24,45,46,8,57,44,43,42,52,48,41,70,74,50,43,84,69,52,56,62,68,59,48,52,52,43,19,39,54,43,41,56,58,45,53,74,73,39,90,45,54,40,28,33,31,36,39,32,36,33,31,72,91

Radius of gyration: 27.72 Å; Cα contacts (8 Å, |Δi|>4): 1365; chains: 2; bounding box: 63×80×59 Å

Foldseek 3Di:
DQCLQQFAFADDDDPLALQNQVVVLLVVCVVCLVVLLVQLLVLCVVPVDLEAEEEEEPCALYPSNLVSVLSSQVSQVVSCVVVVNDDGHAYEYEYEDAPNGDVVNNVVCVVVSQVVSLVVPLPPVRPPRRNYHYYYWHDDLLDQTAAFQAHQEYEYTAPLQFFSDQFPDQLVQALDQEQALPGDPVNLVRLLVRSLVSVLSSLVNVLRRHHAFGKYKYKHFAAADPPSNPCGLVVLCVLLSVLVVVCCVVVLDPRSLSSVHHGRGDHYYLVSVVVSCVVSPFKDWPDKDKDKDWDALVCLVSSLSSSCRRCVSSVCVRCPPSDDSVSSSVSSSVVCNVVVVPDTNMTMMIMIMITGHD/DQCLQQFAFADDDDPLALVNQVVVLLVVCVVCLVVLLVQLLVLCVVPVDLEAEEEEEPCAQADSNLVSVLSSQVSQVVSCVVVVNDDGHAYEYEYEDRPPGDVVNHVVCVVVSQVVSLVVPCDPVRPDNRNYHYDYWHDDLLDQTAAFQAHQEYEYTAPLQFFSDQFPDQLVQALDQEQALPGDPVNLVRLLVRSLVSVLSSVVNVLRRHHAFGKYKYKHFAAADQPSNPCGLVVLCVLLSVLVVVCCVVVLDPRSLSSVHHGRGDHYYLVSVVVSCVVSPFKDWPDKDKDKDWDALVCLVSSLSSSCRRCVSSCCVRCPPSDDSVSSSVSSSVVCNVVVVPDTNMTMMIMIMITGHD